Protein AF-A0AAU9X587-F1 (afdb_monomer)

Mean predicted aligned error: 15.99 Å

pLDDT: mean 80.05, std 18.53, range [31.2, 98.88]

Solvent-accessible surface area (backbone atoms only — not comparable to full-atom values): 20152 Å² total; per-residue (Å²): 129,64,68,10,72,42,64,94,44,42,21,61,41,64,64,53,30,41,70,71,68,33,98,80,49,72,62,43,76,28,16,30,24,71,80,73,79,82,65,46,42,82,42,77,34,72,64,84,71,77,79,63,83,71,89,54,90,81,42,54,48,78,44,65,66,61,64,57,55,92,87,60,58,71,81,78,74,48,84,68,42,48,73,50,71,47,55,59,90,92,58,94,65,44,27,42,36,40,32,32,34,63,87,54,50,71,44,74,39,66,92,76,38,54,92,93,46,75,46,60,30,41,38,47,59,59,84,76,55,61,103,80,53,68,37,49,36,52,40,66,70,73,101,75,97,71,93,60,81,48,79,45,71,71,53,56,48,40,76,49,57,39,64,91,44,72,34,28,52,53,29,83,52,59,83,70,78,45,68,93,43,80,48,43,94,40,59,48,48,57,82,28,31,34,39,35,50,34,88,60,64,41,35,29,40,40,37,28,23,4,0,2,12,7,37,9,77,67,24,75,40,68,16,13,13,0,7,31,34,31,24,36,42,81,46,50,48,73,41,54,34,42,36,35,41,2,14,32,12,33,47,34,91,91,43,47,41,10,2,0,0,0,0,8,12,40,36,27,40,69,93,79,44,73,45,38,24,6,1,0,0,0,1,19,3,58,33,79,67,91,56,75,33,13,16,8,25,67,46,47,43,15,21,28,15,38,93,33,99,85,41,48,22,8,50,94,24,24,21,2,34,46,61,83,82,69,21,2,0,0,0,2,2,37,77,28,48,15,30,53,30,82,51,94,64,99,49,53,1,25,22,1,27,5,52,80,69,58,10,33,19,5,50,56,35,0,0,8,28,1,0,0,0,13,26,67,69,64,40,11,0,0,0,0,0,14,27,0,0,0,1,17,5,29,78,65,19,15,0,0,0,0,0,6,43,73,76,37,46,85,68,54,69,39,56,48,62,31,56,77,42,54,13,35,36,40,39,33,54,68,110

Structure (mmCIF, N/CA/C/O backbone):
data_AF-A0AAU9X587-F1
#
_entry.id   AF-A0AAU9X587-F1
#
loop_
_atom_site.group_PDB
_atom_site.id
_atom_site.type_symbol
_atom_site.label_atom_id
_atom_site.label_alt_id
_atom_site.label_comp_id
_atom_site.label_asym_id
_atom_site.label_entity_id
_atom_site.label_seq_id
_atom_site.pdbx_PDB_ins_code
_atom_site.Cartn_x
_atom_site.Cartn_y
_atom_site.Cartn_z
_atom_site.occupancy
_atom_site.B_iso_or_equiv
_atom_site.auth_seq_id
_atom_site.auth_comp_id
_atom_site.auth_asym_id
_atom_site.auth_atom_id
_atom_site.pdbx_PDB_model_num
ATOM 1 N N . ALA A 1 1 ? -27.372 -13.871 56.168 1.00 72.69 1 ALA A N 1
ATOM 2 C CA . ALA A 1 1 ? -28.041 -12.691 55.589 1.00 72.69 1 ALA A CA 1
ATOM 3 C C . ALA A 1 1 ? -27.482 -12.488 54.183 1.00 72.69 1 ALA A C 1
ATOM 5 O O . ALA A 1 1 ? -26.327 -12.865 54.004 1.00 72.69 1 ALA A O 1
ATOM 6 N N . PRO A 1 2 ? -28.259 -11.984 53.209 1.00 82.19 2 PRO A N 1
ATOM 7 C CA . PRO A 1 2 ? -27.747 -11.660 51.872 1.00 82.19 2 PRO A CA 1
ATOM 8 C C . PRO A 1 2 ? -26.529 -10.738 51.947 1.00 82.19 2 PRO A C 1
ATOM 10 O O . PRO A 1 2 ? -26.463 -9.893 52.851 1.00 82.19 2 PRO A O 1
ATOM 13 N N . LEU A 1 3 ? -25.574 -10.879 51.030 1.00 84.81 3 LEU A N 1
ATOM 14 C CA . LEU A 1 3 ? -24.391 -10.022 51.013 1.00 84.81 3 LEU A CA 1
ATOM 15 C C . LEU A 1 3 ? -24.802 -8.540 50.906 1.00 84.81 3 LEU A C 1
ATOM 17 O O . LEU A 1 3 ? -25.669 -8.179 50.113 1.00 84.81 3 LEU A O 1
ATOM 21 N N . GLY A 1 4 ? -24.230 -7.678 51.750 1.00 84.25 4 GLY A N 1
ATOM 22 C CA . GLY A 1 4 ? -24.564 -6.253 51.809 1.00 84.25 4 GLY A CA 1
ATOM 23 C C . GLY A 1 4 ? -25.903 -5.918 52.478 1.00 84.25 4 GLY A C 1
ATOM 24 O O . GLY A 1 4 ? -26.301 -4.760 52.484 1.00 84.25 4 GLY A O 1
ATOM 25 N N . SER A 1 5 ? -26.625 -6.876 53.064 1.00 88.06 5 SER A N 1
ATOM 26 C CA . SER A 1 5 ? -27.896 -6.570 53.753 1.00 88.06 5 SER A CA 1
ATOM 27 C C . SER A 1 5 ? -27.729 -6.000 55.168 1.00 88.06 5 SER A C 1
ATOM 29 O O . SER A 1 5 ? -28.645 -5.355 55.677 1.00 88.06 5 SER A O 1
ATOM 31 N N . ILE A 1 6 ? -26.567 -6.204 55.798 1.00 88.50 6 ILE A N 1
ATOM 32 C CA . ILE A 1 6 ? -26.239 -5.755 57.162 1.00 88.50 6 ILE A CA 1
ATOM 33 C C . ILE A 1 6 ? -24.800 -5.207 57.216 1.00 88.50 6 ILE A C 1
ATOM 35 O O . ILE A 1 6 ? -23.964 -5.651 56.423 1.00 88.50 6 ILE A O 1
ATOM 39 N N . PRO A 1 7 ? -24.483 -4.273 58.133 1.00 86.88 7 PRO A N 1
ATOM 40 C CA . PRO A 1 7 ? -23.165 -3.636 58.202 1.00 86.88 7 PRO A CA 1
ATOM 41 C C . PRO A 1 7 ? -22.025 -4.593 58.580 1.00 86.88 7 PRO A C 1
ATOM 43 O O . PRO A 1 7 ? -20.878 -4.326 58.238 1.00 86.88 7 PRO A O 1
ATOM 46 N N . GLU A 1 8 ? -22.316 -5.717 59.240 1.00 89.69 8 GLU A N 1
ATOM 47 C CA . GLU A 1 8 ? -21.341 -6.758 59.595 1.00 89.69 8 GLU A CA 1
ATOM 48 C C . GLU A 1 8 ? -21.030 -7.717 58.434 1.00 89.69 8 GLU A C 1
ATOM 50 O O . GLU A 1 8 ? -20.086 -8.503 58.515 1.00 89.69 8 GLU A O 1
ATOM 55 N N . LEU A 1 9 ? -21.813 -7.658 57.351 1.00 88.75 9 LEU A N 1
ATOM 56 C CA . LEU A 1 9 ? -21.624 -8.454 56.138 1.00 88.75 9 LEU A CA 1
ATOM 57 C C . LEU A 1 9 ? -21.633 -7.557 54.883 1.00 88.75 9 LEU A C 1
ATOM 59 O O . LEU A 1 9 ? -22.473 -7.753 53.996 1.00 88.75 9 LEU A O 1
ATOM 63 N N . PRO A 1 10 ? -20.747 -6.547 54.802 1.00 86.69 10 PRO A N 1
ATOM 64 C CA . PRO A 1 10 ? -20.759 -5.603 53.702 1.00 86.69 10 PRO A CA 1
ATOM 65 C C . PRO A 1 10 ? -20.181 -6.232 52.433 1.00 86.69 10 PRO A C 1
ATOM 67 O O . PRO A 1 10 ? -19.247 -7.033 52.490 1.00 86.69 10 PRO A O 1
ATOM 70 N N . ALA A 1 11 ? -20.700 -5.834 51.277 1.00 78.12 11 ALA A N 1
ATOM 71 C CA . ALA A 1 11 ? -20.073 -6.175 50.003 1.00 78.12 11 ALA A CA 1
ATOM 72 C C . ALA A 1 11 ? -18.983 -5.152 49.657 1.00 78.12 11 ALA A C 1
ATOM 74 O O . ALA A 1 11 ? -19.019 -4.007 50.096 1.00 78.12 11 ALA A O 1
ATOM 75 N N . ARG A 1 12 ? -18.024 -5.497 48.810 1.00 77.69 12 ARG A N 1
ATOM 76 C CA . ARG A 1 12 ? -17.071 -4.526 48.252 1.00 77.69 12 ARG A CA 1
ATOM 77 C C . ARG A 1 12 ? -17.686 -3.690 47.134 1.00 77.69 12 ARG A C 1
ATOM 79 O O . ARG A 1 12 ? -17.171 -2.618 46.829 1.00 77.69 12 ARG A O 1
ATOM 86 N N . SER A 1 13 ? -18.766 -4.161 46.504 1.00 71.69 13 SER A N 1
ATOM 87 C CA . SER A 1 13 ? -19.492 -3.420 45.462 1.00 71.69 13 SER A CA 1
ATOM 88 C C . SER A 1 13 ? -20.912 -3.948 45.235 1.00 71.69 13 SER A C 1
ATOM 90 O O . SER A 1 13 ? -21.189 -5.115 45.504 1.00 71.69 13 SER A O 1
ATOM 92 N N . CYS A 1 14 ? -21.786 -3.131 44.635 1.00 69.19 14 CYS A N 1
ATOM 93 C CA . CYS A 1 14 ? -23.120 -3.556 44.183 1.00 69.19 14 CYS A CA 1
ATOM 94 C C . CYS A 1 14 ? -23.067 -4.767 43.235 1.00 69.19 14 CYS A C 1
ATOM 96 O O . CYS A 1 14 ? -23.906 -5.657 43.310 1.00 69.19 14 CYS A O 1
ATOM 98 N N . ARG A 1 15 ? -22.029 -4.854 42.391 1.00 68.19 15 ARG A N 1
ATOM 99 C CA . ARG A 1 15 ? -21.838 -5.973 41.458 1.00 68.19 15 ARG A CA 1
ATOM 100 C C . ARG A 1 15 ? -21.496 -7.281 42.165 1.00 68.19 15 ARG A C 1
ATOM 102 O O . ARG A 1 15 ? -21.889 -8.341 41.691 1.00 68.19 15 ARG A O 1
ATOM 109 N N . GLU A 1 16 ? -20.765 -7.224 43.275 1.00 76.25 16 GLU A N 1
ATOM 110 C CA . GLU A 1 16 ? -20.492 -8.409 44.094 1.00 76.25 16 GLU A CA 1
ATOM 111 C C . GLU A 1 16 ? -21.787 -8.960 44.692 1.00 76.25 16 GLU A C 1
ATOM 113 O O . GLU A 1 16 ? -21.986 -10.170 44.709 1.00 76.25 16 GLU A O 1
ATOM 118 N N . ILE A 1 17 ? -22.708 -8.074 45.078 1.00 73.94 17 ILE A N 1
ATOM 119 C CA . ILE A 1 17 ? -24.047 -8.454 45.529 1.00 73.94 17 ILE A CA 1
ATOM 120 C C . ILE A 1 17 ? -24.821 -9.101 44.375 1.00 73.94 17 ILE A C 1
ATOM 122 O O . ILE A 1 17 ? -25.328 -10.200 44.548 1.00 73.94 17 ILE A O 1
ATOM 126 N N . THR A 1 18 ? -24.852 -8.510 43.174 1.00 73.56 18 THR A N 1
ATOM 127 C CA . THR A 1 18 ? -25.519 -9.132 42.010 1.00 73.56 18 THR A CA 1
ATOM 128 C C . THR A 1 18 ? -24.902 -10.486 41.632 1.00 73.56 18 THR A C 1
ATOM 130 O O . THR A 1 18 ? -25.607 -11.403 41.215 1.00 73.56 18 THR A O 1
ATOM 133 N N . ALA A 1 19 ? -23.581 -10.634 41.770 1.00 73.50 19 ALA A N 1
ATOM 134 C CA . ALA A 1 19 ? -22.871 -11.880 41.488 1.00 73.50 19 ALA A CA 1
ATOM 135 C C . ALA A 1 19 ? -23.106 -12.956 42.563 1.00 73.50 19 ALA A C 1
ATOM 137 O O . ALA A 1 19 ? -23.165 -14.136 42.225 1.00 73.50 19 ALA A O 1
ATOM 138 N N . SER A 1 20 ? -23.249 -12.553 43.829 1.00 77.81 20 SER A N 1
ATOM 139 C CA . SER A 1 20 ? -23.524 -13.435 44.973 1.00 77.81 20 SER A CA 1
ATOM 140 C C . SER A 1 20 ? -24.993 -13.862 45.028 1.00 77.81 20 SER A C 1
ATOM 142 O O . SER A 1 20 ? -25.300 -15.042 45.173 1.00 77.81 20 SER A O 1
ATOM 144 N N . GLU A 1 21 ? -25.908 -12.904 44.876 1.00 81.19 21 GLU A N 1
ATOM 145 C CA . GLU A 1 21 ? -27.345 -13.066 45.128 1.00 81.19 21 GLU A CA 1
ATOM 146 C C . GLU A 1 21 ? -28.162 -13.330 43.841 1.00 81.19 21 GLU A C 1
ATOM 148 O O . GLU A 1 21 ? -29.340 -13.686 43.903 1.00 81.19 21 GLU A O 1
ATOM 153 N N . GLY A 1 22 ? -27.539 -13.206 42.663 1.00 69.75 22 GLY A N 1
ATOM 154 C CA . GLY A 1 22 ? -28.108 -13.572 41.363 1.00 69.75 22 GLY A CA 1
ATOM 155 C C . GLY A 1 22 ? -28.957 -12.489 40.679 1.00 69.75 22 GLY A C 1
ATOM 156 O O . GLY A 1 22 ? -29.200 -11.408 41.201 1.00 69.75 22 GLY A O 1
ATOM 157 N N . LYS A 1 23 ? -29.454 -12.787 39.468 1.00 59.78 23 LYS A N 1
ATOM 158 C CA . LYS A 1 23 ? -30.144 -11.822 38.576 1.00 59.78 23 LYS A CA 1
ATOM 159 C C . LYS A 1 23 ? -31.466 -11.230 39.104 1.00 59.78 23 LYS A C 1
ATOM 161 O O . LYS A 1 23 ? -32.004 -10.335 38.467 1.00 59.78 23 LYS A O 1
ATOM 166 N N . ASN A 1 24 ? -31.987 -11.716 40.231 1.00 63.00 24 ASN A N 1
ATOM 167 C CA . ASN A 1 24 ? -33.244 -11.241 40.825 1.00 63.00 24 ASN A CA 1
ATOM 168 C C . ASN A 1 24 ? -33.020 -10.293 42.017 1.00 63.00 24 ASN A C 1
ATOM 170 O O . ASN A 1 24 ? -33.963 -10.019 42.761 1.00 63.00 24 ASN A O 1
ATOM 174 N N . THR A 1 25 ? -31.789 -9.827 42.255 1.00 74.56 25 THR A N 1
ATOM 175 C CA . THR A 1 25 ? -31.535 -8.855 43.323 1.00 74.56 25 THR A CA 1
ATOM 176 C C . THR A 1 25 ? -32.206 -7.521 43.001 1.00 74.56 25 THR A C 1
ATOM 178 O O . THR A 1 25 ? -31.996 -6.961 41.930 1.00 74.56 25 THR A O 1
ATOM 181 N N . ALA A 1 26 ? -33.022 -7.011 43.924 1.00 77.69 26 ALA A N 1
ATOM 182 C CA . ALA A 1 26 ? -33.747 -5.758 43.743 1.00 77.69 26 ALA A CA 1
ATOM 183 C C . ALA A 1 26 ? -32.845 -4.534 43.960 1.00 77.69 26 ALA A C 1
ATOM 185 O O . ALA A 1 26 ? -31.977 -4.543 44.830 1.00 77.69 26 ALA A O 1
ATOM 186 N N . SER A 1 27 ? -33.096 -3.453 43.221 1.00 77.06 27 SER A N 1
ATOM 187 C CA . SER A 1 27 ? -32.443 -2.162 43.453 1.00 77.06 27 SER A CA 1
ATOM 188 C C . SER A 1 27 ? -32.837 -1.596 44.823 1.00 77.06 27 SER A C 1
ATOM 190 O O . SER A 1 27 ? -34.017 -1.339 45.074 1.00 77.06 27 SER A O 1
ATOM 192 N N . ASN A 1 28 ? -31.874 -1.440 45.735 1.00 78.94 28 ASN A N 1
ATOM 193 C CA . ASN A 1 28 ? -32.113 -0.992 47.112 1.00 78.94 28 ASN A CA 1
ATOM 194 C C . ASN A 1 28 ? -30.824 -0.463 47.770 1.00 78.94 28 ASN A C 1
ATOM 196 O O . ASN A 1 28 ? -29.751 -0.501 47.178 1.00 78.94 28 ASN A O 1
ATOM 200 N N . ASN A 1 29 ? -30.923 0.021 49.008 1.00 74.06 29 ASN A N 1
ATOM 201 C CA . ASN A 1 29 ? -29.782 0.369 49.847 1.00 74.06 29 ASN A CA 1
ATOM 202 C C . ASN A 1 29 ? -29.098 -0.883 50.419 1.00 74.06 29 ASN A C 1
ATOM 204 O O . ASN A 1 29 ? -29.743 -1.693 51.084 1.00 74.06 29 ASN A O 1
ATOM 208 N N . TYR A 1 30 ? -27.785 -0.986 50.215 1.00 80.69 30 TYR A N 1
ATOM 209 C CA . TYR A 1 30 ? -26.920 -2.059 50.701 1.00 80.69 30 TYR A CA 1
ATOM 210 C C . TYR A 1 30 ? -25.701 -1.501 51.442 1.00 80.69 30 TYR A C 1
ATOM 212 O O . TYR A 1 30 ? -25.219 -0.407 51.163 1.00 80.69 30 TYR A O 1
ATOM 220 N N . TRP A 1 31 ? -25.183 -2.268 52.392 1.00 80.81 31 TRP A N 1
ATOM 221 C CA . TRP A 1 31 ? -23.958 -1.989 53.126 1.00 80.81 31 TRP A CA 1
ATOM 222 C C . TRP A 1 31 ? -22.739 -2.405 52.310 1.00 80.81 31 TRP A C 1
ATOM 224 O O . TRP A 1 31 ? -22.576 -3.582 51.979 1.00 80.81 31 TRP A O 1
ATOM 234 N N . LEU A 1 32 ? -21.873 -1.439 52.008 1.00 75.31 32 LEU A N 1
ATOM 235 C CA . LEU A 1 32 ? -20.638 -1.649 51.266 1.00 75.31 32 LEU A CA 1
ATOM 236 C C . LEU A 1 32 ? -19.409 -1.259 52.092 1.00 75.31 32 LEU A C 1
ATOM 238 O O . LEU A 1 32 ? -19.408 -0.230 52.758 1.00 75.31 32 LEU A O 1
ATOM 242 N N . ASP A 1 33 ? -18.334 -2.035 51.98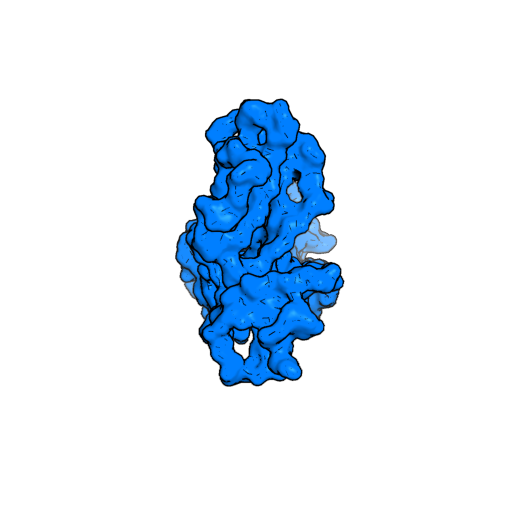6 1.00 78.88 33 ASP A N 1
ATOM 243 C CA . ASP A 1 33 ? -16.986 -1.667 52.427 1.00 78.88 33 ASP A CA 1
ATOM 244 C C . ASP A 1 33 ? -16.010 -1.859 51.256 1.00 78.88 33 ASP A C 1
ATOM 246 O O . ASP A 1 33 ? -15.302 -2.870 51.170 1.00 78.88 33 ASP A O 1
ATOM 250 N N . PRO A 1 34 ? -15.956 -0.887 50.326 1.00 57.94 34 PRO A N 1
ATOM 251 C CA . PRO A 1 34 ? -15.097 -0.973 49.145 1.00 57.94 34 PRO A CA 1
ATOM 252 C C . PRO A 1 34 ? -13.606 -1.043 49.496 1.00 57.94 34 PRO A C 1
ATOM 254 O O . PRO A 1 34 ? -12.795 -1.540 48.718 1.00 57.94 34 PRO A O 1
ATOM 257 N N . SER A 1 35 ? -13.244 -0.529 50.673 1.00 66.69 35 SER A N 1
ATOM 258 C CA . SER A 1 35 ? -11.867 -0.401 51.147 1.00 66.69 35 SER A CA 1
ATOM 259 C C . SER A 1 35 ? -11.358 -1.625 51.915 1.00 66.69 35 SER A C 1
ATOM 261 O O . SER A 1 35 ? -10.155 -1.743 52.137 1.00 66.69 35 SER A O 1
ATOM 263 N N . GLY A 1 36 ? -12.256 -2.526 52.331 1.00 70.00 36 GLY A N 1
ATOM 264 C CA . GLY A 1 36 ? -11.934 -3.663 53.195 1.00 70.00 36 GLY A CA 1
ATOM 265 C C . GLY A 1 36 ? -11.391 -3.256 54.569 1.00 70.00 36 GLY A C 1
ATOM 266 O O . GLY A 1 36 ? -10.635 -4.015 55.172 1.00 70.00 36 GLY A O 1
ATOM 267 N N . THR A 1 37 ? -11.718 -2.049 55.041 1.00 75.56 37 THR A N 1
ATOM 268 C CA . THR A 1 37 ? -11.205 -1.487 56.304 1.00 75.56 37 THR A CA 1
ATOM 269 C C . THR A 1 37 ? -12.099 -1.792 57.509 1.00 75.56 37 THR A C 1
ATOM 271 O O . THR A 1 37 ? -11.776 -1.393 58.628 1.00 75.56 37 THR A O 1
ATOM 274 N N . GLY A 1 38 ? -13.215 -2.496 57.301 1.00 76.44 38 GLY A N 1
ATOM 275 C CA . GLY A 1 38 ? -14.217 -2.823 58.313 1.00 76.44 38 GLY A CA 1
ATOM 276 C C . GLY A 1 38 ? -15.222 -1.699 58.584 1.00 76.44 38 GLY A C 1
ATOM 277 O O . GLY A 1 38 ? -15.973 -1.780 59.553 1.00 76.44 38 GLY A O 1
ATOM 278 N N . LYS A 1 39 ? -15.242 -0.637 57.766 1.00 78.56 39 LYS A N 1
ATOM 279 C CA . LYS A 1 39 ? -16.182 0.489 57.894 1.00 78.56 39 LYS A CA 1
ATOM 280 C C . LYS A 1 39 ? -17.221 0.451 56.778 1.00 78.56 39 LYS A C 1
ATOM 282 O O . LYS A 1 39 ? -17.033 1.062 55.729 1.00 78.56 39 LYS A O 1
ATOM 287 N N . ALA A 1 40 ? -18.318 -0.254 57.030 1.00 80.31 40 ALA A N 1
ATOM 288 C CA . ALA A 1 40 ? -19.428 -0.344 56.094 1.00 80.31 40 ALA A CA 1
ATOM 289 C C . ALA A 1 40 ? -20.214 0.977 56.003 1.00 80.31 40 ALA A C 1
ATOM 291 O O . ALA A 1 40 ? -20.524 1.605 57.017 1.00 80.31 40 ALA A O 1
ATOM 292 N N . VAL A 1 41 ? -20.575 1.369 54.784 1.00 68.75 41 VAL A N 1
ATOM 293 C CA . VAL A 1 41 ? -21.427 2.523 54.474 1.00 68.75 41 VAL A CA 1
ATOM 294 C C . VAL A 1 41 ? -22.658 2.071 53.699 1.00 68.75 41 VAL A C 1
ATOM 296 O O . VAL A 1 41 ? -22.582 1.145 52.895 1.00 68.75 41 VAL A O 1
ATOM 299 N N . LEU A 1 42 ? -23.801 2.707 53.946 1.00 68.00 42 LEU A N 1
ATOM 300 C CA . LEU A 1 42 ? -25.048 2.385 53.258 1.00 68.00 42 LEU A CA 1
ATOM 301 C C . LEU A 1 42 ? -25.107 3.119 51.908 1.00 68.00 42 LEU A C 1
ATOM 303 O O . LEU A 1 42 ? -24.992 4.342 51.866 1.00 68.00 42 LEU A O 1
ATOM 307 N N . VAL A 1 43 ? -25.281 2.375 50.816 1.00 60.84 43 VAL A N 1
ATOM 308 C CA . VAL A 1 43 ? -25.230 2.866 49.431 1.00 60.84 43 VAL A CA 1
ATOM 309 C C . VAL A 1 43 ? -26.399 2.292 48.636 1.00 60.84 43 VAL A C 1
ATOM 311 O O . VAL A 1 43 ? -26.670 1.096 48.716 1.00 60.84 43 VAL A O 1
ATOM 314 N N . TYR A 1 44 ? -27.083 3.123 47.848 1.00 62.09 44 TYR A N 1
ATOM 315 C CA . TYR A 1 44 ? -28.121 2.656 46.927 1.00 62.09 44 TYR A CA 1
ATOM 316 C C . TYR A 1 44 ? -27.488 1.960 45.717 1.00 62.09 44 TYR A C 1
ATOM 318 O O . TYR A 1 44 ? -26.697 2.567 44.998 1.00 62.09 44 TYR A O 1
ATOM 326 N N . CYS A 1 45 ? -27.845 0.700 45.487 1.00 58.75 45 CYS A N 1
ATOM 327 C CA . CYS A 1 45 ? -27.439 -0.074 44.321 1.00 58.75 45 CYS A CA 1
ATOM 328 C C . CYS A 1 45 ? -28.618 -0.204 43.359 1.00 58.75 45 CYS A C 1
ATOM 330 O O . CYS A 1 45 ? -29.631 -0.805 43.720 1.00 58.75 45 CYS A O 1
ATOM 332 N N . ASP A 1 46 ? -28.477 0.302 42.132 1.00 65.50 46 ASP A N 1
ATOM 333 C CA . ASP A 1 46 ? -29.408 -0.016 41.050 1.00 65.50 46 ASP A CA 1
ATOM 334 C C . ASP A 1 46 ? -28.954 -1.287 40.322 1.00 65.50 46 ASP A C 1
ATOM 336 O O . ASP A 1 46 ? -27.953 -1.301 39.608 1.00 65.50 46 ASP A O 1
ATOM 340 N N . MET A 1 47 ? -29.687 -2.379 40.538 1.00 67.56 47 MET A N 1
ATOM 341 C CA . MET A 1 47 ? -29.357 -3.707 40.020 1.00 67.56 47 MET A CA 1
ATOM 342 C C . MET A 1 47 ? -29.792 -3.921 38.563 1.00 67.56 47 MET A C 1
ATOM 344 O O . MET A 1 47 ? -29.485 -4.965 37.992 1.00 67.56 47 MET A O 1
ATOM 348 N N . ASN A 1 48 ? -30.484 -2.947 37.957 1.00 55.53 48 ASN A N 1
ATOM 349 C CA . ASN A 1 48 ? -30.997 -3.033 36.586 1.00 55.53 48 ASN A CA 1
ATOM 350 C C . ASN A 1 48 ? -30.090 -2.365 35.535 1.00 55.53 48 ASN A C 1
ATOM 352 O O . ASN A 1 48 ? -30.404 -2.412 34.345 1.00 55.53 48 ASN A O 1
ATOM 356 N N . LEU A 1 49 ? -28.984 -1.734 35.940 1.00 51.25 49 LEU A N 1
ATOM 357 C CA . LEU A 1 49 ? -28.065 -1.060 35.021 1.00 51.25 49 LEU A CA 1
ATOM 358 C C . LEU A 1 49 ? -27.081 -2.062 34.391 1.00 51.25 49 LEU A C 1
ATOM 360 O O . LEU A 1 49 ? -26.133 -2.526 35.027 1.00 51.25 49 LEU A O 1
ATOM 364 N N . GLU A 1 50 ? -27.283 -2.383 33.111 1.00 44.50 50 GLU A N 1
ATO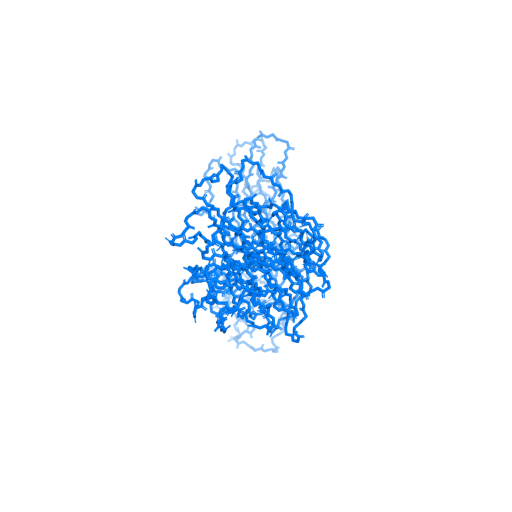M 365 C CA . GLU A 1 50 ? -26.265 -3.023 32.269 1.00 44.50 50 GLU A CA 1
ATOM 366 C C . GLU A 1 50 ? -25.174 -1.986 31.917 1.00 44.50 50 GLU A C 1
ATOM 368 O O . GLU A 1 50 ? -25.471 -0.892 31.438 1.00 44.50 50 GLU A O 1
ATOM 373 N N . GLY A 1 51 ? -23.903 -2.292 32.206 1.00 42.88 51 GLY A N 1
ATOM 374 C CA . GLY A 1 51 ? -22.795 -1.329 32.120 1.00 42.88 51 GLY A CA 1
ATOM 375 C C . GLY A 1 51 ? -22.523 -0.766 30.714 1.00 42.88 51 GLY A C 1
ATOM 376 O O . GLY A 1 51 ? -22.690 -1.450 29.706 1.00 42.88 51 GLY A O 1
ATOM 377 N N . LYS A 1 52 ? -22.059 0.491 30.647 1.00 39.84 52 LYS A N 1
ATOM 378 C CA . LYS A 1 52 ? -21.810 1.221 29.388 1.00 39.84 52 LYS A CA 1
ATOM 379 C C . LYS A 1 52 ? -20.532 0.759 28.674 1.00 39.84 52 LYS A C 1
ATOM 381 O O . LYS A 1 52 ? -19.484 0.567 29.290 1.00 39.84 52 LYS A O 1
ATOM 386 N N . SER A 1 53 ? -20.615 0.635 27.347 1.00 33.88 53 SER A N 1
ATOM 387 C CA . SER A 1 53 ? -19.532 0.188 26.455 1.00 33.88 53 SER A CA 1
ATOM 388 C C . SER A 1 53 ? -18.636 1.311 25.906 1.00 33.88 53 SER A C 1
ATOM 390 O O . SER A 1 53 ? -17.629 1.011 25.270 1.00 33.88 53 SER A O 1
ATOM 392 N N . SER A 1 54 ? -18.992 2.584 26.106 1.00 37.78 54 SER A N 1
ATOM 393 C CA . SER A 1 54 ? -18.269 3.756 25.579 1.00 37.78 54 SER A CA 1
ATOM 394 C C . SER A 1 54 ? -18.598 5.027 26.370 1.00 37.78 54 SER A C 1
ATOM 396 O O . SER A 1 54 ? -19.731 5.167 26.830 1.00 37.78 54 SER A O 1
ATOM 398 N N . LEU A 1 55 ? -17.642 5.958 26.465 1.00 39.44 55 LEU A N 1
ATOM 399 C CA . LEU A 1 55 ? -17.825 7.288 27.065 1.00 39.44 55 LEU A CA 1
ATOM 400 C C . LEU A 1 55 ? -18.576 8.227 26.105 1.00 39.44 55 LEU A C 1
ATOM 402 O O . LEU A 1 55 ? -18.266 8.269 24.915 1.00 39.44 55 LEU A O 1
ATOM 406 N N . ARG A 1 56 ? -19.527 9.006 26.619 1.00 46.53 56 ARG A N 1
ATOM 407 C CA . ARG A 1 56 ? -20.211 10.120 25.935 1.00 46.53 56 ARG A CA 1
ATOM 408 C C . ARG A 1 56 ? -19.707 11.462 26.475 1.00 46.53 56 ARG A C 1
ATOM 410 O O . ARG A 1 56 ? -19.163 11.515 27.574 1.00 46.53 56 ARG A O 1
ATOM 417 N N . ASP A 1 57 ? -19.957 12.554 25.748 1.00 40.41 57 ASP A N 1
ATOM 418 C CA . ASP A 1 57 ? -19.473 13.912 26.085 1.00 40.41 57 ASP A CA 1
ATOM 419 C C . ASP A 1 57 ? -19.866 14.416 27.490 1.00 40.41 57 ASP A C 1
ATOM 421 O O . ASP A 1 57 ? -19.200 15.296 28.028 1.00 40.41 57 ASP A O 1
ATOM 425 N N . ASN A 1 58 ? -20.903 13.846 28.114 1.00 54.91 58 ASN A N 1
ATOM 426 C CA . ASN A 1 58 ? -21.354 14.221 29.460 1.00 54.91 58 ASN A CA 1
ATOM 427 C C . ASN A 1 58 ? -20.906 13.243 30.557 1.00 54.91 58 ASN A C 1
ATOM 429 O O . ASN A 1 58 ? -21.184 13.485 31.728 1.00 54.91 58 ASN A O 1
ATOM 433 N N . ASP A 1 59 ? -20.240 12.139 30.219 1.00 61.59 59 ASP A N 1
ATOM 434 C CA . ASP A 1 59 ? -19.891 11.106 31.201 1.00 61.59 59 ASP A CA 1
ATOM 435 C C . ASP A 1 59 ? -18.667 11.521 32.059 1.00 61.59 59 ASP A C 1
ATOM 437 O O . ASP A 1 59 ? -18.430 10.951 33.125 1.00 61.59 59 ASP A O 1
ATOM 441 N N . VAL A 1 60 ? -17.905 12.541 31.630 1.00 66.75 60 VAL A N 1
ATOM 442 C CA . VAL A 1 60 ? -16.730 13.097 32.328 1.00 66.75 60 VAL A CA 1
ATOM 443 C C . VAL A 1 60 ? -16.782 14.628 32.338 1.00 66.75 60 VAL A C 1
ATOM 445 O O . VAL A 1 60 ? -16.988 15.254 31.303 1.00 66.75 60 VAL A O 1
ATOM 448 N N . VAL A 1 61 ? -16.526 15.247 33.492 1.00 67.81 61 VAL A N 1
ATOM 449 C CA . VAL A 1 61 ? -16.453 16.704 33.676 1.00 67.81 61 VAL A CA 1
ATOM 450 C C . VAL A 1 61 ? -15.110 17.080 34.302 1.00 67.81 61 VAL A C 1
ATOM 452 O O . VAL A 1 61 ? -14.765 16.610 35.383 1.00 67.81 61 VAL A O 1
ATOM 455 N N . CYS A 1 62 ? -14.359 17.973 33.661 1.00 68.38 62 CYS A N 1
ATOM 456 C CA . CYS A 1 62 ? -13.083 18.477 34.175 1.00 68.38 62 CYS A CA 1
ATOM 457 C C . CYS A 1 62 ? -13.184 19.981 34.445 1.00 68.38 62 CYS A C 1
ATOM 459 O O . CYS A 1 62 ? -13.505 20.748 33.540 1.00 68.38 62 CYS A O 1
ATOM 461 N N . VAL A 1 63 ? -12.875 20.409 35.670 1.00 64.81 63 VAL A N 1
ATOM 462 C CA . VAL A 1 63 ? -12.916 21.819 36.084 1.00 64.81 63 VAL A CA 1
ATOM 463 C C . VAL A 1 63 ? -11.564 22.220 36.671 1.00 64.81 63 VAL A C 1
ATOM 465 O O . VAL A 1 63 ? -11.021 21.542 37.544 1.00 64.81 63 VAL A O 1
ATOM 468 N N . CYS A 1 64 ? -11.011 23.334 36.204 1.00 64.81 64 CYS A N 1
ATOM 469 C CA . CYS A 1 64 ? -9.799 23.952 36.746 1.00 64.81 64 CYS A CA 1
ATOM 470 C C . CYS A 1 64 ? -10.156 25.274 37.429 1.00 64.81 64 CYS A C 1
ATOM 472 O O . CYS A 1 64 ? -11.249 25.791 37.214 1.00 64.81 64 CYS A O 1
ATOM 474 N N . GLU A 1 65 ? -9.245 25.816 38.244 1.00 65.62 65 GLU A N 1
ATOM 475 C CA . GLU A 1 65 ? -9.509 27.026 39.040 1.00 65.62 65 GLU A CA 1
ATOM 476 C C . GLU A 1 65 ? -10.778 26.858 39.882 1.00 65.62 65 GLU A C 1
ATOM 478 O O . GLU A 1 65 ? -11.649 27.719 39.947 1.00 65.62 65 GLU A O 1
ATOM 483 N N . THR A 1 66 ? -10.893 25.703 40.535 1.00 66.44 66 THR A N 1
ATOM 484 C CA . THR A 1 66 ? -12.096 25.376 41.310 1.00 66.44 66 THR A CA 1
ATOM 485 C C . THR A 1 66 ? -12.223 26.222 42.574 1.00 66.44 66 THR A C 1
ATOM 487 O O . THR A 1 66 ? -13.327 26.400 43.077 1.00 66.44 66 THR A O 1
ATOM 490 N N . TRP A 1 67 ? -11.094 26.704 43.118 1.00 67.88 67 TRP A N 1
ATOM 491 C CA . TRP A 1 67 ? -11.017 27.426 44.397 1.00 67.88 67 TRP A CA 1
ATOM 492 C C . TRP A 1 67 ? -11.637 26.633 45.565 1.00 67.88 67 TRP A C 1
ATOM 494 O O . TRP A 1 67 ? -11.887 27.169 46.646 1.00 67.88 67 TRP A O 1
ATOM 504 N N . LEU A 1 68 ? -11.848 25.328 45.360 1.00 67.44 68 LEU A N 1
ATOM 505 C CA . LEU A 1 68 ? -12.449 24.428 46.327 1.00 67.44 68 LEU A CA 1
ATOM 506 C C . LEU A 1 68 ? -11.438 24.100 47.418 1.00 67.44 68 LEU A C 1
ATOM 508 O O . LEU A 1 68 ? -10.290 23.729 47.161 1.00 67.44 68 LEU A O 1
ATOM 512 N N . ASN A 1 69 ? -11.905 24.177 48.657 1.00 65.94 69 ASN A N 1
ATOM 513 C CA . ASN A 1 69 ? -11.164 23.769 49.840 1.00 65.94 69 ASN A CA 1
ATOM 514 C C . ASN A 1 69 ? -11.829 22.536 50.480 1.00 65.94 69 ASN A C 1
ATOM 516 O O . ASN A 1 69 ? -12.815 22.001 49.970 1.00 65.94 69 ASN A O 1
ATOM 520 N N . ASN A 1 70 ? -11.265 22.036 51.578 1.00 66.69 70 ASN A N 1
ATOM 521 C CA . ASN A 1 70 ? -11.786 20.842 52.252 1.00 66.69 70 ASN A CA 1
ATOM 522 C C . ASN A 1 70 ? -13.128 21.078 52.971 1.00 66.69 70 ASN A C 1
ATOM 524 O O . ASN A 1 70 ? -13.703 20.119 53.472 1.00 66.69 70 ASN A O 1
ATOM 528 N N . SER A 1 71 ? -13.616 22.320 53.031 1.00 64.75 71 SER A N 1
ATOM 529 C CA . SER A 1 71 ? -14.907 22.661 53.634 1.00 64.75 71 SER A CA 1
ATOM 530 C C . SER A 1 71 ? -16.090 22.430 52.689 1.00 64.75 71 SER A C 1
ATOM 532 O O . SER A 1 71 ? -17.218 22.424 53.165 1.00 64.75 71 SER A O 1
ATOM 534 N N . VAL A 1 72 ? -15.851 22.240 51.384 1.00 59.44 72 VAL A N 1
ATOM 535 C CA . VAL A 1 72 ? -16.883 21.852 50.407 1.00 59.44 72 VAL A CA 1
ATOM 536 C C . VAL A 1 72 ? -16.853 20.336 50.250 1.00 59.44 72 VAL A C 1
ATOM 538 O O . VAL A 1 72 ? -15.793 19.775 49.935 1.00 59.44 72 VAL A O 1
ATOM 541 N N . MET A 1 73 ? -17.986 19.675 50.495 1.00 57.69 73 MET A N 1
ATOM 542 C CA . MET A 1 73 ? -18.091 18.224 50.341 1.00 57.69 73 MET A CA 1
ATOM 543 C C . MET A 1 73 ? -18.296 17.850 48.875 1.00 57.69 73 MET A C 1
ATOM 545 O O . MET A 1 73 ? -18.976 18.544 48.125 1.00 57.69 73 MET A O 1
ATOM 549 N N . ASP A 1 74 ? -17.741 16.713 48.462 1.00 59.62 74 ASP A N 1
ATOM 550 C CA . ASP A 1 74 ? -17.824 16.268 47.067 1.00 59.62 74 ASP A CA 1
ATOM 551 C C . ASP A 1 74 ? -19.284 15.998 46.640 1.00 59.62 74 ASP A C 1
ATOM 553 O O . ASP A 1 74 ? -19.655 16.236 45.493 1.00 59.62 74 ASP A O 1
ATOM 557 N N . CYS A 1 75 ? -20.149 15.605 47.583 1.00 55.38 75 CYS A N 1
ATOM 558 C CA . CYS A 1 75 ? -21.581 15.398 47.349 1.00 55.38 75 CYS A CA 1
ATOM 559 C C . CYS A 1 75 ? -22.369 16.680 47.016 1.00 55.38 75 CYS A C 1
ATOM 561 O O . CYS A 1 75 ? -23.498 16.578 46.542 1.00 55.38 75 CYS A O 1
ATOM 563 N N . GLU A 1 76 ? -21.797 17.868 47.234 1.00 53.06 76 GLU A N 1
ATOM 564 C CA . GLU A 1 76 ? -22.440 19.161 46.957 1.00 53.06 76 GLU A CA 1
ATOM 565 C C . GLU A 1 76 ? -22.135 19.690 45.544 1.00 53.06 76 GLU A C 1
ATOM 567 O O . GLU A 1 76 ? -22.722 20.683 45.122 1.00 53.06 76 GLU A O 1
ATOM 572 N N . LEU A 1 77 ? -21.214 19.051 44.810 1.00 61.31 77 LEU A N 1
ATOM 573 C CA . LEU A 1 77 ? -20.674 19.578 43.552 1.00 61.31 77 LEU A CA 1
ATOM 574 C C . LEU A 1 77 ? -21.417 19.061 42.317 1.00 61.31 77 LEU A C 1
ATOM 576 O O . LEU A 1 77 ? -21.885 19.857 41.507 1.00 61.31 77 LEU A O 1
ATOM 580 N N . LEU A 1 78 ? -21.509 17.738 42.154 1.00 62.00 78 LEU A N 1
ATOM 581 C CA . LEU A 1 78 ? -22.174 17.090 41.019 1.00 62.00 78 LEU A CA 1
ATOM 582 C C . LEU A 1 78 ? -22.802 15.768 41.473 1.00 62.00 78 LEU A C 1
ATOM 584 O O . LEU A 1 78 ? -22.103 14.800 41.771 1.00 62.00 78 LEU A O 1
ATOM 588 N N . TYR A 1 79 ? -24.133 15.721 41.521 1.00 58.00 79 TYR A N 1
ATOM 589 C CA . TYR A 1 79 ? -24.872 14.508 41.872 1.00 58.00 79 TYR A CA 1
ATOM 590 C C . TYR A 1 79 ? -24.783 13.476 40.737 1.00 58.00 79 TYR A C 1
ATOM 592 O O . TYR A 1 79 ? -24.977 13.827 39.575 1.00 58.00 79 TYR A O 1
ATOM 600 N N . GLY A 1 80 ? -24.495 12.212 41.066 1.00 60.94 80 GLY A N 1
ATOM 601 C CA . GLY A 1 80 ? -24.313 11.135 40.079 1.00 60.94 80 GLY A CA 1
ATOM 602 C C . GLY A 1 80 ? -22.896 11.005 39.507 1.00 60.94 80 GLY A C 1
ATOM 603 O O . GLY A 1 80 ? -22.689 10.228 38.579 1.00 60.94 80 GLY A O 1
ATOM 604 N N . TYR A 1 81 ? -21.913 11.727 40.059 1.00 68.88 81 TYR A N 1
ATOM 605 C CA . TYR A 1 81 ? -20.514 11.647 39.636 1.00 68.88 81 TYR A CA 1
ATOM 606 C C . TYR A 1 81 ? -19.575 11.282 40.800 1.00 68.88 81 TYR A C 1
ATOM 608 O O . TYR A 1 81 ? -19.706 11.781 41.916 1.00 68.88 81 TYR A O 1
ATOM 616 N N . SER A 1 82 ? -18.582 10.439 40.523 1.00 76.50 82 SER A N 1
ATOM 617 C CA . SER A 1 82 ? -17.391 10.233 41.345 1.00 76.50 82 SER A CA 1
ATOM 618 C C . SER A 1 82 ? -16.401 11.369 41.106 1.00 76.50 82 SER A C 1
ATOM 620 O O . SER A 1 82 ? -16.008 11.624 39.968 1.00 76.50 82 SER A O 1
ATOM 622 N N . ILE A 1 83 ? -15.986 12.049 42.174 1.00 75.94 83 ILE A N 1
ATOM 623 C CA . ILE A 1 83 ? -15.172 13.265 42.091 1.00 75.94 83 ILE A CA 1
ATOM 624 C C . ILE A 1 83 ? -13.746 13.005 42.582 1.00 75.94 83 ILE A C 1
ATOM 626 O O . ILE A 1 83 ? -13.512 12.493 43.672 1.00 75.94 83 ILE A O 1
ATOM 630 N N . TYR A 1 84 ? -12.776 13.430 41.780 1.00 80.00 84 TYR A N 1
ATOM 631 C CA . TYR A 1 84 ? -11.348 13.408 42.057 1.00 80.00 84 TYR A CA 1
ATOM 632 C C . TYR A 1 84 ? -10.817 14.831 41.952 1.00 80.00 84 TYR A C 1
ATOM 634 O O . TYR A 1 84 ? -10.756 15.408 40.870 1.00 80.00 84 TYR A O 1
ATOM 642 N N . ARG A 1 85 ? -10.412 15.420 43.076 1.00 76.38 85 ARG A N 1
ATOM 643 C CA . ARG A 1 85 ? -9.931 16.807 43.110 1.00 76.38 85 ARG A CA 1
ATOM 644 C C . ARG A 1 85 ? -8.619 16.979 43.863 1.00 76.38 85 ARG A C 1
ATOM 646 O O . ARG A 1 85 ? -8.209 16.141 44.670 1.00 76.38 85 ARG A O 1
ATOM 653 N N . ARG A 1 86 ? -7.945 18.092 43.593 1.00 76.19 86 ARG A N 1
ATOM 654 C CA . ARG A 1 86 ? -6.688 18.503 44.217 1.00 76.19 86 ARG A CA 1
ATOM 655 C C . ARG A 1 86 ? -6.709 20.018 44.337 1.00 76.19 86 ARG A C 1
ATOM 657 O O . ARG A 1 86 ? -6.575 20.717 43.339 1.00 76.19 86 ARG A O 1
ATOM 664 N N . GLY A 1 87 ? -6.892 20.507 45.561 1.00 68.06 87 GLY A N 1
ATOM 665 C CA . GLY A 1 87 ? -6.725 21.923 45.897 1.00 68.06 87 GLY A CA 1
ATOM 666 C C . GLY A 1 87 ? -5.275 22.250 46.271 1.00 68.06 87 GLY A C 1
ATOM 667 O O . GLY A 1 87 ? -4.496 21.353 46.610 1.00 68.06 87 GLY A O 1
ATOM 668 N N . ARG A 1 88 ? -4.909 23.537 46.256 1.00 63.50 88 ARG A N 1
ATOM 669 C CA . ARG A 1 88 ? -3.654 24.017 46.855 1.00 63.50 88 ARG A CA 1
ATOM 670 C C . ARG A 1 88 ? -3.841 24.236 48.356 1.00 63.50 88 ARG A C 1
ATOM 672 O O . ARG A 1 88 ? -4.748 24.945 48.784 1.00 63.50 88 ARG A O 1
ATOM 679 N N . LYS A 1 89 ? -2.960 23.658 49.178 1.00 58.97 89 LYS A N 1
ATOM 680 C CA . LYS A 1 89 ? -2.891 23.994 50.607 1.00 58.97 89 LYS A CA 1
ATOM 681 C C . LYS A 1 89 ? -2.210 25.358 50.759 1.00 58.97 89 LYS A C 1
ATOM 683 O O . LYS A 1 89 ? -1.018 25.467 50.500 1.00 58.97 89 LYS A O 1
ATOM 688 N N . GLY A 1 90 ? -2.957 26.371 51.199 1.00 56.69 90 GLY A N 1
ATOM 689 C CA . GLY A 1 90 ? -2.397 27.652 51.651 1.00 56.69 90 GLY A CA 1
ATOM 690 C C . GLY A 1 90 ? -2.180 28.742 50.591 1.00 56.69 90 GLY A C 1
ATOM 691 O O . GLY A 1 90 ? -1.455 29.688 50.882 1.00 56.69 90 GLY A O 1
ATOM 692 N N . SER A 1 91 ? -2.792 28.665 49.401 1.00 55.72 91 SER A N 1
ATOM 693 C CA . SER A 1 91 ? -2.800 29.775 48.426 1.00 55.72 91 SER A CA 1
ATOM 694 C C . SER A 1 91 ? -4.213 30.261 48.107 1.00 55.72 91 SER A C 1
ATOM 696 O O . SER A 1 91 ? -5.172 29.495 48.166 1.00 55.72 91 SER A O 1
ATOM 698 N N . VAL A 1 92 ? -4.326 31.536 47.726 1.00 52.84 92 VAL A N 1
ATOM 699 C CA . VAL A 1 92 ? -5.540 32.116 47.136 1.00 52.84 92 VAL A CA 1
ATOM 700 C C . VAL A 1 92 ? -5.473 31.854 45.624 1.00 52.84 92 VAL A C 1
ATOM 702 O O . VAL A 1 92 ? -4.639 32.447 44.945 1.00 52.84 92 VAL A O 1
ATOM 705 N N . GLY A 1 93 ? -6.274 30.910 45.122 1.00 57.97 93 GLY A N 1
ATOM 706 C CA . GLY A 1 93 ? -6.329 30.513 43.703 1.00 57.97 93 GLY A CA 1
ATOM 707 C C . GLY A 1 93 ? -5.680 29.159 43.372 1.00 57.97 93 GLY A C 1
ATOM 708 O O . GLY A 1 93 ? -4.788 28.693 44.095 1.00 57.97 93 GLY A O 1
ATOM 709 N N . GLY A 1 94 ? -6.147 28.537 42.280 1.00 66.44 94 GLY A N 1
ATOM 710 C CA . GLY A 1 94 ? -5.727 27.220 41.788 1.00 66.44 94 GLY A CA 1
ATOM 711 C C . GLY A 1 94 ? -6.705 26.066 42.070 1.00 66.44 94 GLY A C 1
ATOM 712 O O . GLY A 1 94 ? -7.814 26.238 42.586 1.00 66.44 94 GLY A O 1
ATOM 713 N N . GLY A 1 95 ? -6.262 24.851 41.736 1.00 70.12 95 GLY A N 1
ATOM 714 C CA . GLY A 1 95 ? -6.965 23.591 42.007 1.00 70.12 95 GLY A CA 1
ATOM 715 C C . GLY A 1 95 ? -7.694 22.981 40.806 1.00 70.12 95 GLY A C 1
ATOM 716 O O . GLY A 1 95 ? -8.266 23.680 39.972 1.00 70.12 95 GLY A O 1
ATOM 717 N N . VAL A 1 96 ? -7.693 21.651 40.747 1.00 73.56 96 VAL A N 1
ATOM 718 C CA . VAL A 1 96 ? -8.255 20.851 39.647 1.00 73.56 96 VAL A CA 1
ATOM 719 C C . VAL A 1 96 ? -9.266 19.834 40.175 1.00 73.56 96 VAL A C 1
ATOM 721 O O . VAL A 1 96 ? -9.093 19.290 41.268 1.00 73.56 96 VAL A O 1
ATOM 724 N N . LEU A 1 97 ? -10.316 19.586 39.398 1.00 76.31 97 LEU A N 1
ATOM 725 C CA . LEU A 1 97 ? -11.380 18.624 39.655 1.00 76.31 97 LEU A CA 1
ATOM 726 C C . LEU A 1 97 ? -11.652 17.822 38.385 1.00 76.31 97 LEU A C 1
ATOM 728 O O . LEU A 1 97 ? -11.754 18.367 37.291 1.00 76.31 97 LEU A O 1
ATOM 732 N N . PHE A 1 98 ? -11.785 16.522 38.566 1.00 78.44 98 PHE A N 1
ATOM 733 C CA . PHE A 1 98 ? -12.200 15.550 37.577 1.00 78.44 98 PHE A CA 1
ATOM 734 C C . PHE A 1 98 ? -13.414 14.826 38.157 1.00 78.44 98 PHE A C 1
ATOM 736 O O . PHE A 1 98 ? -13.330 14.278 39.252 1.00 78.44 98 PHE A O 1
ATOM 743 N N . ALA A 1 99 ? -14.539 14.842 37.464 1.00 75.25 99 ALA A N 1
ATOM 744 C CA . ALA A 1 99 ? -15.746 14.130 37.841 1.00 75.25 99 ALA A CA 1
ATOM 745 C C . ALA A 1 99 ? -16.102 13.142 36.733 1.00 75.25 99 ALA A C 1
ATOM 747 O O . ALA A 1 99 ? -15.988 13.462 35.555 1.00 75.25 99 ALA A O 1
ATOM 748 N N . ILE A 1 100 ? -16.529 11.946 37.105 1.00 71.62 100 ILE A N 1
ATOM 749 C CA . ILE A 1 100 ? -16.941 10.893 36.175 1.00 71.62 100 ILE A CA 1
ATOM 750 C C . ILE A 1 100 ? -18.238 10.275 36.666 1.00 71.62 100 ILE A C 1
ATOM 752 O O . ILE A 1 100 ? -18.390 10.089 37.866 1.00 71.62 100 ILE A O 1
ATOM 756 N N . GLU A 1 101 ? -19.171 9.978 35.772 1.00 70.19 101 GLU A N 1
ATOM 757 C CA . GLU A 1 101 ? -20.437 9.337 36.133 1.00 70.19 101 GLU A CA 1
ATOM 758 C C . GLU A 1 101 ? -20.187 8.074 36.980 1.00 70.19 101 GLU A C 1
ATOM 760 O O . GLU A 1 101 ? -19.279 7.290 36.694 1.00 70.19 101 GLU A O 1
ATOM 765 N N . THR A 1 102 ? -20.964 7.879 38.048 1.00 67.62 102 THR A N 1
ATOM 766 C CA . THR A 1 102 ? -20.748 6.792 39.028 1.00 67.62 102 THR A CA 1
ATOM 767 C C . THR A 1 102 ? -20.804 5.387 38.431 1.00 67.62 102 THR A C 1
ATOM 769 O O . THR A 1 102 ? -20.276 4.449 39.026 1.00 67.62 102 THR A O 1
ATOM 772 N N . ASP A 1 103 ? -21.401 5.247 37.249 1.00 60.44 103 ASP A N 1
ATOM 773 C CA . ASP A 1 103 ? -21.526 3.985 36.517 1.00 60.44 103 ASP A CA 1
ATOM 774 C C . ASP A 1 103 ? -20.206 3.533 35.862 1.00 60.44 103 ASP A C 1
ATOM 776 O O . ASP A 1 103 ? -20.105 2.411 35.359 1.00 60.44 103 ASP A O 1
ATOM 780 N N . LEU A 1 104 ? -19.182 4.392 35.859 1.00 60.75 104 LEU A N 1
ATOM 781 C CA . LEU A 1 104 ? -17.873 4.133 35.269 1.00 60.75 104 LEU A CA 1
ATOM 782 C C . LEU A 1 104 ? -16.814 3.948 36.359 1.00 60.75 104 LEU A C 1
ATOM 784 O O . LEU A 1 104 ? -16.708 4.722 37.309 1.00 60.75 104 LEU A O 1
ATOM 788 N N . GLN A 1 105 ? -15.980 2.918 36.210 1.00 61.31 105 GLN A N 1
ATOM 789 C CA . GLN A 1 105 ? -14.904 2.660 37.163 1.00 61.31 105 GLN A CA 1
ATOM 790 C C . GLN A 1 105 ? -13.718 3.576 36.888 1.00 61.31 105 GLN A C 1
ATOM 792 O O . GLN A 1 105 ? -13.145 3.527 35.803 1.00 61.31 105 GLN A O 1
ATOM 797 N N . ALA A 1 106 ? -13.297 4.342 37.889 1.00 64.62 106 ALA A N 1
ATOM 798 C CA . ALA A 1 106 ? -12.136 5.213 37.800 1.00 64.62 106 ALA A CA 1
ATOM 799 C C . ALA A 1 106 ? -11.219 5.081 39.025 1.00 64.62 106 ALA A C 1
ATOM 801 O O . ALA A 1 106 ? -11.663 4.828 40.147 1.00 64.62 106 ALA A O 1
ATOM 802 N N . PHE A 1 107 ? -9.916 5.261 38.818 1.00 67.56 107 PHE A N 1
ATOM 803 C CA . PHE A 1 107 ? -8.889 5.162 39.851 1.00 67.56 107 PHE A CA 1
ATOM 804 C C . PHE A 1 107 ? -7.891 6.297 39.702 1.00 67.56 107 PHE A C 1
ATOM 806 O O . PHE A 1 107 ? -7.329 6.513 38.635 1.00 67.56 107 PHE A O 1
ATOM 813 N N . ARG A 1 108 ? -7.622 7.019 40.785 1.00 77.50 108 ARG A N 1
ATOM 814 C CA . ARG A 1 108 ? -6.616 8.079 40.764 1.00 77.50 108 ARG A CA 1
ATOM 815 C C . ARG A 1 108 ? -5.208 7.495 40.872 1.00 77.50 108 ARG A C 1
ATOM 817 O O . ARG A 1 108 ? -4.908 6.760 41.811 1.00 77.50 108 ARG A O 1
ATOM 824 N N . ARG A 1 109 ? -4.341 7.858 39.930 1.00 68.06 109 ARG A N 1
ATOM 825 C CA . ARG A 1 109 ? -2.946 7.418 39.815 1.00 68.06 109 ARG A CA 1
ATOM 826 C C . ARG A 1 109 ? -2.002 8.447 40.418 1.00 68.06 109 ARG A C 1
ATOM 828 O O . ARG A 1 109 ? -1.347 9.221 39.723 1.00 68.06 109 ARG A O 1
ATOM 835 N N . PHE A 1 110 ? -1.945 8.446 41.748 1.00 72.75 110 PHE A N 1
ATOM 836 C CA . PHE A 1 110 ? -1.074 9.339 42.519 1.00 72.75 110 PHE A CA 1
ATOM 837 C C . PHE A 1 110 ? 0.411 9.187 42.163 1.00 72.75 110 PHE A C 1
ATOM 839 O O . PHE A 1 110 ? 1.162 10.149 42.267 1.00 72.75 110 PHE A O 1
ATOM 846 N N . ASP A 1 111 ? 0.828 8.005 41.711 1.00 63.56 111 ASP A N 1
ATOM 847 C CA . ASP A 1 111 ? 2.196 7.690 41.290 1.00 63.56 111 ASP A CA 1
ATOM 848 C C . ASP A 1 111 ? 2.659 8.472 40.049 1.00 63.56 111 ASP A C 1
ATOM 850 O O . ASP A 1 111 ? 3.858 8.655 39.844 1.00 63.56 111 ASP A O 1
ATOM 854 N N . LEU A 1 112 ? 1.718 8.972 39.244 1.00 61.78 112 LEU A N 1
ATOM 855 C CA . LEU A 1 112 ? 1.987 9.770 38.045 1.00 61.78 112 LEU A CA 1
ATOM 856 C C . LEU A 1 112 ? 1.819 11.279 38.287 1.00 61.78 112 LEU A C 1
ATOM 858 O O . LEU A 1 112 ? 2.135 12.099 37.419 1.00 61.78 112 LEU A O 1
ATOM 862 N N . GLU A 1 113 ? 1.350 11.671 39.472 1.00 70.75 113 GLU A N 1
ATOM 863 C CA . GLU A 1 113 ? 1.187 13.067 39.855 1.00 70.75 113 GLU A CA 1
ATOM 864 C C . GLU A 1 113 ? 2.495 13.643 40.407 1.00 70.75 113 GLU A C 1
ATOM 866 O O . GLU A 1 113 ? 3.048 13.172 41.396 1.00 70.75 113 GLU A O 1
ATOM 871 N N . LYS A 1 114 ? 2.980 14.739 39.814 1.00 70.38 114 LYS A N 1
ATOM 872 C CA . LYS A 1 114 ? 4.138 15.464 40.357 1.00 70.38 114 LYS A CA 1
ATOM 873 C C . LYS A 1 114 ? 3.706 16.372 41.514 1.00 70.38 114 LYS A C 1
ATOM 875 O O . LYS A 1 114 ? 2.675 17.042 41.434 1.00 70.38 114 LYS A O 1
ATOM 880 N N . GLU A 1 115 ? 4.513 16.451 42.573 1.00 66.81 115 GLU A N 1
ATOM 881 C CA . GLU A 1 115 ? 4.204 17.259 43.769 1.00 66.81 115 GLU A CA 1
ATOM 882 C C . GLU A 1 115 ? 4.005 18.750 43.450 1.00 66.81 115 GLU A C 1
ATOM 884 O O . GLU A 1 115 ? 3.073 19.370 43.958 1.00 66.81 115 GLU A O 1
ATOM 889 N N . ASN A 1 116 ? 4.798 19.292 42.520 1.00 63.81 116 ASN A N 1
ATOM 890 C CA . ASN A 1 116 ? 4.774 20.709 42.132 1.00 63.81 116 ASN A CA 1
ATOM 891 C C . ASN A 1 116 ? 3.908 21.009 40.894 1.00 63.81 116 ASN A C 1
ATOM 893 O O . ASN A 1 116 ? 3.996 22.103 40.339 1.00 63.81 116 ASN A O 1
ATOM 897 N N . ALA A 1 117 ? 3.111 20.047 40.420 1.00 62.50 117 ALA A N 1
ATOM 898 C CA . ALA A 1 117 ? 2.206 20.241 39.290 1.00 62.50 117 ALA A CA 1
ATOM 899 C C . ALA A 1 117 ? 0.746 20.253 39.759 1.00 62.50 117 ALA A C 1
ATOM 901 O O . ALA A 1 117 ? 0.330 19.401 40.544 1.00 62.50 117 ALA A O 1
ATOM 902 N N . GLU A 1 118 ? -0.046 21.189 39.235 1.00 67.25 118 GLU A N 1
ATOM 903 C CA . GLU A 1 118 ? -1.507 21.145 39.334 1.00 67.25 118 GLU A CA 1
ATOM 904 C C . GLU A 1 118 ? -2.030 20.128 38.321 1.00 67.25 118 GLU A C 1
ATOM 906 O O . GLU A 1 118 ? -2.389 20.463 37.196 1.00 67.25 118 GLU A O 1
ATOM 911 N N . LEU A 1 119 ? -1.947 18.859 38.720 1.00 67.75 119 LEU A N 1
ATOM 912 C CA . LEU A 1 119 ? -2.266 17.699 37.903 1.00 67.75 119 LEU A CA 1
ATOM 913 C C . LEU A 1 119 ? -2.957 16.640 38.753 1.00 67.75 119 LEU A C 1
ATOM 915 O O . LEU A 1 119 ? -2.514 16.336 39.862 1.00 67.75 119 LEU A O 1
ATOM 919 N N . ILE A 1 120 ? -4.020 16.070 38.192 1.00 71.62 120 ILE A N 1
ATOM 920 C CA . ILE A 1 120 ? -4.607 14.808 38.632 1.00 71.62 120 ILE A CA 1
ATOM 921 C C . ILE A 1 120 ? -4.518 13.838 37.471 1.00 71.62 120 ILE A C 1
ATOM 923 O O . ILE A 1 120 ? -4.800 14.210 36.328 1.00 71.62 120 ILE A O 1
ATOM 927 N N . VAL A 1 121 ? -4.137 12.605 37.787 1.00 65.94 121 VAL A N 1
ATOM 928 C CA . VAL A 1 121 ? -4.165 11.507 36.830 1.00 65.94 121 VAL A CA 1
ATOM 929 C C . VAL A 1 121 ? -5.234 10.521 37.264 1.00 65.94 121 VAL A C 1
ATOM 931 O O . VAL A 1 121 ? -5.186 10.014 38.384 1.00 65.94 121 VAL A O 1
ATOM 934 N N . VAL A 1 122 ? -6.213 10.267 36.400 1.00 67.38 122 VAL A N 1
ATOM 935 C CA . VAL A 1 122 ? -7.278 9.286 36.643 1.00 67.38 122 VAL A CA 1
ATOM 936 C C . VAL A 1 122 ? -7.236 8.239 35.537 1.00 67.38 122 VAL A C 1
ATOM 938 O O . VAL A 1 122 ? -7.097 8.567 34.365 1.00 67.38 122 VAL A O 1
ATOM 941 N N . GLU A 1 123 ? -7.308 6.975 35.921 1.00 58.66 123 GLU A N 1
ATOM 942 C CA . GLU A 1 123 ? -7.392 5.810 35.049 1.00 58.66 123 GLU A CA 1
ATOM 943 C C . GLU A 1 123 ? -8.843 5.323 35.042 1.00 58.66 123 GLU A C 1
ATOM 945 O O . GLU A 1 123 ? -9.377 5.010 36.105 1.00 58.66 123 GLU A O 1
ATOM 950 N N . ILE A 1 124 ? -9.489 5.265 33.874 1.00 62.12 124 ILE A N 1
ATOM 951 C CA . ILE A 1 124 ? -10.871 4.771 33.736 1.00 62.12 124 ILE A CA 1
ATOM 952 C C . ILE A 1 124 ? -10.853 3.357 33.152 1.00 62.12 124 ILE A C 1
ATOM 954 O O . ILE A 1 124 ? -10.196 3.110 32.142 1.00 62.12 124 ILE A O 1
ATOM 958 N N . LYS A 1 125 ? -11.622 2.435 33.740 1.00 53.59 125 LYS A N 1
ATOM 959 C CA . LYS A 1 125 ? -11.859 1.094 33.194 1.00 53.59 125 LYS A CA 1
ATOM 960 C C . LYS A 1 125 ? -13.208 1.041 32.481 1.00 53.59 125 LYS A C 1
ATOM 962 O O . LYS A 1 125 ? -14.249 1.227 33.108 1.00 53.59 125 LYS A O 1
ATOM 967 N N . THR A 1 126 ? -13.187 0.727 31.187 1.00 49.28 126 THR A N 1
ATOM 968 C CA . THR A 1 126 ? -14.391 0.423 30.395 1.00 49.28 126 THR A CA 1
ATOM 969 C C . THR A 1 126 ? -14.472 -1.082 30.114 1.00 49.28 126 THR A C 1
ATOM 971 O O . THR A 1 126 ? -13.461 -1.786 30.118 1.00 49.28 126 THR A O 1
ATOM 974 N N . LEU A 1 127 ? -15.685 -1.612 29.921 1.00 41.81 127 LEU A N 1
ATOM 975 C CA . LEU A 1 127 ? -15.958 -3.060 29.885 1.00 41.81 127 LEU A CA 1
ATOM 976 C C . LEU A 1 127 ? -15.358 -3.814 28.678 1.00 41.81 127 LEU A C 1
ATOM 978 O O . LEU A 1 127 ? -15.405 -5.040 28.674 1.00 41.81 127 LEU A O 1
ATOM 982 N N . ASN A 1 128 ? -14.756 -3.118 27.705 1.00 40.97 128 ASN A N 1
ATOM 983 C CA . ASN A 1 128 ? -14.189 -3.719 26.490 1.00 40.97 128 ASN A CA 1
ATOM 984 C C . ASN A 1 128 ? -12.658 -3.592 26.354 1.00 40.97 128 ASN A C 1
ATOM 986 O O . ASN A 1 128 ? -12.128 -3.824 25.268 1.00 40.97 128 ASN A O 1
ATOM 990 N N . CYS A 1 129 ? -11.923 -3.285 27.425 1.00 36.34 129 CYS A N 1
ATOM 991 C CA . CYS A 1 129 ? -10.461 -3.316 27.370 1.00 36.34 129 CYS A CA 1
ATOM 992 C C . CYS A 1 129 ? -9.923 -4.745 27.552 1.00 36.34 129 CYS A C 1
ATOM 994 O O . CYS A 1 129 ? -9.897 -5.285 28.659 1.00 36.34 129 CYS A O 1
ATOM 996 N N . PHE A 1 130 ? -9.433 -5.344 26.461 1.00 31.80 130 PHE A N 1
ATOM 997 C CA . PHE A 1 130 ? -8.351 -6.334 26.539 1.00 31.80 130 PHE A CA 1
ATOM 998 C C . PHE A 1 130 ? -7.130 -5.690 27.243 1.00 31.80 130 PHE A C 1
ATOM 1000 O O . PHE A 1 130 ? -7.045 -4.461 27.278 1.00 31.80 130 PHE A O 1
ATOM 1007 N N . PRO A 1 131 ? -6.205 -6.466 27.847 1.00 31.55 131 PRO A N 1
ATOM 1008 C CA . PRO A 1 131 ? -5.343 -6.031 28.963 1.00 31.55 131 PRO A CA 1
ATOM 1009 C C . PRO A 1 131 ? -4.281 -4.952 28.655 1.00 31.55 131 PRO A C 1
ATOM 1011 O O . PRO A 1 131 ? -3.371 -4.759 29.456 1.00 31.55 131 PRO A O 1
ATOM 1014 N N . LEU A 1 132 ? -4.381 -4.246 27.528 1.00 32.69 132 LEU A N 1
ATOM 1015 C CA . LEU A 1 132 ? -3.437 -3.226 27.074 1.00 32.69 132 LEU A CA 1
ATOM 1016 C C . LEU A 1 132 ? -4.068 -1.872 26.721 1.00 32.69 132 LEU A C 1
ATOM 1018 O O . LEU A 1 132 ? -3.313 -0.991 26.352 1.00 32.69 132 LEU A O 1
ATOM 1022 N N . SER A 1 133 ? -5.385 -1.668 26.858 1.00 35.06 133 SER A N 1
ATOM 1023 C CA . SER A 1 133 ? -5.992 -0.338 26.671 1.00 35.06 133 SER A CA 1
ATOM 1024 C C . SER A 1 133 ? -6.364 0.281 28.020 1.00 35.06 133 SER A C 1
ATOM 1026 O O . SER A 1 133 ? -7.453 0.047 28.540 1.00 35.06 133 SER A O 1
ATOM 1028 N N . CYS A 1 134 ? -5.473 1.069 28.617 1.00 33.69 134 CYS A N 1
ATOM 1029 C CA . CYS A 1 134 ? -5.789 1.866 29.810 1.00 33.69 134 CYS A CA 1
ATOM 1030 C C . CYS A 1 134 ? -5.958 3.329 29.387 1.00 33.69 134 CYS A C 1
ATOM 1032 O O . CYS A 1 134 ? -4.997 3.984 28.995 1.00 33.69 134 CYS A O 1
ATOM 1034 N N . THR A 1 135 ? -7.170 3.882 29.492 1.00 40.22 135 THR A N 1
ATOM 1035 C CA . THR A 1 135 ? -7.385 5.316 29.245 1.00 40.22 135 THR A CA 1
ATOM 1036 C C . THR A 1 135 ? -6.734 6.124 30.370 1.00 40.22 135 THR A C 1
ATOM 1038 O O . THR A 1 135 ? -7.204 6.110 31.510 1.00 40.22 135 THR A O 1
ATOM 1041 N N . LEU A 1 136 ? -5.640 6.821 30.050 1.00 36.62 136 LEU A N 1
ATOM 1042 C CA . LEU A 1 136 ? -4.884 7.659 30.979 1.00 36.62 136 LEU A CA 1
ATOM 1043 C C . LEU A 1 136 ? -5.287 9.133 30.819 1.00 36.62 136 LEU A C 1
ATOM 1045 O O . LEU A 1 136 ? -5.025 9.743 29.782 1.00 36.62 136 LEU A O 1
ATOM 1049 N N . PHE A 1 137 ? -5.877 9.734 31.854 1.00 47.78 137 PHE A N 1
ATOM 1050 C CA . PHE A 1 137 ? -6.175 11.171 31.868 1.00 47.78 137 PHE A CA 1
ATOM 1051 C C . PHE A 1 137 ? -5.002 11.941 32.471 1.00 47.78 137 PHE A C 1
ATOM 1053 O O . PHE A 1 137 ? -4.658 11.713 33.624 1.00 47.78 137 PHE A O 1
ATOM 1060 N N . ILE A 1 138 ? -4.400 12.875 31.728 1.00 41.22 138 ILE A N 1
ATOM 1061 C CA . ILE A 1 138 ? -3.358 13.781 32.243 1.00 41.22 138 ILE A CA 1
ATOM 1062 C C . ILE A 1 138 ? -3.867 15.223 32.130 1.00 41.22 138 ILE A C 1
ATOM 1064 O O . ILE A 1 138 ? -3.860 15.811 31.050 1.00 41.22 138 ILE A O 1
ATOM 1068 N N . ALA A 1 139 ? -4.276 15.826 33.246 1.00 39.97 139 ALA A N 1
ATOM 1069 C CA . ALA A 1 139 ? -4.603 17.253 33.317 1.00 39.97 139 ALA A CA 1
ATOM 1070 C C . ALA A 1 139 ? -3.370 18.085 33.724 1.00 39.97 139 ALA A C 1
ATOM 1072 O O . ALA A 1 139 ? -3.136 18.279 34.908 1.00 39.97 139 ALA A O 1
ATOM 1073 N N . ARG A 1 140 ? -2.530 18.560 32.794 1.00 37.12 140 ARG A N 1
ATOM 1074 C CA . ARG A 1 140 ? -1.344 19.382 33.133 1.00 37.12 140 ARG A CA 1
ATOM 1075 C C . ARG A 1 140 ? -1.501 20.801 32.600 1.00 37.12 140 ARG A C 1
ATOM 1077 O O . ARG A 1 140 ? -1.678 20.947 31.396 1.00 37.12 140 ARG A O 1
ATOM 1084 N N . LEU A 1 141 ? -1.329 21.832 33.438 1.00 43.22 141 LEU A N 1
ATOM 1085 C CA . LEU A 1 141 ? -1.298 23.221 32.957 1.00 43.22 141 LEU A CA 1
ATOM 1086 C C . LEU A 1 141 ? -0.129 24.069 33.460 1.00 43.22 141 LEU A C 1
ATOM 1088 O O . LEU A 1 141 ? 0.280 24.004 34.617 1.00 43.22 141 LEU A O 1
ATOM 1092 N N . TYR A 1 142 ? 0.401 24.860 32.520 1.00 31.52 142 TY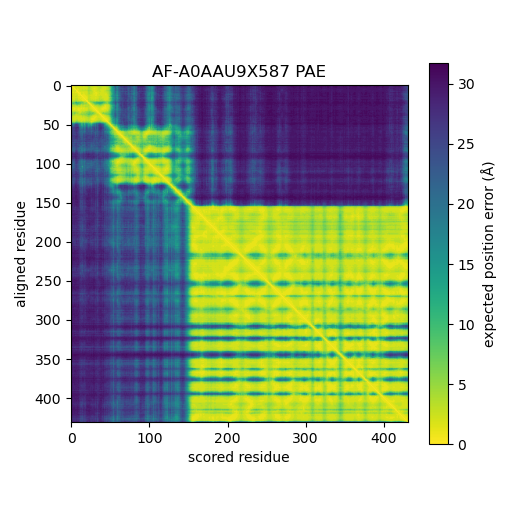R A N 1
ATOM 1093 C CA . TYR A 1 142 ? 1.342 25.958 32.729 1.00 31.52 142 TYR A CA 1
ATOM 1094 C C . TYR A 1 142 ? 0.568 27.269 32.910 1.00 31.52 142 TYR A C 1
ATOM 1096 O O . TYR A 1 142 ? -0.498 27.457 32.326 1.00 31.52 142 TYR A O 1
ATOM 1104 N N . HIS A 1 143 ? 1.147 28.201 33.670 1.00 34.31 143 HIS A N 1
ATOM 1105 C CA . HIS A 1 143 ? 0.691 29.589 33.745 1.00 34.31 143 HIS A CA 1
ATOM 1106 C C . HIS A 1 143 ? 0.703 30.229 32.343 1.00 34.31 143 HIS A C 1
ATOM 1108 O O . HIS A 1 143 ? 1.766 30.628 31.873 1.00 34.31 143 HIS A O 1
ATOM 1114 N N . ASN A 1 144 ? -0.459 30.265 31.678 1.00 31.20 144 ASN A N 1
ATOM 1115 C CA . ASN A 1 144 ? -1.018 31.341 30.840 1.00 31.20 144 ASN A CA 1
ATOM 1116 C C . ASN A 1 144 ? -2.062 30.784 29.836 1.00 31.20 144 ASN A C 1
ATOM 1118 O O . ASN A 1 144 ? -1.731 30.135 28.849 1.00 31.20 144 ASN A O 1
ATOM 1122 N N . LEU A 1 145 ? -3.329 31.120 30.103 1.00 33.47 145 LEU A N 1
ATOM 1123 C CA . LEU A 1 145 ? -4.455 31.344 29.178 1.00 33.47 145 LEU A CA 1
ATOM 1124 C C . LEU A 1 145 ? -5.162 30.232 28.372 1.00 33.47 145 LEU A C 1
ATOM 1126 O O . LEU A 1 145 ? -6.151 30.580 27.740 1.00 33.47 145 LEU A O 1
ATOM 1130 N N . TYR A 1 146 ? -4.841 28.937 28.461 1.00 33.78 146 TYR A N 1
ATOM 1131 C CA . TYR A 1 146 ? -5.745 27.891 27.928 1.00 33.78 146 TYR A CA 1
ATOM 1132 C C . TYR A 1 146 ? -5.683 26.596 28.746 1.00 33.78 146 TYR A C 1
ATOM 1134 O O . TYR A 1 146 ? -4.621 25.989 28.827 1.00 33.78 146 TYR A O 1
ATOM 1142 N N . SER A 1 147 ? -6.814 26.151 29.318 1.00 34.28 147 SER A N 1
ATOM 1143 C CA . SER A 1 147 ? -6.945 24.788 29.859 1.00 34.28 147 SER A CA 1
ATOM 1144 C C . SER A 1 147 ? -7.082 23.785 28.713 1.00 34.28 147 SER A C 1
ATOM 1146 O O . SER A 1 147 ? -8.051 23.852 27.966 1.00 34.28 147 SER A O 1
ATOM 1148 N N . PHE A 1 148 ? -6.142 22.847 28.584 1.00 35.72 148 PHE A N 1
ATOM 1149 C CA . PHE A 1 148 ? -6.236 21.710 27.667 1.00 35.72 148 PHE A CA 1
ATOM 1150 C C . PHE A 1 148 ? -6.443 20.429 28.483 1.00 35.72 148 PHE A C 1
ATOM 1152 O O . PHE A 1 148 ? -5.575 20.034 29.262 1.00 35.72 148 PHE A O 1
ATOM 1159 N N . VAL A 1 149 ? -7.597 19.782 28.304 1.00 37.75 149 VAL A N 1
ATOM 1160 C CA . VAL A 1 149 ? -7.845 18.411 28.768 1.00 37.75 149 VAL A CA 1
ATOM 1161 C C . VAL A 1 149 ? -7.326 17.469 27.684 1.00 37.75 149 VAL A C 1
ATOM 1163 O O . VAL A 1 149 ? -7.827 17.491 26.563 1.00 37.75 149 VAL A O 1
ATOM 1166 N N . TYR A 1 150 ? -6.320 16.651 27.998 1.00 36.25 150 TYR A N 1
ATOM 1167 C CA . TYR A 1 150 ? -5.870 15.584 27.105 1.00 36.25 150 TYR A CA 1
ATOM 1168 C C . TYR A 1 150 ? -6.627 14.301 27.452 1.00 36.25 150 TYR A C 1
ATOM 1170 O O . TYR A 1 150 ? -6.394 13.702 28.502 1.00 36.25 150 TYR A O 1
ATOM 1178 N N . VAL A 1 151 ? -7.530 13.885 26.565 1.00 36.91 151 VAL A N 1
ATOM 1179 C CA . VAL A 1 151 ? -8.069 12.522 26.557 1.00 36.91 151 VAL A CA 1
ATOM 1180 C C . VAL A 1 151 ? -7.139 11.695 25.678 1.00 36.91 151 VAL A C 1
ATOM 1182 O O . VAL A 1 151 ? -7.152 11.833 24.456 1.00 36.91 151 VAL A O 1
ATOM 1185 N N . LEU A 1 152 ? -6.289 10.870 26.289 1.00 34.69 152 LEU A N 1
ATOM 1186 C CA . LEU A 1 152 ? -5.536 9.864 25.549 1.00 34.69 152 LEU A CA 1
ATOM 1187 C C . LEU A 1 152 ? -6.441 8.643 25.390 1.00 34.69 152 LEU A C 1
ATOM 1189 O O . LEU A 1 152 ? -6.513 7.785 26.267 1.00 34.69 152 LEU A O 1
ATOM 1193 N N . TYR A 1 153 ? -7.167 8.588 24.274 1.00 38.47 153 TYR A N 1
ATOM 1194 C CA . TYR A 1 153 ? -7.651 7.309 23.777 1.00 38.47 153 TYR A CA 1
ATOM 1195 C C . TYR A 1 153 ? -6.423 6.529 23.305 1.00 38.47 153 TYR A C 1
ATOM 1197 O O . TYR A 1 153 ? -5.783 6.930 22.332 1.00 38.47 153 TYR A O 1
ATOM 1205 N N . GLU A 1 154 ? -6.109 5.403 23.944 1.00 46.88 154 GLU A N 1
ATOM 1206 C CA . GLU A 1 154 ? -5.432 4.322 23.222 1.00 46.88 154 GLU A CA 1
ATOM 1207 C C . GLU A 1 154 ? -6.452 3.760 22.227 1.00 46.88 154 GLU A C 1
ATOM 1209 O O . GLU A 1 154 ? -7.138 2.772 22.471 1.00 46.88 154 GLU A O 1
ATOM 1214 N N . GLY A 1 155 ? -6.669 4.512 21.147 1.00 63.91 155 GLY A N 1
ATOM 1215 C CA . GLY A 1 155 ? -7.509 4.094 20.041 1.00 63.91 155 GLY A CA 1
ATOM 1216 C C . GLY A 1 155 ? -6.808 2.965 19.303 1.00 63.91 155 GLY A C 1
ATOM 1217 O O . GLY A 1 155 ? -5.627 3.094 18.977 1.00 63.91 155 GLY A O 1
ATOM 1218 N N . PHE A 1 156 ? -7.545 1.889 19.018 1.00 82.00 156 PHE A N 1
ATOM 1219 C CA . PHE A 1 156 ? -7.031 0.759 18.249 1.00 82.00 156 PHE A CA 1
ATOM 1220 C C . PHE A 1 156 ? -6.334 1.256 16.977 1.00 82.00 156 PHE A C 1
ATOM 1222 O O . PHE A 1 156 ? -6.957 1.907 16.129 1.00 82.00 156 PHE A O 1
ATOM 1229 N N . THR A 1 157 ? -5.048 0.942 16.851 1.00 86.81 157 THR A N 1
ATOM 1230 C CA . THR A 1 157 ? -4.208 1.294 15.714 1.00 86.81 157 THR A CA 1
ATOM 1231 C C . THR A 1 157 ? -3.400 0.085 15.252 1.00 86.81 157 THR A C 1
ATOM 1233 O O . THR A 1 157 ? -2.454 -0.355 15.900 1.00 86.81 157 THR A O 1
ATOM 1236 N N . ALA A 1 158 ? -3.725 -0.423 14.066 1.00 92.44 158 ALA A N 1
ATOM 1237 C CA . ALA A 1 158 ? -2.967 -1.484 13.416 1.00 92.44 158 ALA A CA 1
ATOM 1238 C C . ALA A 1 158 ? -1.991 -0.907 12.382 1.00 92.44 158 ALA A C 1
ATOM 1240 O O . ALA A 1 158 ? -2.376 -0.094 11.538 1.00 92.44 158 ALA A O 1
ATOM 1241 N N . VAL A 1 159 ? -0.723 -1.327 12.435 1.00 96.56 159 VAL A N 1
ATOM 1242 C CA . VAL A 1 159 ? 0.346 -0.845 11.550 1.00 96.56 159 VAL A CA 1
ATOM 1243 C C . VAL A 1 159 ? 0.960 -2.008 10.780 1.00 96.56 159 VAL A C 1
ATOM 1245 O O . VAL A 1 159 ? 1.787 -2.752 11.299 1.00 96.56 159 VAL A O 1
ATOM 1248 N N . PHE A 1 160 ? 0.627 -2.098 9.497 1.00 98.50 160 PHE A N 1
ATOM 1249 C CA . PHE A 1 160 ? 1.130 -3.135 8.606 1.00 98.50 160 PHE A CA 1
ATOM 1250 C C . PHE A 1 160 ? 2.361 -2.653 7.845 1.00 98.50 160 PHE A C 1
ATOM 1252 O O . PHE A 1 160 ? 2.436 -1.523 7.348 1.00 98.50 160 PHE A O 1
ATOM 1259 N N . THR A 1 161 ? 3.332 -3.548 7.730 1.00 97.88 161 THR A N 1
ATOM 1260 C CA . THR A 1 161 ? 4.647 -3.322 7.120 1.00 97.88 161 THR A CA 1
ATOM 1261 C C . THR A 1 161 ? 4.967 -4.470 6.167 1.00 97.88 161 THR A C 1
ATOM 1263 O O . THR A 1 161 ? 4.194 -5.411 6.022 1.00 97.88 161 THR A O 1
ATOM 1266 N N . ASN A 1 162 ? 6.125 -4.430 5.519 1.00 96.88 162 ASN A N 1
ATOM 1267 C CA . ASN A 1 162 ? 6.638 -5.510 4.676 1.00 96.88 162 ASN A CA 1
ATOM 1268 C C . ASN A 1 162 ? 7.093 -6.764 5.455 1.00 96.88 162 ASN A C 1
ATOM 1270 O O . ASN A 1 162 ? 7.672 -7.662 4.848 1.00 96.88 162 ASN A O 1
ATOM 1274 N N . LEU A 1 163 ? 6.899 -6.822 6.783 1.00 97.12 163 LEU A N 1
ATOM 1275 C CA . LEU A 1 163 ? 7.306 -7.951 7.637 1.00 97.12 163 LEU A CA 1
ATOM 1276 C C . LEU A 1 163 ? 8.790 -8.337 7.458 1.00 97.12 163 LEU A C 1
ATOM 1278 O O . LEU A 1 163 ? 9.153 -9.508 7.406 1.00 97.12 163 LEU A O 1
ATOM 1282 N N . GLY A 1 164 ? 9.654 -7.331 7.275 1.00 95.12 164 GLY A N 1
ATOM 1283 C CA . GLY A 1 164 ? 11.095 -7.521 7.083 1.00 95.12 164 GLY A CA 1
ATOM 1284 C C . GLY A 1 164 ? 11.511 -8.112 5.728 1.00 95.12 164 GLY A C 1
ATOM 1285 O O . GLY A 1 164 ? 12.699 -8.357 5.523 1.00 95.12 164 GLY A O 1
ATOM 1286 N N . LYS A 1 165 ? 10.578 -8.335 4.793 1.00 95.50 165 LYS A N 1
ATOM 1287 C CA . LYS A 1 165 ? 10.868 -8.889 3.464 1.00 95.50 165 LYS A CA 1
ATOM 1288 C C . LYS A 1 165 ? 11.167 -7.788 2.438 1.00 95.50 165 LYS A C 1
ATOM 1290 O O . LYS A 1 165 ? 10.566 -6.717 2.458 1.00 95.50 165 LYS A O 1
ATOM 1295 N N . SER A 1 166 ? 12.083 -8.065 1.512 1.00 94.88 166 SER A N 1
ATOM 1296 C CA . SER A 1 166 ? 12.415 -7.185 0.384 1.00 94.88 166 SER A CA 1
ATOM 1297 C C . SER A 1 166 ? 12.582 -7.996 -0.902 1.00 94.88 166 SER A C 1
ATOM 1299 O O . SER A 1 166 ? 12.916 -9.183 -0.856 1.00 94.88 166 SER A O 1
ATOM 1301 N N . GLY A 1 167 ? 12.379 -7.354 -2.057 1.00 92.94 167 GLY A N 1
ATOM 1302 C CA . GLY A 1 167 ? 12.508 -7.966 -3.384 1.00 92.94 167 GLY A CA 1
ATOM 1303 C C . GLY A 1 167 ? 11.170 -8.219 -4.087 1.00 92.94 167 GLY A C 1
ATOM 1304 O O . GLY A 1 167 ? 10.210 -7.469 -3.905 1.00 92.94 167 GLY A O 1
ATOM 1305 N N . THR A 1 168 ? 11.113 -9.269 -4.912 1.00 93.75 168 THR A N 1
ATOM 1306 C CA . THR A 1 168 ? 9.965 -9.549 -5.799 1.00 93.75 168 THR A CA 1
ATOM 1307 C C . THR A 1 168 ? 8.808 -10.256 -5.108 1.00 93.75 168 THR A C 1
ATOM 1309 O O . THR A 1 168 ? 7.658 -10.077 -5.501 1.00 93.75 168 THR A O 1
ATOM 1312 N N . LYS A 1 169 ? 9.094 -11.048 -4.074 1.00 96.56 169 LYS A N 1
ATOM 1313 C CA . LYS A 1 169 ? 8.101 -11.837 -3.340 1.00 96.56 169 LYS A CA 1
ATOM 1314 C C . LYS A 1 169 ? 7.761 -11.179 -2.015 1.00 96.56 169 LYS A C 1
ATOM 1316 O O . LYS A 1 169 ? 8.629 -10.561 -1.398 1.00 96.56 169 LYS A O 1
ATOM 1321 N N . GLY A 1 170 ? 6.515 -11.351 -1.591 1.00 96.69 170 GLY A N 1
ATOM 1322 C CA . GLY A 1 170 ? 6.064 -10.923 -0.277 1.00 96.69 170 GLY A CA 1
ATOM 1323 C C . GLY A 1 170 ? 6.568 -11.834 0.849 1.00 96.69 170 GLY A C 1
ATOM 1324 O O . GLY A 1 170 ? 7.279 -12.814 0.596 1.00 96.69 170 GLY A O 1
ATOM 1325 N N . PRO A 1 171 ? 6.242 -11.485 2.100 1.00 97.06 171 PRO A N 1
ATOM 1326 C CA . PRO A 1 171 ? 6.632 -12.246 3.282 1.00 97.06 171 PRO A CA 1
ATOM 1327 C C . PRO A 1 171 ? 5.974 -13.630 3.341 1.00 97.06 171 PRO A C 1
ATOM 1329 O O . PRO A 1 171 ? 4.889 -13.850 2.814 1.00 97.06 171 PRO A O 1
ATOM 1332 N N . ASP A 1 172 ? 6.629 -14.564 4.027 1.00 95.62 172 ASP A N 1
ATOM 1333 C CA . ASP A 1 172 ? 6.149 -15.945 4.155 1.00 95.62 172 ASP A CA 1
ATOM 1334 C C . ASP A 1 172 ? 5.333 -16.162 5.449 1.00 95.62 172 ASP A C 1
ATOM 1336 O O . ASP A 1 172 ? 4.519 -17.076 5.529 1.00 95.62 172 ASP A O 1
ATOM 1340 N N . SER A 1 173 ? 5.538 -15.323 6.474 1.00 95.81 173 SER A N 1
ATOM 1341 C CA . SER A 1 173 ? 4.821 -15.382 7.758 1.00 95.81 173 SER A CA 1
ATOM 1342 C C . SER A 1 173 ? 4.913 -14.055 8.524 1.00 95.81 173 SER A C 1
ATOM 1344 O O . SER A 1 173 ? 5.770 -13.227 8.214 1.00 95.81 173 SER A O 1
ATOM 1346 N N . VAL A 1 174 ? 4.054 -13.862 9.535 1.00 95.00 174 VAL A N 1
ATOM 1347 C CA . VAL A 1 174 ? 4.091 -12.690 10.440 1.00 95.00 174 VAL A CA 1
ATOM 1348 C C . VAL A 1 174 ? 5.276 -12.741 11.412 1.00 95.00 174 VAL A C 1
ATOM 1350 O O . VAL A 1 174 ? 5.811 -11.700 11.790 1.00 95.00 174 VAL A O 1
ATOM 1353 N N . GLY A 1 175 ? 5.708 -13.936 11.829 1.00 92.44 175 GLY A N 1
ATOM 1354 C CA . GLY A 1 175 ? 6.734 -14.093 12.863 1.00 92.44 175 GLY A CA 1
ATOM 1355 C C . GLY A 1 175 ? 6.369 -13.342 14.150 1.00 92.44 175 GLY A C 1
ATOM 1356 O O . GLY A 1 175 ? 5.222 -13.368 14.582 1.00 92.44 175 GLY A O 1
ATOM 1357 N N . SER A 1 176 ? 7.341 -12.646 14.743 1.00 90.69 176 SER A N 1
ATOM 1358 C CA . SER A 1 176 ? 7.144 -11.826 15.947 1.00 90.69 176 SER A CA 1
ATOM 1359 C C . SER A 1 176 ? 6.910 -10.338 15.651 1.00 90.69 176 SER A C 1
ATOM 1361 O O . SER A 1 176 ? 6.905 -9.537 16.585 1.00 90.69 176 SER A O 1
ATOM 1363 N N . HIS A 1 177 ? 6.748 -9.940 14.382 1.00 90.31 177 HIS A N 1
ATOM 1364 C CA . HIS A 1 177 ? 6.752 -8.530 13.967 1.00 90.31 177 HIS A CA 1
ATOM 1365 C C . HIS A 1 177 ? 5.638 -7.683 14.598 1.00 90.31 177 HIS A C 1
ATOM 1367 O O . HIS A 1 177 ? 5.844 -6.487 14.806 1.00 90.31 177 HIS A O 1
ATOM 1373 N N . TYR A 1 178 ? 4.494 -8.291 14.924 1.00 89.81 178 TYR A N 1
ATOM 1374 C CA . TYR A 1 178 ? 3.343 -7.612 15.533 1.00 89.81 178 TYR A CA 1
ATOM 1375 C C . TYR A 1 178 ? 3.130 -7.947 17.009 1.00 89.81 178 TYR A C 1
ATOM 1377 O O . TYR A 1 178 ? 2.139 -7.510 17.582 1.00 89.81 178 TYR A O 1
ATOM 1385 N N . THR A 1 179 ? 4.080 -8.646 17.641 1.00 84.88 179 THR A N 1
ATOM 1386 C CA . THR A 1 179 ? 3.984 -9.004 19.065 1.00 84.88 179 THR A CA 1
ATOM 1387 C C . THR A 1 179 ? 3.826 -7.749 19.924 1.00 84.88 179 THR A C 1
ATOM 1389 O O . THR A 1 179 ? 4.648 -6.836 19.828 1.00 84.88 179 THR A O 1
ATOM 1392 N N . GLY A 1 180 ? 2.794 -7.705 20.765 1.00 76.06 180 GLY A N 1
ATOM 1393 C CA . GLY A 1 180 ? 2.508 -6.574 21.652 1.00 76.06 180 GLY A CA 1
ATOM 1394 C C . GLY A 1 180 ? 1.955 -5.319 20.965 1.00 76.06 180 GLY A C 1
ATOM 1395 O O . GLY A 1 180 ? 1.871 -4.281 21.614 1.00 76.06 180 GLY A O 1
ATOM 1396 N N . GLN A 1 181 ? 1.594 -5.389 19.680 1.00 83.56 181 GLN A N 1
ATOM 1397 C CA . GLN A 1 181 ? 0.828 -4.339 18.998 1.00 83.56 181 GLN A CA 1
ATOM 1398 C C . GLN A 1 181 ? -0.676 -4.642 19.072 1.00 83.56 181 GLN A C 1
ATOM 1400 O O . GLN A 1 181 ? -1.073 -5.780 19.305 1.00 83.56 181 GLN A O 1
ATOM 1405 N N . ASP A 1 182 ? -1.533 -3.659 18.793 1.00 82.25 182 ASP A N 1
ATOM 1406 C CA . ASP A 1 182 ? -2.996 -3.800 18.943 1.00 82.25 182 ASP A CA 1
ATOM 1407 C C . ASP A 1 182 ? -3.621 -4.935 18.112 1.00 82.25 182 ASP A C 1
ATOM 1409 O O . ASP A 1 182 ? -4.696 -5.442 18.429 1.00 82.25 182 ASP A O 1
ATOM 1413 N N . HIS A 1 183 ? -2.944 -5.330 17.036 1.00 87.75 183 HIS A N 1
ATOM 1414 C CA . HIS A 1 183 ? -3.359 -6.370 16.097 1.00 87.75 183 HIS A CA 1
ATOM 1415 C C . HIS A 1 183 ? -2.527 -7.660 16.233 1.00 87.75 183 HIS A C 1
ATOM 1417 O O . HIS A 1 183 ? -2.525 -8.500 15.329 1.00 87.75 183 HIS A O 1
ATOM 1423 N N . ASP A 1 184 ? -1.821 -7.829 17.357 1.00 86.69 184 ASP A N 1
ATOM 1424 C CA . ASP A 1 184 ? -1.120 -9.068 17.695 1.00 86.69 184 ASP A CA 1
ATOM 1425 C C . ASP A 1 184 ? -2.090 -10.261 17.688 1.00 86.69 184 ASP A C 1
ATOM 1427 O O . ASP A 1 184 ? -3.221 -10.179 18.172 1.00 86.69 184 ASP A O 1
ATOM 1431 N N . GLY A 1 185 ? -1.666 -11.367 17.081 1.00 85.69 185 GLY A N 1
ATOM 1432 C CA . GLY A 1 185 ? -2.483 -12.570 16.909 1.00 85.69 185 GLY A CA 1
ATOM 1433 C C . GLY A 1 185 ? -3.673 -12.448 15.943 1.00 85.69 185 GLY A C 1
ATOM 1434 O O . GLY A 1 185 ? -4.372 -13.438 15.746 1.00 85.69 185 GLY A O 1
ATOM 1435 N N . GLN A 1 186 ? -3.905 -11.288 15.314 1.00 87.88 186 GLN A N 1
ATOM 1436 C CA . GLN A 1 186 ? -5.045 -11.052 14.404 1.00 87.88 186 GLN A CA 1
ATOM 1437 C C . GLN A 1 186 ? -4.671 -11.121 12.915 1.00 87.88 186 GLN A C 1
ATOM 1439 O O . GLN A 1 186 ? -5.510 -10.846 12.055 1.00 87.88 186 GLN A O 1
ATOM 1444 N N . VAL A 1 187 ? -3.411 -11.435 12.598 1.00 95.44 187 VAL A N 1
ATOM 1445 C CA . VAL A 1 187 ? -2.889 -11.416 11.2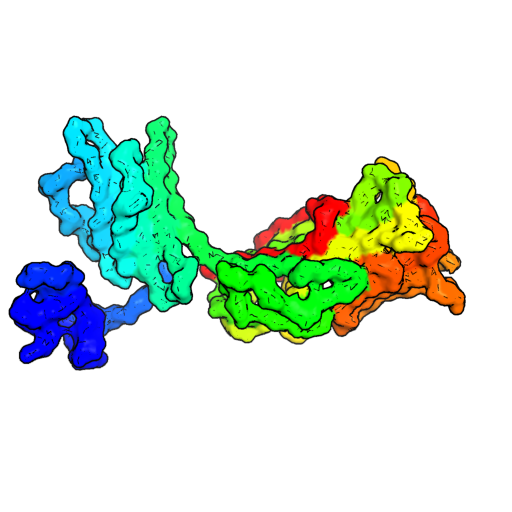27 1.00 95.44 187 VAL A CA 1
ATOM 1446 C C . VAL A 1 187 ? -2.332 -12.774 10.838 1.00 95.44 187 VAL A C 1
ATOM 1448 O O . VAL A 1 187 ? -1.534 -13.370 11.560 1.00 95.44 187 VAL A O 1
ATOM 1451 N N . THR A 1 188 ? -2.699 -13.230 9.646 1.00 95.81 188 THR A N 1
ATOM 1452 C CA . THR A 1 188 ? -2.065 -14.371 8.972 1.00 95.81 188 THR A CA 1
ATOM 1453 C C . THR A 1 188 ? -1.491 -13.931 7.628 1.00 95.81 188 THR A C 1
ATOM 1455 O O . THR A 1 188 ? -1.816 -12.853 7.139 1.00 95.81 188 THR A O 1
ATOM 1458 N N . VAL A 1 189 ? -0.600 -14.722 7.026 1.00 97.06 189 VAL A N 1
ATOM 1459 C CA . VAL A 1 189 ? -0.026 -14.415 5.704 1.00 97.06 189 VAL A CA 1
ATOM 1460 C C . VAL A 1 189 ? -0.337 -15.543 4.737 1.00 97.06 189 VAL A C 1
ATOM 1462 O O . VAL A 1 189 ? -0.120 -16.710 5.053 1.00 97.06 189 VAL A O 1
ATOM 1465 N N . SER A 1 190 ? -0.805 -15.184 3.545 1.00 95.50 190 SER A N 1
ATOM 1466 C CA . SER A 1 190 ? -1.021 -16.098 2.429 1.00 95.50 190 SER A CA 1
ATOM 1467 C C . SER A 1 190 ? -0.402 -15.503 1.168 1.00 95.50 190 SER A C 1
ATOM 1469 O O . SER A 1 190 ? -0.765 -14.408 0.743 1.00 95.50 190 SER A O 1
ATOM 1471 N N . SER A 1 191 ? 0.584 -16.196 0.590 1.00 93.62 191 SER A N 1
ATOM 1472 C CA . SER A 1 191 ? 1.285 -15.766 -0.633 1.00 93.62 191 SER A CA 1
ATOM 1473 C C . SER A 1 191 ? 1.821 -14.321 -0.590 1.00 93.62 191 SER A C 1
ATOM 1475 O O . SER A 1 191 ? 1.771 -13.607 -1.588 1.00 93.62 191 SER A O 1
ATOM 1477 N N . GLY A 1 192 ? 2.336 -13.871 0.560 1.00 96.25 192 GLY A N 1
ATOM 1478 C CA . GLY A 1 192 ? 2.837 -12.501 0.731 1.00 96.25 192 GLY A CA 1
ATOM 1479 C C . GLY A 1 192 ? 1.789 -11.459 1.115 1.00 96.25 192 GLY A C 1
ATOM 1480 O O . GLY A 1 192 ? 2.155 -10.335 1.456 1.00 96.25 192 GLY A O 1
ATOM 1481 N N . ILE A 1 193 ? 0.504 -11.811 1.087 1.00 98.25 193 ILE A N 1
ATOM 1482 C CA . ILE A 1 193 ? -0.603 -10.928 1.456 1.00 98.25 193 ILE A CA 1
ATOM 1483 C C . ILE A 1 193 ? -0.981 -11.202 2.910 1.00 98.25 193 ILE A C 1
ATOM 1485 O O . ILE A 1 193 ? -1.176 -12.349 3.308 1.00 98.25 193 ILE A O 1
ATOM 1489 N N . GLN A 1 194 ? -1.070 -10.142 3.703 1.00 98.19 194 GLN A N 1
ATOM 1490 C CA . GLN A 1 194 ? -1.466 -10.193 5.105 1.00 98.19 194 GLN A CA 1
ATOM 1491 C C . GLN A 1 194 ? -2.990 -10.158 5.195 1.00 98.19 194 GLN A C 1
ATOM 1493 O O . GLN A 1 194 ? -3.620 -9.258 4.649 1.00 98.19 194 GLN A O 1
ATOM 1498 N N . LEU A 1 195 ? -3.586 -11.136 5.863 1.00 97.75 195 LEU A N 1
ATOM 1499 C CA . LEU A 1 195 ? -5.019 -11.222 6.115 1.00 97.75 195 LEU A CA 1
ATOM 1500 C C . LEU A 1 195 ? -5.266 -10.798 7.557 1.00 97.75 195 LEU A C 1
ATOM 1502 O O . LEU A 1 195 ? -4.764 -11.447 8.475 1.00 97.75 195 LEU A O 1
ATOM 1506 N N . TRP A 1 196 ? -6.006 -9.709 7.742 1.00 97.69 196 TRP A N 1
ATOM 1507 C CA . TRP A 1 196 ? -6.333 -9.152 9.050 1.00 97.69 196 TRP A CA 1
ATOM 1508 C C . TRP A 1 196 ? -7.834 -9.217 9.308 1.00 97.69 196 TRP A C 1
ATOM 1510 O O . TRP A 1 196 ? -8.620 -8.768 8.474 1.00 97.69 196 TRP A O 1
ATOM 1520 N N . THR A 1 197 ? -8.220 -9.744 10.466 1.00 91.50 197 THR A N 1
ATOM 1521 C CA . THR A 1 197 ? -9.617 -9.798 10.905 1.00 91.50 197 THR A CA 1
ATOM 1522 C C . THR A 1 197 ? -9.959 -8.568 11.740 1.00 91.50 197 THR A C 1
ATOM 1524 O O . THR A 1 197 ? -9.306 -8.275 12.740 1.00 91.50 197 THR A O 1
ATOM 1527 N N . VAL A 1 198 ? -11.000 -7.844 11.333 1.00 93.56 198 VAL A N 1
ATOM 1528 C CA . VAL A 1 198 ? -11.424 -6.598 11.980 1.00 93.56 198 VAL A CA 1
ATOM 1529 C C . VAL A 1 198 ? -11.964 -6.880 13.396 1.00 93.56 198 VAL A C 1
ATOM 1531 O O . VAL A 1 198 ? -12.921 -7.643 13.539 1.00 93.56 198 VAL A O 1
ATOM 1534 N N . PRO A 1 199 ? -11.435 -6.241 14.458 1.00 86.50 199 PRO A N 1
ATOM 1535 C CA . PRO A 1 199 ? -11.821 -6.545 15.840 1.00 86.50 199 PRO A CA 1
ATOM 1536 C C . PRO A 1 199 ? -13.130 -5.872 16.279 1.00 86.50 199 PRO A C 1
ATOM 1538 O O . PRO A 1 199 ? -13.811 -6.370 17.181 1.00 86.50 199 PRO A O 1
ATOM 1541 N N . HIS A 1 200 ? -13.504 -4.750 15.653 1.00 84.44 200 HIS A N 1
ATOM 1542 C CA . HIS A 1 200 ? -14.671 -3.954 16.032 1.00 84.44 200 HIS A CA 1
ATOM 1543 C C . HIS A 1 200 ? -15.429 -3.444 14.805 1.00 84.44 200 HIS A C 1
ATOM 1545 O O . HIS A 1 200 ? -14.842 -3.016 13.820 1.00 84.44 200 HIS A O 1
ATOM 1551 N N . THR A 1 201 ? -16.759 -3.446 14.868 1.00 87.81 201 THR A N 1
ATOM 1552 C CA . THR A 1 201 ? -17.572 -2.782 13.844 1.00 87.81 201 THR A CA 1
ATOM 1553 C C . THR A 1 201 ? -17.522 -1.279 14.073 1.00 87.81 201 THR A C 1
ATOM 1555 O O . THR A 1 201 ? -17.792 -0.823 15.181 1.00 87.81 201 THR A O 1
ATOM 1558 N N . GLY A 1 202 ? -17.247 -0.506 13.027 1.00 86.62 202 GLY A N 1
ATOM 1559 C CA . GLY A 1 202 ? -17.350 0.948 13.083 1.00 86.62 202 GLY A CA 1
ATOM 1560 C C . GLY A 1 202 ? -16.508 1.642 12.026 1.00 86.62 202 GLY A C 1
ATOM 1561 O O . GLY A 1 202 ? -16.169 1.067 10.987 1.00 86.62 202 GLY A O 1
ATOM 1562 N N . LYS A 1 203 ? -16.211 2.917 12.273 1.00 89.50 203 LYS A N 1
ATOM 1563 C CA . LYS A 1 203 ? -15.483 3.755 11.327 1.00 89.50 203 LYS A CA 1
ATOM 1564 C C . LYS A 1 203 ? -13.981 3.643 11.555 1.00 89.50 203 LYS A C 1
ATOM 1566 O O . LYS A 1 203 ? -13.489 3.851 12.657 1.00 89.50 203 LYS A O 1
ATOM 1571 N N . TYR A 1 204 ? -13.246 3.386 10.483 1.00 93.75 204 TYR A N 1
ATOM 1572 C CA . TYR A 1 204 ? -11.794 3.296 10.472 1.00 93.75 204 TYR A CA 1
ATOM 1573 C C . TYR A 1 204 ? -11.200 4.337 9.534 1.00 93.75 204 TYR A C 1
ATOM 1575 O O . TYR A 1 204 ? -11.688 4.529 8.419 1.00 93.75 204 TYR A O 1
ATOM 1583 N N . ARG A 1 205 ? -10.119 4.985 9.962 1.00 95.25 205 ARG A N 1
ATOM 1584 C CA . ARG A 1 205 ? -9.232 5.757 9.095 1.00 95.25 205 ARG A CA 1
ATOM 1585 C C . ARG A 1 205 ? -8.130 4.842 8.600 1.00 95.25 205 ARG A C 1
ATOM 1587 O O . ARG A 1 205 ? -7.377 4.308 9.406 1.00 95.25 205 ARG A O 1
ATOM 1594 N N . ILE A 1 206 ? -8.035 4.681 7.288 1.00 98.50 206 ILE A N 1
ATOM 1595 C CA . ILE A 1 206 ? -7.004 3.869 6.650 1.00 98.50 206 ILE A CA 1
ATOM 1596 C C . ILE A 1 206 ? -6.074 4.804 5.890 1.00 98.50 206 ILE A C 1
ATOM 1598 O O . ILE A 1 206 ? -6.505 5.515 4.982 1.00 98.50 206 ILE A O 1
ATOM 1602 N N . GLU A 1 207 ? -4.803 4.787 6.265 1.00 98.44 207 GLU A N 1
ATOM 1603 C CA . GLU A 1 207 ? -3.698 5.437 5.575 1.00 98.44 207 GLU A CA 1
ATOM 1604 C C . GLU A 1 207 ? -2.844 4.370 4.889 1.00 98.44 207 GLU A C 1
ATOM 1606 O O . GLU A 1 207 ? -2.411 3.405 5.509 1.00 98.44 207 GLU A O 1
ATOM 1611 N N . THR A 1 208 ? -2.618 4.533 3.591 1.00 98.44 208 THR A N 1
ATOM 1612 C CA . THR A 1 208 ? -1.912 3.580 2.731 1.00 98.44 208 THR A CA 1
ATOM 1613 C C . THR A 1 208 ? -0.795 4.310 2.001 1.00 98.44 208 THR A C 1
ATOM 1615 O O . THR A 1 208 ? -1.038 5.331 1.363 1.00 98.44 208 THR A O 1
ATOM 1618 N N . ILE A 1 209 ? 0.428 3.794 2.086 1.00 98.81 209 ILE A N 1
ATOM 1619 C CA . ILE A 1 209 ? 1.627 4.387 1.489 1.00 98.81 209 ILE A CA 1
ATOM 1620 C C . ILE A 1 209 ? 2.233 3.377 0.517 1.00 98.81 209 ILE A C 1
ATOM 1622 O O . ILE A 1 209 ? 2.523 2.247 0.911 1.00 98.81 209 ILE A O 1
ATOM 1626 N N . GLY A 1 210 ? 2.422 3.770 -0.742 1.00 98.69 210 GLY A N 1
ATOM 1627 C CA . GLY A 1 210 ? 3.084 2.963 -1.768 1.00 98.69 210 GLY A CA 1
ATOM 1628 C C . GLY A 1 210 ? 4.605 2.985 -1.619 1.00 98.69 210 GLY A C 1
ATOM 1629 O O . GLY A 1 210 ? 5.167 3.902 -1.015 1.00 98.69 210 GLY A O 1
ATOM 1630 N N . ALA A 1 211 ? 5.291 1.976 -2.151 1.00 98.56 211 ALA A N 1
ATOM 1631 C CA . ALA A 1 211 ? 6.745 1.905 -2.055 1.00 98.56 211 ALA A CA 1
ATOM 1632 C C . ALA A 1 211 ? 7.445 2.833 -3.060 1.00 98.56 211 ALA A C 1
ATOM 1634 O O . ALA A 1 211 ? 6.913 3.137 -4.131 1.00 98.56 211 ALA A O 1
ATOM 1635 N N . SER A 1 212 ? 8.669 3.249 -2.744 1.00 97.88 212 SER A N 1
ATOM 1636 C CA . SER A 1 212 ? 9.512 3.968 -3.701 1.00 97.88 212 SER A CA 1
ATOM 1637 C C . SER A 1 212 ? 10.073 3.021 -4.771 1.00 97.88 212 SER A C 1
ATOM 1639 O O . SER A 1 212 ? 10.331 1.841 -4.514 1.00 97.88 212 SER A O 1
ATOM 1641 N N . GLY A 1 213 ? 10.342 3.545 -5.962 1.00 96.56 213 GLY A N 1
ATOM 1642 C CA . GLY A 1 213 ? 11.177 2.877 -6.953 1.00 96.56 213 GLY A CA 1
ATOM 1643 C C . GLY A 1 213 ? 12.633 2.763 -6.502 1.00 96.56 213 GLY A C 1
ATOM 1644 O O . GLY A 1 213 ? 13.062 3.387 -5.523 1.00 96.56 213 GLY A O 1
ATOM 1645 N N . GLY A 1 214 ? 13.402 1.959 -7.227 1.00 94.69 214 GLY A N 1
ATOM 1646 C CA . GLY A 1 214 ? 14.851 1.907 -7.072 1.00 94.69 214 GLY A CA 1
ATOM 1647 C C . GLY A 1 214 ? 15.562 2.956 -7.924 1.00 94.69 214 GLY A C 1
ATOM 1648 O O . GLY A 1 214 ? 14.960 3.588 -8.794 1.00 94.69 214 GLY A O 1
ATOM 1649 N N . TYR A 1 215 ? 16.869 3.096 -7.712 1.00 91.75 215 TYR A N 1
ATOM 1650 C CA . TYR A 1 215 ? 17.739 3.991 -8.477 1.00 91.75 215 TYR A CA 1
ATOM 1651 C C . TYR A 1 215 ? 19.078 3.331 -8.823 1.00 91.75 215 TYR A C 1
ATOM 1653 O O . TYR A 1 215 ? 19.564 2.462 -8.094 1.00 91.75 215 TYR A O 1
ATOM 1661 N N . GLY A 1 216 ? 19.658 3.726 -9.959 1.00 85.44 216 GLY A N 1
ATOM 1662 C CA . GLY A 1 216 ? 20.996 3.295 -10.375 1.00 85.44 216 GLY A CA 1
ATOM 1663 C C . GLY A 1 216 ? 22.125 4.087 -9.697 1.00 85.44 216 GLY A C 1
ATOM 1664 O O . GLY A 1 216 ? 21.878 5.177 -9.195 1.00 85.44 216 GLY A O 1
ATOM 1665 N N . GLU A 1 217 ? 23.365 3.574 -9.714 1.00 84.12 217 GLU A N 1
ATOM 1666 C CA . GLU A 1 217 ? 24.560 4.247 -9.145 1.00 84.12 217 GLU A CA 1
ATOM 1667 C C . GLU A 1 217 ? 24.808 5.627 -9.748 1.00 84.12 217 GLU A C 1
ATOM 1669 O O . GLU A 1 217 ? 25.157 6.554 -9.027 1.00 84.12 217 GLU A O 1
ATOM 1674 N N . ASP A 1 218 ? 24.558 5.769 -11.046 1.00 83.38 218 ASP A N 1
ATOM 1675 C CA . ASP A 1 218 ? 24.780 7.019 -11.772 1.00 83.38 218 ASP A CA 1
ATOM 1676 C C . ASP A 1 218 ? 23.616 8.020 -11.621 1.00 83.38 218 ASP A C 1
ATOM 1678 O O . ASP A 1 218 ? 23.580 9.042 -12.306 1.00 83.38 218 ASP A O 1
ATOM 1682 N N . SER A 1 219 ? 22.613 7.717 -10.788 1.00 83.88 219 SER A N 1
ATOM 1683 C CA . SER A 1 219 ? 21.467 8.609 -10.567 1.00 83.88 219 SER A CA 1
ATOM 1684 C C . SER A 1 219 ? 21.769 9.574 -9.423 1.00 83.88 219 SER A C 1
ATOM 1686 O O . SER A 1 219 ? 22.170 9.158 -8.340 1.00 83.88 219 SER A O 1
ATOM 1688 N N . VAL A 1 220 ? 21.532 10.866 -9.651 1.00 86.31 220 VAL A N 1
ATOM 1689 C CA . VAL A 1 220 ? 21.639 11.899 -8.602 1.00 86.31 220 VAL A CA 1
ATOM 1690 C C . VAL A 1 220 ? 20.392 11.891 -7.712 1.00 86.31 220 VAL A C 1
ATOM 1692 O O . VAL A 1 220 ? 20.446 12.268 -6.543 1.00 86.31 220 VAL A O 1
ATOM 1695 N N . ILE A 1 221 ? 19.266 11.436 -8.265 1.00 87.50 221 ILE A N 1
ATOM 1696 C CA . ILE A 1 221 ? 17.988 11.301 -7.569 1.00 87.50 221 ILE A CA 1
ATOM 1697 C C . ILE A 1 221 ? 17.742 9.871 -7.080 1.00 87.50 221 ILE A C 1
ATOM 1699 O O . ILE A 1 221 ? 18.290 8.900 -7.605 1.00 87.50 221 ILE A O 1
ATOM 1703 N N . ASN A 1 222 ? 16.836 9.749 -6.110 1.00 91.38 222 ASN A N 1
ATOM 1704 C CA . ASN A 1 222 ? 16.241 8.468 -5.744 1.00 91.38 222 ASN A CA 1
ATOM 1705 C C . ASN A 1 222 ? 15.274 7.978 -6.836 1.00 91.38 222 ASN A C 1
ATOM 1707 O O . ASN A 1 222 ? 15.030 8.649 -7.838 1.00 91.38 222 ASN A O 1
ATOM 1711 N N . GLY A 1 223 ? 14.699 6.792 -6.629 1.00 92.94 223 GLY A N 1
ATOM 1712 C CA . GLY A 1 223 ? 13.634 6.293 -7.490 1.00 92.94 223 GLY A CA 1
ATOM 1713 C C . GLY A 1 223 ? 12.387 7.175 -7.448 1.00 92.94 223 GLY A C 1
ATOM 1714 O O . GLY A 1 223 ? 12.252 8.081 -6.621 1.00 92.94 223 GLY A O 1
ATOM 1715 N N . GLY A 1 224 ? 11.434 6.869 -8.324 1.00 96.50 224 GLY A N 1
ATOM 1716 C CA . GLY A 1 224 ? 10.092 7.426 -8.249 1.00 96.50 224 GLY A CA 1
ATOM 1717 C C . GLY A 1 224 ? 9.505 7.264 -6.849 1.00 96.50 224 GLY A C 1
ATOM 1718 O O . GLY A 1 224 ? 9.689 6.237 -6.190 1.00 96.50 224 GLY A O 1
ATOM 1719 N N . ARG A 1 225 ? 8.791 8.277 -6.377 1.00 97.81 225 ARG A N 1
ATOM 1720 C CA . ARG A 1 225 ? 8.249 8.318 -5.018 1.00 97.81 225 ARG A CA 1
ATOM 1721 C C . ARG A 1 225 ? 6.882 7.639 -4.966 1.00 97.81 225 ARG A C 1
ATOM 1723 O O . ARG A 1 225 ? 6.079 7.796 -5.885 1.00 97.81 225 ARG A O 1
ATOM 1730 N N . GLY A 1 226 ? 6.604 6.899 -3.895 1.00 98.25 226 GLY A N 1
ATOM 1731 C CA . GLY A 1 226 ? 5.295 6.270 -3.677 1.00 98.25 226 GLY A CA 1
ATOM 1732 C C . GLY A 1 226 ? 4.223 7.283 -3.256 1.00 98.25 226 GLY A C 1
ATOM 1733 O O . GLY A 1 226 ? 4.541 8.320 -2.671 1.00 98.25 226 GLY A O 1
ATOM 1734 N N . ALA A 1 227 ? 2.953 6.999 -3.542 1.00 98.50 227 ALA A N 1
ATOM 1735 C CA . ALA A 1 227 ? 1.831 7.850 -3.143 1.00 98.50 227 ALA A CA 1
ATOM 1736 C C . ALA A 1 227 ? 1.410 7.572 -1.694 1.00 98.50 227 ALA A C 1
ATOM 1738 O O . ALA A 1 227 ? 1.685 6.501 -1.151 1.00 98.50 227 ALA A O 1
ATOM 1739 N N . ARG A 1 228 ? 0.700 8.521 -1.084 1.00 98.62 228 ARG A N 1
ATOM 1740 C CA . ARG A 1 228 ? 0.008 8.354 0.194 1.00 98.62 228 ARG A CA 1
ATOM 1741 C C . ARG A 1 228 ? -1.475 8.626 -0.005 1.00 98.62 228 ARG A C 1
ATOM 1743 O O . ARG A 1 228 ? -1.860 9.679 -0.501 1.00 98.62 228 ARG A O 1
ATOM 1750 N N . MET A 1 229 ? -2.300 7.670 0.392 1.00 98.62 229 MET A N 1
ATOM 1751 C CA . MET A 1 229 ? -3.751 7.729 0.267 1.00 98.62 229 MET A CA 1
ATOM 1752 C C . MET A 1 229 ? -4.359 7.570 1.651 1.00 98.62 229 MET A C 1
ATOM 1754 O O . MET A 1 229 ? -3.988 6.649 2.378 1.00 98.62 229 MET A O 1
ATOM 1758 N N . ILE A 1 230 ? -5.303 8.434 2.013 1.00 98.38 230 ILE A N 1
ATOM 1759 C CA . ILE A 1 230 ? -6.010 8.325 3.289 1.00 98.38 230 ILE A CA 1
ATOM 1760 C C . ILE A 1 230 ? -7.503 8.439 3.061 1.00 98.38 230 ILE A C 1
ATOM 1762 O O . ILE A 1 230 ? -7.947 9.329 2.340 1.00 98.38 230 ILE A O 1
ATOM 1766 N N . GLY A 1 231 ? -8.288 7.581 3.700 1.00 96.50 231 GLY A N 1
ATOM 1767 C CA . GLY A 1 231 ? -9.744 7.643 3.660 1.00 96.50 231 GLY A CA 1
ATOM 1768 C C . GLY A 1 231 ? -10.376 7.013 4.893 1.00 96.50 231 GLY A C 1
ATOM 1769 O O . GLY A 1 231 ? -9.739 6.256 5.624 1.00 96.50 231 GLY A O 1
ATOM 1770 N N . ASN A 1 232 ? -11.644 7.337 5.120 1.00 95.88 232 ASN A N 1
ATOM 1771 C CA . ASN A 1 232 ? -12.450 6.762 6.185 1.00 95.88 232 ASN A CA 1
ATOM 1772 C C . ASN A 1 232 ? -13.428 5.726 5.613 1.00 95.88 232 ASN A C 1
ATOM 1774 O O . ASN A 1 232 ? -14.151 6.019 4.654 1.00 95.88 232 ASN A O 1
ATOM 1778 N N . PHE A 1 233 ? -13.490 4.557 6.249 1.00 97.19 233 PHE A N 1
ATOM 1779 C CA . PHE A 1 233 ? -14.248 3.384 5.819 1.00 97.19 233 PHE A CA 1
ATOM 1780 C C . PHE A 1 233 ? -15.050 2.802 6.983 1.00 97.19 233 PHE A C 1
ATOM 1782 O O . PHE A 1 233 ? -14.574 2.784 8.112 1.00 97.19 233 PHE A O 1
ATOM 1789 N N . MET A 1 234 ? -16.257 2.312 6.711 1.00 93.75 234 MET A N 1
ATOM 1790 C CA . MET A 1 234 ? -17.004 1.497 7.673 1.00 93.75 234 MET A CA 1
ATOM 1791 C C . MET A 1 234 ? -16.571 0.048 7.514 1.00 93.75 234 MET A C 1
ATOM 1793 O O . MET A 1 234 ? -16.779 -0.500 6.433 1.00 93.75 234 MET A O 1
ATOM 1797 N N . LEU A 1 235 ? -15.984 -0.553 8.545 1.00 94.81 235 LEU A N 1
ATOM 1798 C CA . LEU A 1 235 ? -15.630 -1.974 8.565 1.00 94.81 235 LEU A CA 1
ATOM 1799 C C . LEU A 1 235 ? -16.512 -2.709 9.572 1.00 94.81 235 LEU A C 1
ATOM 1801 O O . LEU A 1 235 ? -16.958 -2.121 10.562 1.00 94.81 235 LEU A O 1
ATOM 1805 N N . THR A 1 236 ? -16.774 -3.982 9.304 1.00 90.94 236 THR A N 1
ATOM 1806 C CA . THR A 1 236 ? -17.576 -4.831 10.193 1.00 90.94 236 THR A CA 1
ATOM 1807 C C . THR A 1 236 ? -16.645 -5.735 10.981 1.00 90.94 236 THR A C 1
ATOM 1809 O O . THR A 1 236 ? -15.675 -6.243 10.432 1.00 90.94 236 THR A O 1
ATOM 1812 N N . LYS A 1 237 ? -16.931 -5.954 12.264 1.00 89.69 237 LYS A N 1
ATOM 1813 C CA . LYS A 1 237 ? -16.253 -6.973 13.061 1.00 89.69 237 LYS A CA 1
ATOM 1814 C C . LYS A 1 237 ? -16.260 -8.319 12.323 1.00 89.69 237 LYS A C 1
ATOM 1816 O O . LYS A 1 237 ? -17.255 -8.668 11.690 1.00 89.69 237 LYS A O 1
ATOM 1821 N N . ASP A 1 238 ? -15.156 -9.047 12.444 1.00 89.31 238 ASP A N 1
ATOM 1822 C CA . ASP A 1 238 ? -14.908 -10.360 11.847 1.00 89.31 238 ASP A CA 1
ATOM 1823 C C . ASP A 1 238 ? -14.796 -10.346 10.303 1.00 89.31 238 ASP A C 1
ATOM 1825 O O . ASP A 1 238 ? -14.587 -11.389 9.687 1.00 89.31 238 ASP A O 1
ATOM 1829 N N . GLU A 1 239 ? -14.858 -9.170 9.663 1.00 93.56 239 GLU A N 1
ATOM 1830 C CA . GLU A 1 239 ? -14.511 -8.993 8.248 1.00 93.56 239 GLU A CA 1
ATOM 1831 C C . GLU A 1 239 ? -13.005 -9.225 8.046 1.00 93.56 239 GLU A C 1
ATOM 1833 O O . GLU A 1 239 ? -12.188 -8.661 8.782 1.00 93.56 239 GLU A O 1
ATOM 1838 N N . ASN A 1 240 ? -12.617 -10.013 7.036 1.00 94.75 240 ASN A N 1
ATOM 1839 C CA . ASN A 1 240 ? -11.207 -10.159 6.675 1.00 94.75 240 ASN A CA 1
ATOM 1840 C C . ASN A 1 240 ? -10.797 -9.124 5.628 1.00 94.75 240 ASN A C 1
ATOM 1842 O O . ASN A 1 240 ? -11.416 -8.975 4.571 1.00 94.75 240 ASN A O 1
ATOM 1846 N N . ILE A 1 241 ? -9.689 -8.446 5.896 1.00 98.31 241 ILE A N 1
ATOM 1847 C CA . ILE A 1 241 ? -9.091 -7.458 5.008 1.00 98.31 241 ILE A CA 1
ATOM 1848 C C . ILE A 1 241 ? -7.759 -7.998 4.497 1.00 98.31 241 ILE A C 1
ATOM 1850 O O . ILE A 1 241 ? -6.872 -8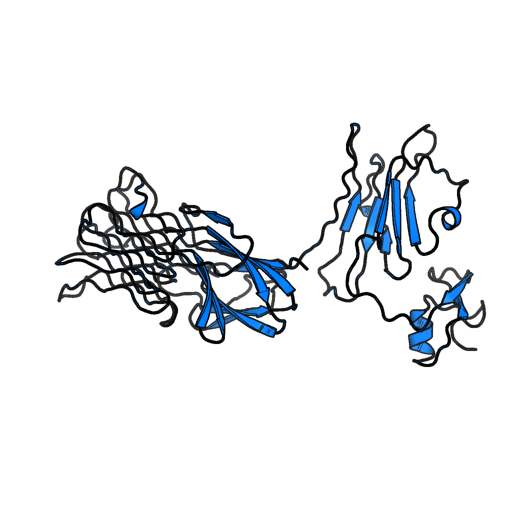.359 5.270 1.00 98.31 241 ILE A O 1
ATOM 1854 N N . SER A 1 242 ? -7.616 -8.030 3.174 1.00 98.56 242 SER A N 1
ATOM 1855 C CA . SER A 1 242 ? -6.367 -8.356 2.492 1.00 98.56 242 SER A CA 1
ATOM 1856 C C . SER A 1 242 ? -5.490 -7.115 2.383 1.00 98.56 242 SER A C 1
ATOM 1858 O O . SER A 1 242 ? -5.880 -6.111 1.780 1.00 98.56 242 SER A O 1
ATOM 1860 N N . ILE A 1 243 ? -4.291 -7.203 2.947 1.00 98.81 243 ILE A N 1
ATOM 1861 C CA . ILE A 1 243 ? -3.309 -6.128 3.024 1.00 98.81 243 ILE A CA 1
ATOM 1862 C C . ILE A 1 243 ? -2.022 -6.584 2.342 1.00 98.81 243 ILE A C 1
ATOM 1864 O O . ILE A 1 243 ? -1.303 -7.462 2.818 1.00 98.81 243 ILE A O 1
ATOM 1868 N N . LEU A 1 244 ? -1.713 -5.965 1.208 1.00 98.69 244 LEU A N 1
ATOM 1869 C CA . LEU A 1 244 ? -0.449 -6.155 0.507 1.00 98.69 244 LEU A CA 1
ATOM 1870 C C . LEU A 1 244 ? 0.394 -4.904 0.722 1.00 98.69 244 LEU A C 1
ATOM 1872 O O . LEU A 1 244 ? 0.026 -3.827 0.260 1.00 98.69 244 LEU A O 1
ATOM 1876 N N . VAL A 1 245 ? 1.530 -5.044 1.404 1.00 98.81 245 VAL A N 1
ATOM 1877 C CA . VAL A 1 245 ? 2.465 -3.933 1.605 1.00 98.81 245 VAL A CA 1
ATOM 1878 C C . VAL A 1 245 ? 3.528 -3.932 0.516 1.00 98.81 245 VAL A C 1
ATOM 1880 O O . VAL A 1 245 ? 4.321 -4.868 0.417 1.00 98.81 245 VAL A O 1
ATOM 1883 N N . GLY A 1 246 ? 3.535 -2.876 -0.301 1.00 98.56 246 GLY A N 1
ATOM 1884 C CA . GLY A 1 246 ? 4.467 -2.745 -1.413 1.00 98.56 246 GLY A CA 1
ATOM 1885 C C . GLY A 1 246 ? 5.919 -2.747 -0.938 1.00 98.56 246 GLY A C 1
ATOM 1886 O O . GLY A 1 246 ? 6.258 -2.158 0.088 1.00 98.56 246 GLY A O 1
ATOM 1887 N N . GLN A 1 247 ? 6.810 -3.383 -1.690 1.00 98.44 247 GLN A N 1
ATOM 1888 C CA . GLN A 1 247 ? 8.246 -3.371 -1.426 1.00 98.44 247 GLN A CA 1
ATOM 1889 C C . GLN A 1 247 ? 8.942 -2.385 -2.361 1.00 98.44 247 GLN A C 1
ATOM 1891 O O . GLN A 1 247 ? 8.534 -2.198 -3.510 1.00 98.44 247 GLN A O 1
ATOM 1896 N N . LYS A 1 248 ? 9.997 -1.744 -1.848 1.00 97.38 248 LYS A N 1
ATOM 1897 C CA . LYS A 1 248 ? 10.847 -0.846 -2.623 1.00 97.38 248 LYS A CA 1
ATOM 1898 C C . LYS A 1 248 ? 11.428 -1.586 -3.834 1.00 97.38 248 LYS A C 1
ATOM 1900 O O . LYS A 1 248 ? 11.799 -2.754 -3.727 1.00 97.38 248 LYS A O 1
ATOM 1905 N N . GLY A 1 249 ? 11.499 -0.893 -4.968 1.00 95.12 249 GLY A N 1
ATOM 1906 C CA . GLY A 1 249 ? 12.207 -1.389 -6.144 1.00 95.12 249 GLY A CA 1
ATOM 1907 C C . GLY A 1 249 ? 13.714 -1.421 -5.897 1.00 95.12 249 GLY A C 1
ATOM 1908 O O . GLY A 1 249 ? 14.278 -0.482 -5.333 1.00 95.12 249 GLY A O 1
ATOM 1909 N N . GLU A 1 250 ? 14.377 -2.488 -6.322 1.00 90.81 250 GLU A N 1
ATOM 1910 C CA . GLU A 1 250 ? 15.814 -2.651 -6.103 1.00 90.81 250 GLU A CA 1
ATOM 1911 C C . GLU A 1 250 ? 16.614 -2.423 -7.390 1.00 90.81 250 GLU A C 1
ATOM 1913 O O . GLU A 1 250 ? 16.085 -2.379 -8.509 1.00 90.81 250 GLU A O 1
ATOM 1918 N N . ARG A 1 251 ? 17.916 -2.211 -7.201 1.00 86.56 251 ARG A N 1
ATOM 1919 C CA . ARG A 1 251 ? 18.884 -1.982 -8.271 1.00 86.56 251 ARG A CA 1
ATOM 1920 C C . ARG A 1 251 ? 19.513 -3.292 -8.717 1.00 86.56 251 ARG A C 1
ATOM 1922 O O . ARG A 1 251 ? 20.129 -3.984 -7.903 1.00 86.56 251 ARG A O 1
ATOM 1929 N N . SER A 1 252 ? 19.471 -3.559 -10.022 1.00 73.81 252 SER A N 1
ATOM 1930 C CA . SER A 1 252 ? 20.026 -4.783 -10.604 1.00 73.81 252 SER A CA 1
ATOM 1931 C C . SER A 1 252 ? 21.461 -5.059 -10.125 1.00 73.81 252 SER A C 1
ATOM 1933 O O . SER A 1 252 ? 22.330 -4.184 -10.139 1.00 73.81 252 SER A O 1
ATOM 1935 N N . ASN A 1 253 ? 21.713 -6.302 -9.699 1.00 69.56 253 ASN A N 1
ATOM 1936 C CA . ASN A 1 253 ? 23.016 -6.728 -9.175 1.00 69.56 253 ASN A CA 1
ATOM 1937 C C . ASN A 1 253 ? 24.104 -6.774 -10.256 1.00 69.56 253 ASN A C 1
ATOM 1939 O O . ASN A 1 253 ? 25.276 -6.571 -9.951 1.00 69.56 253 ASN A O 1
ATOM 1943 N N . SER A 1 254 ? 23.720 -7.056 -11.502 1.00 67.00 254 SER A N 1
ATOM 1944 C CA . SER A 1 254 ? 24.652 -7.225 -12.623 1.00 67.00 254 SER A CA 1
ATOM 1945 C C . SER A 1 254 ? 24.882 -5.927 -13.397 1.00 67.00 254 SER A C 1
ATOM 1947 O O . SER A 1 254 ? 25.965 -5.731 -13.936 1.00 67.00 254 SER A O 1
ATOM 1949 N N . TYR A 1 255 ? 23.893 -5.027 -13.416 1.00 70.69 255 TYR A N 1
ATOM 1950 C CA . TYR A 1 255 ? 23.960 -3.742 -14.113 1.00 70.69 255 TYR A CA 1
ATOM 1951 C C . TYR A 1 255 ? 23.377 -2.648 -13.236 1.00 70.69 255 TYR A C 1
ATOM 1953 O O . TYR A 1 255 ? 22.175 -2.401 -13.206 1.00 70.69 255 TYR A O 1
ATOM 1961 N N . LYS A 1 256 ? 24.262 -1.978 -12.508 1.00 78.31 256 LYS A N 1
ATOM 1962 C CA . LYS A 1 256 ? 23.888 -1.078 -11.422 1.00 78.31 256 LYS A CA 1
ATOM 1963 C C . LYS A 1 256 ? 23.375 0.290 -11.880 1.00 78.31 256 LYS A C 1
ATOM 1965 O O . LYS A 1 256 ? 23.082 1.135 -11.046 1.00 78.31 256 LYS A O 1
ATOM 1970 N N . ASN A 1 257 ? 23.246 0.521 -13.179 1.00 82.38 257 ASN A N 1
ATOM 1971 C CA . ASN A 1 257 ? 22.931 1.840 -13.730 1.00 82.38 257 ASN A CA 1
ATOM 1972 C C . ASN A 1 257 ? 21.421 2.068 -13.896 1.00 82.38 257 ASN A C 1
ATOM 1974 O O . ASN A 1 257 ? 20.994 3.180 -14.198 1.00 82.38 257 ASN A O 1
ATOM 1978 N N . ALA A 1 258 ? 20.611 1.031 -13.666 1.00 86.56 258 ALA A N 1
ATOM 1979 C CA . ALA A 1 258 ? 19.158 1.094 -13.676 1.00 86.56 258 ALA A CA 1
ATOM 1980 C C . ALA A 1 258 ? 18.565 0.295 -12.518 1.00 86.56 258 ALA A C 1
ATOM 1982 O O . ALA A 1 258 ? 19.200 -0.592 -11.938 1.00 86.56 258 ALA A O 1
ATOM 1983 N N . ALA A 1 259 ? 17.318 0.612 -12.199 1.00 91.06 259 ALA A N 1
ATOM 1984 C CA . ALA A 1 259 ? 16.604 -0.027 -11.117 1.00 91.06 259 ALA A CA 1
ATOM 1985 C C . ALA A 1 259 ? 15.128 -0.234 -11.437 1.00 91.06 259 ALA A C 1
ATOM 1987 O O . ALA A 1 259 ? 14.575 0.312 -12.394 1.00 91.06 259 ALA A O 1
ATOM 1988 N N . SER A 1 260 ? 14.499 -1.075 -10.635 1.00 93.00 260 SER A N 1
ATOM 1989 C CA . SER A 1 260 ? 13.145 -1.555 -10.866 1.00 93.00 260 SER A CA 1
ATOM 1990 C C . SER A 1 260 ? 12.097 -0.682 -10.172 1.00 93.00 260 SER A C 1
ATOM 1992 O O . SER A 1 260 ? 12.414 0.143 -9.308 1.00 93.00 260 SER A O 1
ATOM 1994 N N . GLY A 1 261 ? 10.835 -0.849 -10.562 1.00 96.06 261 GLY A N 1
ATOM 1995 C CA . GLY A 1 261 ? 9.718 -0.138 -9.946 1.00 96.06 261 GLY A CA 1
ATOM 1996 C C . GLY A 1 261 ? 9.410 -0.649 -8.540 1.00 96.06 261 GLY A C 1
ATOM 1997 O O . GLY A 1 261 ? 9.602 -1.828 -8.233 1.00 96.06 261 GLY A O 1
ATOM 1998 N N . GLY A 1 262 ? 8.919 0.246 -7.687 1.00 98.06 262 GLY A N 1
ATOM 1999 C CA . GLY A 1 262 ? 8.360 -0.080 -6.381 1.00 98.06 262 GLY A CA 1
ATOM 2000 C C . GLY A 1 262 ? 6.951 -0.643 -6.512 1.00 98.06 262 GLY A C 1
ATOM 2001 O O . GLY A 1 262 ? 6.218 -0.322 -7.451 1.00 98.06 262 GLY A O 1
ATOM 2002 N N . GLY A 1 263 ? 6.561 -1.499 -5.575 1.00 98.50 263 GLY A N 1
ATOM 2003 C CA . GLY A 1 263 ? 5.212 -2.044 -5.548 1.00 98.50 2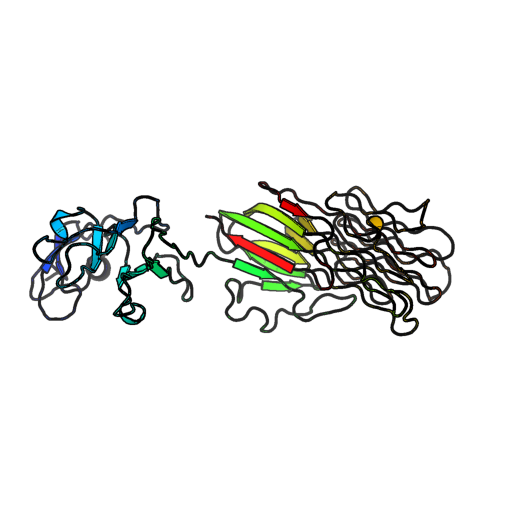63 GLY A CA 1
ATOM 2004 C C . GLY A 1 263 ? 4.176 -1.086 -4.971 1.00 98.50 263 GLY A C 1
ATOM 2005 O O . GLY A 1 263 ? 4.471 -0.249 -4.112 1.00 98.50 263 GLY A O 1
ATOM 2006 N N . GLY A 1 264 ? 2.938 -1.249 -5.431 1.00 98.56 264 GLY A N 1
ATOM 2007 C CA . GLY A 1 264 ? 1.776 -0.632 -4.809 1.00 98.56 264 GLY A CA 1
ATOM 2008 C C . GLY A 1 264 ? 1.453 -1.278 -3.463 1.00 98.56 264 GLY A C 1
ATOM 2009 O O . GLY A 1 264 ? 1.800 -2.432 -3.208 1.00 98.56 264 GLY A O 1
ATOM 2010 N N . THR A 1 265 ? 0.760 -0.528 -2.615 1.00 98.88 265 THR A N 1
ATOM 2011 C CA . THR A 1 265 ? 0.235 -1.012 -1.335 1.00 98.88 265 THR A CA 1
ATOM 2012 C C . THR A 1 265 ? -1.281 -1.066 -1.423 1.00 98.88 265 THR A C 1
ATOM 2014 O O . THR A 1 265 ? -1.904 -0.079 -1.812 1.00 98.88 265 THR A O 1
ATOM 2017 N N . PHE A 1 266 ? -1.870 -2.207 -1.075 1.00 98.88 266 PHE A N 1
ATOM 2018 C CA . PHE A 1 266 ? -3.275 -2.516 -1.317 1.00 98.88 266 PHE A CA 1
ATOM 2019 C C . PHE A 1 266 ? -3.985 -2.854 -0.011 1.00 98.88 266 PHE A C 1
ATOM 2021 O O . PHE A 1 266 ? -3.485 -3.662 0.768 1.00 98.88 266 PHE A O 1
ATOM 2028 N N . VAL A 1 267 ? -5.172 -2.282 0.178 1.00 98.81 267 VAL A N 1
ATOM 2029 C CA . VAL A 1 267 ? -6.125 -2.659 1.223 1.00 98.81 267 VAL A CA 1
ATOM 2030 C C . VAL A 1 267 ? -7.446 -3.006 0.544 1.00 98.81 267 VAL A C 1
ATOM 2032 O O . VAL A 1 267 ? -8.081 -2.162 -0.099 1.00 98.81 267 VAL A O 1
ATOM 2035 N N . VAL A 1 268 ? -7.829 -4.277 0.627 1.00 98.62 268 VAL A N 1
ATOM 2036 C CA . VAL A 1 268 ? -8.872 -4.878 -0.213 1.00 98.62 268 VAL A CA 1
ATOM 2037 C C . VAL A 1 268 ? -9.766 -5.753 0.657 1.00 98.62 268 VAL A C 1
ATOM 2039 O O . VAL A 1 268 ? -9.271 -6.517 1.482 1.00 98.62 268 VAL A O 1
ATOM 2042 N N . ARG A 1 269 ? -11.082 -5.644 0.478 1.00 96.75 269 ARG A N 1
ATOM 2043 C CA . ARG A 1 269 ? -12.041 -6.557 1.109 1.00 96.75 269 ARG A CA 1
ATOM 2044 C C . ARG A 1 269 ? -12.012 -7.934 0.458 1.00 96.75 269 ARG A C 1
ATOM 2046 O O . ARG A 1 269 ? -11.518 -8.100 -0.661 1.00 96.75 269 ARG A O 1
ATOM 2053 N N . GLU A 1 270 ? -12.667 -8.884 1.112 1.00 86.19 270 GLU A N 1
ATOM 2054 C CA . GLU A 1 270 ? -13.177 -10.079 0.441 1.00 86.19 270 GLU A CA 1
ATOM 2055 C C . GLU A 1 270 ? -13.995 -9.716 -0.826 1.00 86.19 270 GLU A C 1
ATOM 2057 O O . GLU A 1 270 ? -14.432 -8.576 -1.025 1.00 86.19 270 GLU A O 1
ATOM 2062 N N . ASP A 1 271 ? -14.132 -10.676 -1.743 1.00 89.50 271 ASP A N 1
ATOM 2063 C CA . ASP A 1 271 ? -14.647 -10.496 -3.114 1.00 89.50 271 ASP A CA 1
ATOM 2064 C C . ASP A 1 271 ? -13.818 -9.575 -4.027 1.00 89.50 271 ASP A C 1
ATOM 2066 O O . ASP A 1 271 ? -14.327 -9.099 -5.045 1.00 89.50 271 ASP A O 1
ATOM 2070 N N . ASN A 1 272 ? -12.552 -9.301 -3.698 1.00 93.50 272 ASN A N 1
ATOM 2071 C CA . ASN A 1 272 ? -11.671 -8.458 -4.514 1.00 93.50 272 ASN A CA 1
ATOM 2072 C C . ASN A 1 272 ? -12.191 -7.020 -4.708 1.00 93.50 272 ASN A C 1
ATOM 2074 O O . ASN A 1 272 ? -12.016 -6.422 -5.772 1.00 93.50 272 ASN A O 1
ATOM 2078 N N . LYS A 1 273 ? -12.828 -6.443 -3.682 1.00 96.31 273 LYS A N 1
ATOM 2079 C CA . LYS A 1 273 ? -13.304 -5.051 -3.710 1.00 96.31 273 LYS A CA 1
ATOM 2080 C C . LYS A 1 273 ? -12.254 -4.129 -3.076 1.00 96.31 273 LYS A C 1
ATOM 2082 O O . LYS A 1 273 ? -12.074 -4.178 -1.855 1.00 96.31 273 LYS A O 1
ATOM 2087 N N . PRO A 1 274 ? -11.542 -3.292 -3.854 1.00 97.75 274 PRO A N 1
ATOM 2088 C CA . PRO A 1 274 ? -10.521 -2.413 -3.296 1.00 97.75 274 PRO A CA 1
ATOM 2089 C C . PRO A 1 274 ? -11.160 -1.341 -2.405 1.00 97.75 274 PRO A C 1
ATOM 2091 O O . PRO A 1 274 ? -12.152 -0.719 -2.785 1.00 97.75 274 PRO A O 1
ATOM 2094 N N . LEU A 1 275 ? -10.582 -1.111 -1.224 1.00 98.38 275 LEU A N 1
ATOM 2095 C CA . LEU A 1 275 ? -10.941 0.019 -0.361 1.00 98.38 275 LEU A CA 1
ATOM 2096 C C . LEU A 1 275 ? -10.071 1.220 -0.711 1.00 98.38 275 LEU A C 1
ATOM 2098 O O . LEU A 1 275 ? -10.564 2.291 -1.077 1.00 98.38 275 LEU A O 1
ATOM 2102 N N . ILE A 1 276 ? -8.760 1.005 -0.626 1.00 98.81 276 ILE A N 1
ATOM 2103 C CA . ILE A 1 276 ? -7.744 2.025 -0.831 1.00 98.81 276 ILE A CA 1
ATOM 2104 C C . ILE A 1 276 ? -6.437 1.375 -1.285 1.00 98.81 276 ILE A C 1
ATOM 2106 O O . ILE A 1 276 ? -6.046 0.310 -0.809 1.00 98.81 276 ILE A O 1
ATOM 2110 N N . ILE A 1 277 ? -5.790 1.989 -2.268 1.00 98.88 277 ILE A N 1
ATOM 2111 C CA . ILE A 1 277 ? -4.557 1.511 -2.887 1.00 98.88 277 ILE A CA 1
AT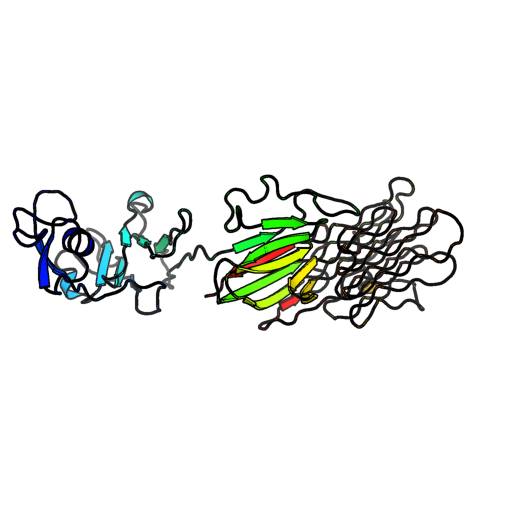OM 2112 C C . ILE A 1 277 ? -3.669 2.719 -3.136 1.00 98.88 277 ILE A C 1
ATOM 2114 O O . ILE A 1 277 ? -4.104 3.676 -3.774 1.00 98.88 277 ILE A O 1
ATOM 2118 N N . ALA A 1 278 ? -2.422 2.655 -2.689 1.00 98.81 278 ALA A N 1
ATOM 2119 C CA . ALA A 1 278 ? -1.417 3.660 -2.994 1.00 98.81 278 ALA A CA 1
ATOM 2120 C C . ALA A 1 278 ? -0.426 3.118 -4.027 1.00 98.81 278 ALA A C 1
ATOM 2122 O O . ALA A 1 278 ? 0.166 2.054 -3.831 1.00 98.81 278 ALA A O 1
ATOM 2123 N N . GLY A 1 279 ? -0.253 3.847 -5.128 1.00 98.69 279 GLY A N 1
ATOM 2124 C CA . GLY A 1 279 ? 0.695 3.498 -6.181 1.00 98.69 279 GLY A CA 1
ATOM 2125 C C . GLY A 1 279 ? 2.147 3.560 -5.702 1.00 98.69 279 GLY A C 1
ATOM 2126 O O . GLY A 1 279 ? 2.519 4.413 -4.890 1.00 98.69 279 GLY A O 1
ATOM 2127 N N . GLY A 1 280 ? 2.970 2.654 -6.219 1.00 98.56 280 GLY A N 1
ATOM 2128 C CA . GLY A 1 280 ? 4.420 2.659 -6.072 1.00 98.56 280 GLY A CA 1
ATOM 2129 C C . GLY A 1 280 ? 5.099 3.511 -7.144 1.00 98.56 280 GLY A C 1
ATOM 2130 O O . GLY A 1 280 ? 4.552 3.734 -8.225 1.00 98.56 280 GLY A O 1
ATOM 2131 N N . GLY A 1 281 ? 6.296 4.006 -6.851 1.00 97.75 281 GLY A N 1
ATOM 2132 C CA . GLY A 1 281 ? 7.074 4.791 -7.808 1.00 97.75 281 GLY A CA 1
ATOM 2133 C C . GLY A 1 281 ? 7.801 3.934 -8.848 1.00 97.75 281 GLY A C 1
ATOM 2134 O O . GLY A 1 281 ? 8.147 2.781 -8.594 1.00 97.75 281 GLY A O 1
ATOM 2135 N N . GLY A 1 282 ? 8.051 4.493 -10.029 1.00 95.56 282 GLY A N 1
ATOM 2136 C CA . GLY A 1 282 ? 8.860 3.863 -11.070 1.00 95.56 282 GLY A CA 1
ATOM 2137 C C . GLY A 1 282 ? 10.352 3.859 -10.732 1.00 95.56 282 GLY A C 1
ATOM 2138 O O . GLY A 1 282 ? 10.840 4.692 -9.969 1.00 95.56 282 GLY A O 1
ATOM 2139 N N . GLY A 1 283 ? 11.097 2.910 -11.292 1.00 94.12 283 GLY A N 1
ATOM 2140 C CA . GLY A 1 283 ? 12.554 2.899 -11.189 1.00 94.12 283 GLY A CA 1
ATOM 2141 C C . GLY A 1 283 ? 13.184 4.018 -12.019 1.00 94.12 283 GLY A C 1
ATOM 2142 O O . GLY A 1 283 ? 12.561 4.534 -12.951 1.00 94.12 283 GLY A O 1
ATOM 2143 N N . VAL A 1 284 ? 14.432 4.373 -11.718 1.00 91.69 284 VAL A N 1
ATOM 2144 C CA . VAL A 1 284 ? 15.185 5.394 -12.469 1.00 91.69 284 VAL A CA 1
ATOM 2145 C C . VAL A 1 284 ? 16.531 4.867 -12.965 1.00 91.69 284 VAL A C 1
ATOM 2147 O O . VAL A 1 284 ? 17.120 3.958 -12.370 1.00 91.69 284 VAL A O 1
ATOM 2150 N N . ALA A 1 285 ? 17.019 5.456 -14.056 1.00 89.19 285 ALA A N 1
ATOM 2151 C CA . ALA A 1 285 ? 18.330 5.199 -14.636 1.00 89.19 285 ALA A CA 1
ATOM 2152 C C . ALA A 1 285 ? 18.962 6.511 -15.130 1.00 89.19 285 ALA A C 1
ATOM 2154 O O . ALA A 1 285 ? 18.368 7.199 -15.959 1.00 89.19 285 ALA A O 1
ATOM 2155 N N . LYS A 1 286 ? 20.164 6.852 -14.634 1.00 85.38 286 LYS A N 1
ATOM 2156 C CA . LYS A 1 286 ? 20.936 8.057 -15.022 1.00 85.38 286 LYS A CA 1
ATOM 2157 C C . LYS A 1 286 ? 20.137 9.371 -15.005 1.00 85.38 286 LYS A C 1
ATOM 2159 O O . LYS A 1 286 ? 20.295 10.233 -15.865 1.00 85.38 286 LYS A O 1
ATOM 2164 N N . MET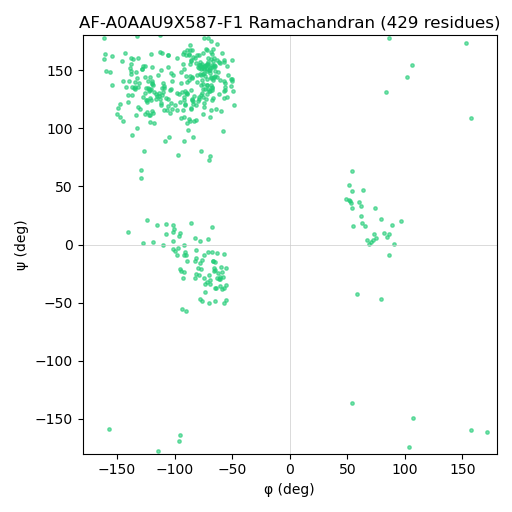 A 1 287 ? 19.273 9.535 -14.008 1.00 85.69 287 MET A N 1
ATOM 2165 C CA . MET A 1 287 ? 18.476 10.753 -13.854 1.00 85.69 287 MET A CA 1
ATOM 2166 C C . MET A 1 287 ? 19.211 11.775 -12.977 1.00 85.69 287 MET A C 1
ATOM 2168 O O . MET A 1 287 ? 19.683 11.447 -11.885 1.00 85.69 287 MET A O 1
ATOM 2172 N N . THR A 1 288 ? 19.274 13.022 -13.446 1.00 86.12 288 THR A N 1
ATOM 2173 C CA . THR A 1 288 ? 19.825 14.165 -12.696 1.00 86.12 288 THR A CA 1
ATOM 2174 C C . THR A 1 288 ? 18.752 14.973 -11.967 1.00 86.12 288 THR A C 1
ATOM 2176 O O . THR A 1 288 ? 19.066 15.663 -11.004 1.00 86.12 288 THR A O 1
ATOM 2179 N N . GLU A 1 289 ? 17.490 14.873 -12.395 1.00 88.06 289 GLU A N 1
ATOM 2180 C CA . GLU A 1 289 ? 16.355 15.624 -11.846 1.00 88.06 289 GLU A CA 1
ATOM 2181 C C . GLU A 1 289 ? 15.120 14.730 -11.692 1.00 88.06 289 GLU A C 1
ATOM 2183 O O . GLU A 1 289 ? 14.898 13.820 -12.491 1.00 88.06 289 GLU A O 1
ATOM 2188 N N . GLN A 1 290 ? 14.299 14.985 -10.668 1.00 88.94 290 GLN A N 1
ATOM 2189 C CA . GLN A 1 290 ? 13.064 14.231 -10.443 1.00 88.94 290 GLN A CA 1
ATOM 2190 C C . GLN A 1 290 ? 12.021 14.614 -11.491 1.00 88.94 290 GLN A C 1
ATOM 2192 O O . GLN A 1 290 ? 11.704 15.790 -11.651 1.00 88.94 290 GLN A O 1
ATOM 2197 N N . HIS A 1 291 ? 11.420 13.617 -12.141 1.00 90.81 291 HIS A N 1
ATOM 2198 C CA . HIS A 1 291 ? 10.310 13.836 -13.061 1.00 90.81 291 HIS A CA 1
ATOM 2199 C C . HIS A 1 291 ? 9.007 13.280 -12.474 1.00 90.81 291 HIS A C 1
ATOM 2201 O O . HIS A 1 291 ? 8.964 12.156 -11.976 1.00 90.81 291 HIS A O 1
ATOM 2207 N N . SER A 1 292 ? 7.921 14.049 -12.563 1.00 90.31 292 SER A N 1
ATOM 2208 C CA . SER A 1 292 ? 6.621 13.688 -11.973 1.00 90.31 292 SER A CA 1
ATOM 2209 C C . SER A 1 292 ? 6.045 12.384 -12.530 1.00 90.31 292 SER A C 1
ATOM 2211 O O . SER A 1 292 ? 5.377 11.651 -11.811 1.00 90.31 292 SER A O 1
ATOM 2213 N N . GLY A 1 293 ? 6.359 12.052 -13.787 1.00 92.19 293 GLY A N 1
ATOM 2214 C CA . GLY A 1 293 ? 5.993 10.768 -14.394 1.00 92.19 293 GLY A CA 1
ATOM 2215 C C . GLY A 1 293 ? 6.582 9.547 -13.674 1.00 92.19 293 GLY A C 1
ATOM 2216 O O . GLY A 1 293 ? 5.953 8.493 -13.667 1.00 92.19 293 GLY A O 1
ATOM 2217 N N . CYS A 1 294 ? 7.739 9.689 -13.016 1.00 94.12 294 CYS A N 1
ATOM 2218 C CA . CYS A 1 294 ? 8.354 8.604 -12.248 1.00 94.12 294 CYS A CA 1
ATOM 2219 C C . CYS A 1 294 ? 7.622 8.351 -10.927 1.00 94.12 294 CYS A C 1
ATOM 2221 O O . CYS A 1 294 ? 7.631 7.240 -10.400 1.00 94.12 294 CYS A O 1
ATOM 2223 N N . ASP A 1 295 ? 7.008 9.388 -10.366 1.00 96.69 295 ASP A N 1
ATOM 2224 C CA . ASP A 1 295 ? 6.300 9.294 -9.102 1.00 96.69 295 ASP A CA 1
ATOM 2225 C C . ASP A 1 295 ? 4.934 8.633 -9.288 1.00 96.69 295 ASP A C 1
ATOM 2227 O O . ASP A 1 295 ? 4.323 8.685 -10.358 1.00 96.69 295 ASP A O 1
ATOM 2231 N N . ALA A 1 296 ? 4.442 8.004 -8.227 1.00 97.56 296 ALA A N 1
ATOM 2232 C CA . ALA A 1 296 ? 3.101 7.453 -8.199 1.00 97.56 296 ALA A CA 1
ATOM 2233 C C . ALA A 1 296 ? 2.033 8.548 -8.343 1.00 97.56 296 ALA A C 1
ATOM 2235 O O . ALA A 1 296 ? 2.141 9.649 -7.796 1.00 97.56 296 ALA A O 1
ATOM 2236 N N . SER A 1 297 ? 0.960 8.204 -9.046 1.00 97.25 297 SER A N 1
ATOM 2237 C CA . SER A 1 297 ? -0.197 9.063 -9.269 1.00 97.25 297 SER A CA 1
ATOM 2238 C C . SER A 1 297 ? -1.225 8.879 -8.156 1.00 97.25 297 SER A C 1
ATOM 2240 O O . SER A 1 297 ? -1.500 7.753 -7.743 1.00 97.25 297 SER A O 1
ATOM 2242 N N . ILE A 1 298 ? -1.846 9.970 -7.700 1.00 97.75 298 ILE A N 1
ATOM 2243 C CA . ILE A 1 298 ? -3.033 9.910 -6.823 1.00 97.75 298 ILE A CA 1
ATOM 2244 C C . ILE A 1 298 ? -4.311 9.538 -7.586 1.00 97.75 298 ILE A C 1
ATOM 2246 O O . ILE A 1 298 ? -5.319 9.204 -6.967 1.00 97.75 298 ILE A O 1
ATOM 2250 N N . ASN A 1 299 ? -4.274 9.580 -8.921 1.00 97.12 299 ASN A N 1
ATOM 2251 C CA . ASN A 1 299 ? -5.379 9.172 -9.779 1.00 97.12 299 ASN A CA 1
ATOM 2252 C C . ASN A 1 299 ? -5.317 7.671 -10.068 1.00 97.12 299 ASN A C 1
ATOM 2254 O O . ASN A 1 299 ? -4.273 7.033 -9.944 1.00 97.12 299 ASN A O 1
ATOM 2258 N N . THR A 1 300 ? -6.427 7.124 -10.557 1.00 97.38 300 THR A N 1
ATOM 2259 C CA . THR A 1 300 ? -6.546 5.704 -10.918 1.00 97.38 300 THR A CA 1
ATOM 2260 C C . THR A 1 300 ? -5.670 5.279 -12.085 1.00 97.38 300 THR A C 1
ATOM 2262 O O . THR A 1 300 ? -5.386 4.093 -12.233 1.00 97.38 300 THR A O 1
ATOM 2265 N N . THR A 1 301 ? -5.225 6.211 -12.917 1.00 97.06 301 THR A N 1
ATOM 2266 C CA . THR A 1 301 ? -4.326 5.944 -14.040 1.00 97.06 301 THR A CA 1
ATOM 2267 C C . THR A 1 301 ? -2.872 5.969 -13.590 1.00 97.06 301 THR A C 1
ATOM 2269 O O . THR A 1 301 ? -2.445 6.908 -12.912 1.00 97.06 301 THR A O 1
ATOM 2272 N N . GLY A 1 302 ? -2.112 4.958 -14.009 1.00 96.12 302 GLY A N 1
ATOM 2273 C CA . GLY A 1 302 ? -0.661 4.965 -13.890 1.00 96.12 302 GLY A CA 1
ATOM 2274 C C . GLY A 1 302 ? -0.047 6.026 -14.797 1.00 96.12 302 GLY A C 1
ATOM 2275 O O . GLY A 1 302 ? -0.618 6.401 -15.825 1.00 96.12 302 GLY A O 1
ATOM 2276 N N . ASN A 1 303 ? 1.132 6.498 -14.420 1.00 94.56 303 ASN A N 1
ATOM 2277 C CA . ASN A 1 303 ? 1.873 7.482 -15.186 1.00 94.56 303 ASN A CA 1
ATOM 2278 C C . ASN A 1 303 ? 2.642 6.829 -16.338 1.00 94.56 303 ASN A C 1
ATOM 2280 O O . ASN A 1 303 ? 2.976 5.639 -16.319 1.00 94.56 303 ASN A O 1
ATOM 2284 N N . ALA A 1 304 ? 2.923 7.645 -17.349 1.00 91.19 304 ALA A N 1
ATOM 2285 C CA . ALA A 1 304 ? 3.937 7.350 -18.345 1.00 91.19 304 ALA A CA 1
ATOM 2286 C C . ALA A 1 304 ? 5.332 7.621 -17.763 1.00 91.19 304 ALA A C 1
ATOM 2288 O O . ALA A 1 304 ? 5.519 8.560 -16.983 1.00 91.19 304 ALA A O 1
ATOM 2289 N N . GLY A 1 305 ? 6.308 6.817 -18.169 1.00 85.12 305 GLY A N 1
ATOM 2290 C CA . GLY A 1 305 ? 7.716 7.052 -17.879 1.00 85.12 305 GLY A CA 1
ATOM 2291 C C . GLY A 1 305 ? 8.240 8.317 -18.560 1.00 85.12 305 GLY A C 1
ATOM 2292 O O . GLY A 1 305 ? 7.676 8.815 -19.540 1.00 85.12 305 GLY A O 1
ATOM 2293 N N . TYR A 1 306 ? 9.351 8.848 -18.060 1.00 83.62 306 TYR A N 1
ATOM 2294 C CA . TYR A 1 306 ? 10.013 9.985 -18.699 1.00 83.62 306 TYR A CA 1
ATOM 2295 C C . TYR A 1 306 ? 10.660 9.569 -20.029 1.00 83.62 306 TYR A C 1
ATOM 2297 O O . TYR A 1 306 ? 11.056 8.420 -20.192 1.00 83.62 306 TYR A O 1
ATOM 2305 N N . ASN A 1 307 ? 10.755 10.494 -20.991 1.00 74.81 307 ASN A N 1
ATOM 2306 C CA . ASN A 1 307 ? 11.341 10.250 -22.317 1.00 74.81 307 ASN A CA 1
ATOM 2307 C C . ASN A 1 307 ? 10.722 9.048 -23.071 1.00 74.81 307 ASN A C 1
ATOM 2309 O O . ASN A 1 307 ? 11.387 8.351 -23.835 1.00 74.81 307 ASN A O 1
ATOM 2313 N N . SER A 1 308 ? 9.430 8.797 -22.834 1.00 64.81 308 SER A N 1
ATOM 2314 C CA . SER A 1 308 ? 8.689 7.674 -23.412 1.00 64.81 308 SER A CA 1
ATOM 2315 C C . SER A 1 308 ? 7.385 8.142 -24.066 1.00 64.81 308 SER A C 1
ATOM 2317 O O . SER A 1 308 ? 6.280 7.810 -23.650 1.00 64.81 308 SER A O 1
ATOM 2319 N N . SER A 1 309 ? 7.504 8.953 -25.121 1.00 56.88 309 SER A N 1
ATOM 2320 C CA . SER A 1 309 ? 6.390 9.670 -25.775 1.00 56.88 309 SER A CA 1
ATOM 2321 C C . SER A 1 309 ? 5.235 8.795 -26.298 1.00 56.88 309 SER A C 1
ATOM 2323 O O . SER A 1 309 ? 4.210 9.334 -26.708 1.00 56.88 309 SER A O 1
ATOM 2325 N N . PHE A 1 310 ? 5.374 7.465 -26.282 1.00 57.19 310 PHE A N 1
ATOM 2326 C CA . PHE A 1 310 ? 4.361 6.501 -26.729 1.00 57.19 310 PHE A CA 1
ATOM 2327 C C . PHE A 1 310 ? 3.883 5.542 -25.629 1.00 57.19 310 PHE A C 1
ATOM 2329 O O . PHE A 1 310 ? 3.060 4.664 -25.896 1.00 57.19 310 PHE A O 1
ATOM 2336 N N . LEU A 1 311 ? 4.377 5.693 -24.399 1.00 69.38 311 LEU A N 1
ATOM 2337 C CA . LEU A 1 311 ? 3.968 4.869 -23.274 1.00 69.38 311 LEU A CA 1
ATOM 2338 C C . LEU A 1 311 ? 2.845 5.533 -22.498 1.00 69.38 311 LEU A C 1
ATOM 2340 O O . LEU A 1 311 ? 2.912 6.695 -22.123 1.00 69.38 311 LEU A O 1
ATOM 2344 N N . SER A 1 312 ? 1.801 4.756 -22.237 1.00 80.00 312 SER A N 1
ATOM 2345 C CA . SER A 1 312 ? 0.795 5.093 -21.239 1.00 80.00 312 SER A CA 1
ATOM 2346 C C . SER A 1 312 ? 0.963 4.133 -20.074 1.00 80.00 312 SER A C 1
ATOM 2348 O O . SER A 1 312 ? 1.183 2.931 -20.271 1.00 80.00 312 SER A O 1
ATOM 2350 N N . GLY A 1 313 ? 0.851 4.657 -18.856 1.00 89.12 313 GLY A N 1
ATOM 2351 C CA . GLY A 1 313 ? 0.543 3.801 -17.725 1.00 89.12 313 GLY A CA 1
ATOM 2352 C C . GLY A 1 313 ? -0.791 3.089 -17.953 1.00 89.12 313 GLY A C 1
ATOM 2353 O O . GLY A 1 313 ? -1.582 3.423 -18.841 1.00 89.12 313 GLY A O 1
ATOM 2354 N N . GLY A 1 314 ? -1.032 2.067 -17.153 1.00 94.81 314 GLY A N 1
ATOM 2355 C CA . GLY A 1 314 ? -2.290 1.357 -17.129 1.00 94.81 314 GLY A CA 1
ATOM 2356 C C . GLY A 1 314 ? -3.441 2.281 -16.741 1.00 94.81 314 GLY A C 1
ATOM 2357 O O . GLY A 1 314 ? -3.273 3.307 -16.074 1.00 94.81 314 GLY A O 1
ATOM 2358 N N . SER A 1 315 ? -4.640 1.883 -17.135 1.00 96.06 315 SER A N 1
ATOM 2359 C CA . SER A 1 315 ? -5.882 2.569 -16.797 1.00 96.06 315 SER A CA 1
ATOM 2360 C C . SER A 1 315 ? -6.946 1.560 -16.388 1.00 96.06 315 SER A C 1
ATOM 2362 O O . SER A 1 315 ? -6.855 0.374 -16.719 1.00 96.06 315 SER A O 1
ATOM 2364 N N . ASN A 1 316 ? -7.967 2.023 -15.662 1.00 95.94 316 ASN A N 1
ATOM 2365 C CA . ASN A 1 316 ? -9.092 1.194 -15.214 1.00 95.94 316 ASN A CA 1
ATOM 2366 C C . ASN A 1 316 ? -8.658 -0.073 -14.458 1.00 95.94 316 ASN A C 1
ATOM 2368 O O . ASN A 1 316 ? -9.263 -1.130 -14.600 1.00 95.94 316 ASN A O 1
ATOM 2372 N N . GLY A 1 317 ? -7.584 0.034 -13.678 1.00 97.00 317 GLY A N 1
ATOM 2373 C CA . GLY A 1 317 ? -7.065 -1.054 -12.866 1.00 97.00 317 GLY A CA 1
ATOM 2374 C C . GLY A 1 317 ? -6.132 -2.021 -13.608 1.00 97.00 317 GLY A C 1
ATOM 2375 O O . GLY A 1 317 ? -5.772 -3.063 -13.063 1.00 97.00 317 GLY A O 1
ATOM 2376 N N . ASN A 1 318 ? -5.767 -1.724 -14.860 1.00 97.94 318 ASN A N 1
ATOM 2377 C CA . ASN A 1 318 ? -4.895 -2.582 -15.661 1.00 97.94 318 ASN A CA 1
ATOM 2378 C C . ASN A 1 318 ? -3.407 -2.315 -15.412 1.00 97.94 318 ASN A C 1
ATOM 2380 O O . ASN A 1 318 ? -3.018 -1.233 -14.969 1.00 97.94 318 ASN A O 1
ATOM 2384 N N . GLY A 1 319 ? -2.570 -3.301 -15.734 1.00 96.44 319 GLY A N 1
ATOM 2385 C CA . GLY A 1 319 ? -1.120 -3.145 -15.733 1.00 96.44 319 GLY A CA 1
ATOM 2386 C C . GLY A 1 319 ? -0.617 -2.118 -16.751 1.00 96.44 319 GLY A C 1
ATOM 2387 O O . GLY A 1 319 ? -1.300 -1.755 -17.713 1.00 96.44 319 GLY A O 1
ATOM 2388 N N . GLY A 1 320 ? 0.593 -1.625 -16.507 1.00 93.69 320 GLY A N 1
ATOM 2389 C CA . GLY A 1 320 ? 1.276 -0.668 -17.363 1.00 93.69 320 GLY A CA 1
ATOM 2390 C C . GLY A 1 320 ? 1.817 -1.305 -18.635 1.00 93.69 320 GLY A C 1
ATOM 2391 O O . GLY A 1 320 ? 2.167 -2.487 -18.662 1.00 93.69 320 GLY A O 1
ATOM 2392 N N . LYS A 1 321 ? 1.891 -0.497 -19.693 1.00 89.56 321 LYS A N 1
ATOM 2393 C CA . LYS A 1 321 ? 2.359 -0.929 -21.012 1.00 89.56 321 LYS A CA 1
ATOM 2394 C C . LYS A 1 321 ? 3.862 -0.749 -21.174 1.00 89.56 321 LYS A C 1
ATOM 2396 O O . LYS A 1 321 ? 4.497 0.021 -20.445 1.00 89.56 321 LYS A O 1
ATOM 2401 N N . THR A 1 322 ? 4.408 -1.425 -22.175 1.00 81.88 322 THR A N 1
ATOM 2402 C CA . THR A 1 322 ? 5.792 -1.266 -22.631 1.00 81.88 322 THR A CA 1
ATOM 2403 C C . THR A 1 322 ? 5.823 -0.994 -24.147 1.00 81.88 322 THR A C 1
ATOM 2405 O O . THR A 1 322 ? 4.872 -1.307 -24.866 1.00 81.88 322 THR A O 1
ATOM 2408 N N . ASP A 1 323 ? 6.863 -0.321 -24.655 1.00 71.06 323 ASP A N 1
ATOM 2409 C CA . ASP A 1 323 ? 6.981 0.071 -26.064 1.00 71.06 323 ASP A CA 1
ATOM 2410 C C . ASP A 1 323 ? 7.811 -0.967 -26.836 1.00 71.06 323 ASP A C 1
ATOM 2412 O O . ASP A 1 323 ? 7.931 -2.124 -26.423 1.00 71.06 323 ASP A O 1
ATOM 2416 N N . LYS A 1 324 ? 8.308 -0.631 -28.035 1.00 61.03 324 LYS A N 1
ATOM 2417 C CA . LYS A 1 324 ? 8.992 -1.615 -28.884 1.00 61.03 324 LYS A CA 1
ATOM 2418 C C . LYS A 1 324 ? 10.511 -1.630 -28.722 1.00 61.03 324 LYS A C 1
ATOM 2420 O O . LYS A 1 324 ? 11.192 -0.624 -28.583 1.00 61.03 324 LYS A O 1
ATOM 2425 N N . SER A 1 325 ? 11.012 -2.849 -28.919 1.00 57.69 325 SER A N 1
ATOM 2426 C CA . SER A 1 325 ? 12.393 -3.313 -29.011 1.00 57.69 325 SER A CA 1
ATOM 2427 C C . SER A 1 325 ? 13.117 -3.481 -27.675 1.00 57.69 325 SER A C 1
ATOM 2429 O O . SER A 1 325 ? 13.735 -4.528 -27.506 1.00 57.69 325 SER A O 1
ATOM 2431 N N . HIS A 1 326 ? 13.061 -2.533 -26.722 1.00 65.31 326 HIS A N 1
ATOM 2432 C CA . HIS A 1 326 ? 13.923 -2.637 -25.531 1.00 65.31 326 HIS A CA 1
ATOM 2433 C C . HIS A 1 326 ? 13.405 -2.251 -24.119 1.00 65.31 326 HIS A C 1
ATOM 2435 O O . HIS A 1 326 ? 14.242 -2.273 -23.224 1.00 65.31 326 HIS A O 1
ATOM 2441 N N . PRO A 1 327 ? 12.118 -1.999 -23.825 1.00 74.69 327 PRO A N 1
ATOM 2442 C CA . PRO A 1 327 ? 11.697 -1.399 -22.547 1.00 74.69 327 PRO A CA 1
ATOM 2443 C C . PRO A 1 327 ? 11.897 -2.282 -21.306 1.00 74.69 327 PRO A C 1
ATOM 2445 O O . PRO A 1 327 ? 12.055 -3.505 -21.401 1.00 74.69 327 PRO A O 1
ATOM 2448 N N . GLY A 1 328 ? 11.833 -1.635 -20.140 1.00 84.00 328 GLY A N 1
ATOM 2449 C CA . GLY A 1 328 ? 11.676 -2.282 -18.839 1.00 84.00 328 GLY A CA 1
ATOM 2450 C C . GLY A 1 328 ? 10.237 -2.755 -18.649 1.00 84.00 328 GLY A C 1
ATOM 2451 O O . GLY A 1 328 ? 9.340 -2.348 -19.384 1.00 84.00 328 GLY A O 1
ATOM 2452 N N . GLY A 1 329 ? 10.006 -3.630 -17.676 1.00 90.12 329 GLY A N 1
ATOM 2453 C CA . GLY A 1 329 ? 8.686 -4.202 -17.427 1.00 90.12 329 GLY A CA 1
ATOM 2454 C C . GLY A 1 329 ? 7.683 -3.159 -16.939 1.00 90.12 329 GLY A C 1
ATOM 2455 O O . GLY A 1 329 ? 8.021 -2.289 -16.128 1.00 90.12 329 GLY A O 1
ATOM 2456 N N . GLY A 1 330 ? 6.436 -3.263 -17.400 1.00 93.50 330 GLY A N 1
ATOM 2457 C CA . GLY A 1 330 ? 5.334 -2.465 -16.867 1.00 93.50 330 GLY A CA 1
ATOM 2458 C C . GLY A 1 330 ? 4.993 -2.854 -15.425 1.00 93.50 330 GLY A C 1
ATOM 2459 O O . GLY A 1 330 ? 5.200 -3.993 -15.004 1.00 93.50 330 GLY A O 1
ATOM 2460 N N . GLY A 1 331 ? 4.445 -1.922 -14.651 1.00 96.38 331 GLY A N 1
ATOM 2461 C CA . GLY A 1 331 ? 3.891 -2.237 -13.337 1.00 96.38 331 GLY A CA 1
ATOM 2462 C C . GLY A 1 331 ? 2.616 -3.079 -13.442 1.00 96.38 331 GLY A C 1
ATOM 2463 O O . GLY A 1 331 ? 1.855 -2.955 -14.400 1.00 96.38 331 GLY A O 1
ATOM 2464 N N . GLY A 1 332 ? 2.353 -3.922 -12.453 1.00 97.88 332 GLY A N 1
ATOM 2465 C CA . GLY A 1 332 ? 1.081 -4.610 -12.264 1.00 97.88 332 GLY A CA 1
ATOM 2466 C C . GLY A 1 332 ? -0.010 -3.649 -11.795 1.00 97.88 332 GLY A C 1
ATOM 2467 O O . GLY A 1 332 ? 0.247 -2.730 -11.014 1.00 97.88 332 GLY A O 1
ATOM 2468 N N . GLY A 1 333 ? -1.224 -3.861 -12.295 1.00 98.31 333 GLY A N 1
ATOM 2469 C CA . GLY A 1 333 ? -2.431 -3.200 -11.813 1.00 98.31 333 GLY A CA 1
ATOM 2470 C C . GLY A 1 333 ? -3.189 -4.064 -10.808 1.00 98.31 333 GLY A C 1
ATOM 2471 O O . GLY A 1 333 ? -2.731 -5.118 -10.370 1.00 98.31 333 GLY A O 1
ATOM 2472 N N . PHE A 1 334 ? -4.403 -3.657 -10.480 1.00 98.56 334 PHE A N 1
ATOM 2473 C CA . PHE A 1 334 ? -5.303 -4.442 -9.656 1.00 98.56 334 PHE A CA 1
ATOM 2474 C C . PHE A 1 334 ? -5.794 -5.684 -10.415 1.00 98.56 334 PHE A C 1
ATOM 2476 O O . PHE A 1 334 ? -5.645 -6.799 -9.921 1.00 98.56 334 PHE A O 1
ATOM 2483 N N . TYR A 1 335 ? -6.295 -5.507 -11.643 1.00 98.12 335 TYR A N 1
ATOM 2484 C CA . TYR A 1 335 ? -6.944 -6.566 -12.428 1.00 98.12 335 TYR A CA 1
ATOM 2485 C C . TYR A 1 335 ? -6.005 -7.344 -13.354 1.00 98.12 335 TYR A C 1
ATOM 2487 O O . TYR A 1 335 ? -6.324 -8.468 -13.735 1.00 98.12 335 TYR A O 1
ATOM 2495 N N . SER A 1 336 ? -4.873 -6.763 -13.760 1.00 97.62 336 SER A N 1
ATOM 2496 C CA . SER A 1 336 ? -3.982 -7.391 -14.740 1.00 97.62 336 SER A CA 1
ATOM 2497 C C . SER A 1 336 ? -2.507 -7.098 -14.490 1.00 97.62 336 SER A C 1
ATOM 2499 O O . SER A 1 336 ? -2.132 -6.136 -13.818 1.00 97.62 336 SER A O 1
ATOM 2501 N N . ASN A 1 337 ? -1.664 -7.976 -15.028 1.00 97.19 337 ASN A N 1
ATOM 2502 C CA . ASN A 1 337 ? -0.213 -7.856 -14.952 1.00 97.19 337 ASN A CA 1
ATOM 2503 C C . ASN A 1 337 ? 0.282 -6.715 -15.847 1.00 97.19 337 ASN A C 1
ATOM 2505 O O . ASN A 1 337 ? -0.362 -6.372 -16.841 1.00 97.19 337 ASN A O 1
ATOM 2509 N N . GLY A 1 338 ? 1.446 -6.169 -15.510 1.00 94.44 338 GLY A N 1
ATOM 2510 C CA . GLY A 1 338 ? 2.193 -5.295 -16.400 1.00 94.44 338 GLY A CA 1
ATOM 2511 C C . GLY A 1 338 ? 2.684 -6.049 -17.630 1.00 94.44 338 GLY A C 1
ATOM 2512 O O . GLY A 1 338 ? 2.886 -7.264 -17.596 1.00 94.44 338 GLY A O 1
ATOM 2513 N N . GLU A 1 339 ? 2.868 -5.325 -18.725 1.00 91.50 339 GLU A N 1
ATOM 2514 C CA . GLU A 1 339 ? 3.367 -5.902 -19.967 1.00 91.50 339 GLU A CA 1
ATOM 2515 C C . GLU A 1 339 ? 4.851 -6.283 -19.825 1.00 91.50 339 GLU A C 1
ATOM 2517 O O . GLU A 1 339 ? 5.674 -5.496 -19.345 1.00 91.50 339 GLU A O 1
ATOM 2522 N N . ASP A 1 340 ? 5.188 -7.502 -20.248 1.00 88.44 340 ASP A N 1
ATOM 2523 C CA . ASP A 1 340 ? 6.573 -7.939 -20.419 1.00 88.44 340 ASP A CA 1
ATOM 2524 C C . ASP A 1 340 ? 7.194 -7.247 -21.637 1.00 88.44 340 ASP A C 1
ATOM 2526 O O . ASP A 1 340 ? 6.519 -6.935 -22.621 1.00 88.44 340 ASP A O 1
ATOM 2530 N N . THR A 1 341 ? 8.507 -7.047 -21.621 1.00 77.44 341 THR A N 1
ATOM 2531 C CA . THR A 1 341 ? 9.210 -6.595 -22.824 1.00 77.44 341 THR A CA 1
ATOM 2532 C C . THR A 1 341 ? 9.166 -7.651 -23.940 1.00 77.44 341 THR A C 1
ATOM 2534 O O . THR A 1 341 ? 9.231 -8.856 -23.698 1.00 77.44 341 THR A O 1
ATOM 2537 N N . LYS A 1 342 ? 9.075 -7.206 -25.198 1.00 71.19 342 LYS A N 1
ATOM 2538 C CA . LYS A 1 342 ? 8.841 -8.069 -26.377 1.00 71.19 342 LYS A CA 1
ATOM 2539 C C . LYS A 1 342 ? 10.111 -8.685 -26.985 1.00 71.19 342 LYS A C 1
ATOM 2541 O O . LYS A 1 342 ? 10.089 -9.087 -28.148 1.00 71.19 342 LYS A O 1
ATOM 2546 N N . ILE A 1 343 ? 11.228 -8.736 -26.253 1.00 63.53 343 ILE A N 1
ATOM 2547 C CA . ILE A 1 343 ? 12.465 -9.341 -26.772 1.00 63.53 343 ILE A CA 1
ATOM 2548 C C . ILE A 1 343 ? 12.394 -10.881 -26.729 1.00 63.53 343 ILE A C 1
ATOM 2550 O O . ILE A 1 343 ? 12.116 -11.437 -25.669 1.00 63.53 343 ILE A O 1
ATOM 2554 N N . PRO A 1 344 ? 12.676 -11.592 -27.844 1.00 51.66 344 PRO A N 1
ATOM 2555 C CA . PRO A 1 344 ? 12.561 -13.056 -27.918 1.00 51.66 344 PRO A CA 1
ATOM 2556 C C . PRO A 1 344 ? 13.558 -13.839 -27.048 1.00 51.66 344 PRO A C 1
ATOM 2558 O O . PRO A 1 344 ? 13.386 -15.041 -26.863 1.00 51.66 344 PRO A O 1
ATOM 2561 N N . PHE A 1 345 ? 14.610 -13.188 -26.538 1.00 52.97 345 PHE A N 1
ATOM 2562 C CA . PHE A 1 345 ? 15.711 -13.838 -25.826 1.00 52.97 345 PHE A CA 1
ATOM 2563 C C . PHE A 1 345 ? 15.826 -13.326 -24.381 1.00 52.97 345 PHE A C 1
ATOM 2565 O O . PHE A 1 345 ? 16.161 -12.163 -24.173 1.00 52.97 345 PHE A O 1
ATOM 2572 N N . GLY A 1 346 ? 15.550 -14.219 -23.419 1.00 51.56 346 GLY A N 1
ATOM 2573 C CA . GLY A 1 346 ? 16.144 -14.360 -22.070 1.00 51.56 346 GLY A CA 1
ATOM 2574 C C . GLY A 1 346 ? 16.106 -13.222 -21.039 1.00 51.56 346 GLY A C 1
ATOM 2575 O O . GLY A 1 346 ? 15.819 -13.487 -19.875 1.00 51.56 346 GLY A O 1
ATOM 2576 N N . ASP A 1 347 ? 16.365 -11.981 -21.443 1.00 58.75 347 ASP A N 1
ATOM 2577 C CA . ASP A 1 347 ? 17.014 -10.964 -20.593 1.00 58.75 347 ASP A CA 1
ATOM 2578 C C . ASP A 1 347 ? 16.190 -9.673 -20.445 1.00 58.75 347 ASP A C 1
ATOM 2580 O O . ASP A 1 347 ? 16.695 -8.575 -20.179 1.00 58.75 347 ASP A O 1
ATOM 2584 N N . GLY A 1 348 ? 14.892 -9.800 -20.694 1.00 60.75 348 GLY A N 1
ATOM 2585 C CA . GLY A 1 348 ? 13.949 -8.704 -20.734 1.00 60.75 348 GLY A CA 1
ATOM 2586 C C . GLY A 1 348 ? 13.360 -8.329 -19.376 1.00 60.75 348 GLY A C 1
ATOM 2587 O O . GLY A 1 348 ? 13.073 -9.204 -18.562 1.00 60.75 348 GLY A O 1
ATOM 2588 N N . GLY A 1 349 ? 13.099 -7.034 -19.156 1.00 68.94 349 GLY A N 1
ATOM 2589 C CA . GLY A 1 349 ? 12.311 -6.585 -18.009 1.00 68.94 349 GLY A CA 1
ATOM 2590 C C . GLY A 1 349 ? 10.908 -7.195 -18.059 1.00 68.94 349 GLY A C 1
ATOM 2591 O O . GLY A 1 349 ? 10.139 -6.919 -18.983 1.00 68.94 349 GLY A O 1
ATOM 2592 N N . ARG A 1 350 ? 10.584 -8.052 -17.086 1.00 86.00 350 ARG A N 1
ATOM 2593 C CA . ARG A 1 350 ? 9.239 -8.631 -16.965 1.00 86.00 350 ARG A CA 1
ATOM 2594 C C . ARG A 1 350 ? 8.325 -7.691 -16.199 1.00 86.00 350 ARG A C 1
ATOM 2596 O O . ARG A 1 350 ? 8.760 -7.033 -15.250 1.00 86.00 350 ARG A O 1
ATOM 2603 N N . GLY A 1 351 ? 7.070 -7.633 -16.611 1.00 90.69 351 GLY A N 1
ATOM 2604 C CA . GLY A 1 351 ? 6.045 -6.874 -15.928 1.00 90.69 351 GLY A CA 1
ATOM 2605 C C . GLY A 1 351 ? 5.772 -7.432 -14.534 1.00 90.69 351 GLY A C 1
ATOM 2606 O O . GLY A 1 351 ? 5.922 -8.628 -14.273 1.00 90.69 351 GLY A O 1
ATOM 2607 N N . GLY A 1 352 ? 5.381 -6.551 -13.617 1.00 95.50 352 GLY A N 1
ATOM 2608 C CA . GLY A 1 352 ? 4.894 -6.967 -12.306 1.00 95.50 352 GLY A CA 1
ATOM 2609 C C . GLY A 1 352 ? 3.550 -7.686 -12.426 1.00 95.50 352 GLY A C 1
ATOM 2610 O O . GLY A 1 352 ? 2.698 -7.311 -13.237 1.00 95.50 352 GLY A O 1
ATOM 2611 N N . LYS A 1 353 ? 3.330 -8.715 -11.608 1.00 97.56 353 LYS A N 1
ATOM 2612 C CA . LYS A 1 353 ? 2.017 -9.349 -11.471 1.00 97.56 353 LYS A CA 1
ATOM 2613 C C . LYS A 1 353 ? 1.040 -8.363 -10.837 1.00 97.56 353 LYS A C 1
ATOM 2615 O O . LYS A 1 353 ? 1.409 -7.590 -9.953 1.00 97.56 353 LYS A O 1
ATOM 2620 N N . GLY A 1 354 ? -0.210 -8.396 -11.285 1.00 97.50 354 GLY A N 1
ATOM 2621 C CA . GLY A 1 354 ? -1.272 -7.616 -10.663 1.00 97.50 354 GLY A CA 1
ATOM 2622 C C . GLY A 1 354 ? -1.674 -8.167 -9.293 1.00 97.50 354 GLY A C 1
ATOM 2623 O O . GLY A 1 354 ? -1.318 -9.297 -8.949 1.00 97.50 354 GLY A O 1
ATOM 2624 N N . PHE A 1 355 ? -2.447 -7.396 -8.522 1.00 98.31 355 PHE A N 1
ATOM 2625 C CA . PHE A 1 355 ? -2.902 -7.799 -7.181 1.00 98.31 355 PHE A CA 1
ATOM 2626 C C . PHE A 1 355 ? -3.635 -9.149 -7.204 1.00 98.31 355 PHE A C 1
ATOM 2628 O O . PHE A 1 355 ? -3.272 -10.056 -6.459 1.00 98.31 355 PHE A O 1
ATOM 2635 N N . LEU A 1 356 ? -4.586 -9.330 -8.131 1.00 97.31 356 LEU A N 1
ATOM 2636 C CA . LEU A 1 356 ? -5.339 -10.588 -8.271 1.00 97.31 356 LEU A CA 1
ATOM 2637 C C . LEU A 1 356 ? -4.482 -11.789 -8.697 1.00 97.31 356 LEU A C 1
ATOM 2639 O O . LEU A 1 356 ? -4.910 -12.931 -8.566 1.00 97.31 356 LEU A O 1
ATOM 2643 N N . ALA A 1 357 ? -3.269 -11.540 -9.193 1.00 96.88 357 ALA A N 1
ATOM 2644 C CA . ALA A 1 357 ? -2.288 -12.563 -9.535 1.00 96.88 357 ALA A CA 1
ATOM 2645 C C . ALA A 1 357 ? -1.193 -12.717 -8.458 1.00 96.88 357 ALA A C 1
ATOM 2647 O O . ALA A 1 357 ? -0.134 -13.278 -8.740 1.00 96.88 357 ALA A O 1
ATOM 2648 N N . GLY A 1 358 ? -1.429 -12.204 -7.245 1.00 96.19 358 GLY A N 1
ATOM 2649 C CA . GLY A 1 358 ? -0.535 -12.316 -6.091 1.00 96.19 358 GLY A CA 1
ATOM 2650 C C . GLY A 1 358 ? 0.488 -11.188 -5.953 1.00 96.19 358 GLY A C 1
ATOM 2651 O O . GLY A 1 358 ? 1.276 -11.212 -5.016 1.00 96.19 358 GLY A O 1
ATOM 2652 N N . GLY A 1 359 ? 0.507 -10.201 -6.856 1.00 97.06 359 GLY A N 1
ATOM 2653 C CA . GLY A 1 359 ? 1.328 -8.994 -6.714 1.00 97.06 359 GLY A CA 1
ATOM 2654 C C . GLY A 1 359 ? 2.847 -9.207 -6.755 1.00 97.06 359 GLY A C 1
ATOM 2655 O O . GLY A 1 359 ? 3.589 -8.318 -6.344 1.00 97.06 359 GLY A O 1
ATOM 2656 N N .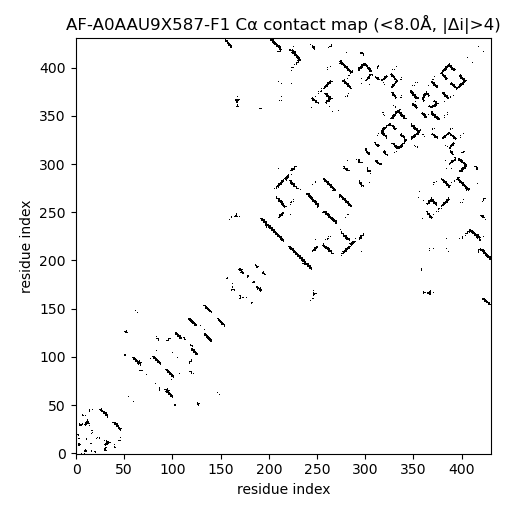 GLU A 1 360 ? 3.344 -10.352 -7.227 1.00 97.56 360 GLU A N 1
ATOM 2657 C CA . GLU A 1 360 ? 4.785 -10.578 -7.397 1.00 97.56 360 GLU A CA 1
ATOM 2658 C C . GLU A 1 360 ? 5.420 -9.498 -8.292 1.00 97.56 360 GLU A C 1
ATOM 2660 O O . GLU A 1 360 ? 4.904 -9.158 -9.358 1.00 97.56 360 GLU A O 1
ATOM 2665 N N . GLY A 1 361 ? 6.548 -8.943 -7.856 1.00 95.56 361 GLY A N 1
ATOM 2666 C CA . GLY A 1 361 ? 7.322 -7.997 -8.651 1.00 95.56 361 GLY A CA 1
ATOM 2667 C C . GLY A 1 361 ? 7.905 -8.643 -9.911 1.00 95.56 361 GLY A C 1
ATOM 2668 O O . GLY A 1 361 ? 8.156 -9.848 -9.967 1.00 95.56 361 GLY A O 1
ATOM 2669 N N . GLY A 1 362 ? 8.142 -7.828 -10.933 1.00 90.94 362 GLY A N 1
ATOM 2670 C CA . GLY A 1 362 ? 8.761 -8.241 -12.183 1.00 90.94 362 GLY A CA 1
ATOM 2671 C C . GLY A 1 362 ? 10.175 -8.796 -11.986 1.00 90.94 362 GLY A C 1
ATOM 2672 O O . GLY A 1 362 ? 10.874 -8.478 -11.017 1.00 90.94 362 GLY A O 1
ATOM 2673 N N . ALA A 1 363 ? 10.614 -9.632 -12.930 1.00 82.19 363 ALA A N 1
ATOM 2674 C CA . ALA A 1 363 ? 11.965 -10.194 -12.939 1.00 82.19 363 ALA A CA 1
ATOM 2675 C C . ALA A 1 363 ? 13.035 -9.093 -12.872 1.00 82.19 363 ALA A C 1
ATOM 2677 O O . ALA A 1 363 ? 12.805 -7.972 -13.306 1.00 82.19 363 ALA A O 1
ATOM 2678 N N . HIS A 1 364 ? 14.213 -9.417 -12.339 1.00 78.75 364 HIS A N 1
ATOM 2679 C CA . HIS A 1 364 ? 15.271 -8.433 -12.070 1.00 78.75 364 HIS A CA 1
ATOM 2680 C C . HIS A 1 364 ? 14.863 -7.379 -11.028 1.00 78.75 364 HIS A C 1
ATOM 2682 O O . HIS A 1 364 ? 15.143 -6.192 -11.161 1.00 78.75 364 HIS A O 1
ATOM 2688 N N . GLN A 1 365 ? 14.286 -7.857 -9.923 1.00 87.94 365 GLN A N 1
ATOM 2689 C CA . GLN A 1 365 ? 14.118 -7.114 -8.672 1.00 87.94 365 GLN A CA 1
ATOM 2690 C C . GLN A 1 365 ? 13.027 -6.023 -8.660 1.00 87.94 365 GLN A C 1
ATOM 2692 O O . GLN A 1 365 ? 13.149 -5.026 -7.946 1.00 87.94 365 GLN A O 1
ATOM 2697 N N . GLY A 1 366 ? 11.943 -6.210 -9.420 1.00 92.00 366 GLY A N 1
ATOM 2698 C CA . GLY A 1 366 ? 10.709 -5.451 -9.198 1.00 92.00 366 GLY A CA 1
ATOM 2699 C C . GLY A 1 366 ? 10.214 -5.612 -7.763 1.00 92.00 366 GLY A C 1
ATOM 2700 O O . GLY A 1 366 ? 10.288 -6.704 -7.204 1.00 92.00 366 GLY A O 1
ATOM 2701 N N . GLY A 1 367 ? 9.731 -4.538 -7.145 1.00 97.12 367 GLY A N 1
ATOM 2702 C CA . GLY A 1 367 ? 9.181 -4.608 -5.795 1.00 97.12 367 GLY A CA 1
ATOM 2703 C C . GLY A 1 367 ? 7.879 -5.413 -5.756 1.00 97.12 367 GLY A C 1
ATOM 2704 O O . GLY A 1 367 ? 7.001 -5.222 -6.597 1.00 97.12 367 GLY A O 1
ATOM 2705 N N . PHE A 1 368 ? 7.723 -6.299 -4.771 1.00 98.31 368 PHE A N 1
ATOM 2706 C CA . PHE A 1 368 ? 6.432 -6.922 -4.449 1.00 98.31 368 PHE A CA 1
ATOM 2707 C C . PHE A 1 368 ? 5.336 -5.862 -4.289 1.00 98.31 368 PHE A C 1
ATOM 2709 O O . PHE A 1 368 ? 5.601 -4.793 -3.753 1.00 98.31 368 PHE A O 1
ATOM 2716 N N . GLY A 1 369 ? 4.122 -6.150 -4.749 1.00 98.25 369 GLY A N 1
ATOM 2717 C CA . GLY A 1 369 ? 3.079 -5.162 -5.039 1.00 98.25 369 GLY A CA 1
ATOM 2718 C C . GLY A 1 369 ? 3.030 -4.765 -6.517 1.00 98.25 369 GLY A C 1
ATOM 2719 O O . GLY A 1 369 ? 2.521 -3.696 -6.850 1.00 98.25 369 GLY A O 1
ATOM 2720 N N . GLY A 1 370 ? 3.579 -5.600 -7.403 1.00 97.81 370 GLY A N 1
ATOM 2721 C CA . GLY A 1 370 ? 3.514 -5.420 -8.851 1.00 97.81 370 GLY A CA 1
ATOM 2722 C C . GLY A 1 370 ? 4.503 -4.402 -9.423 1.00 97.81 370 GLY A C 1
ATOM 2723 O O . GLY A 1 370 ? 4.266 -3.885 -10.507 1.00 97.81 370 GLY A O 1
ATOM 2724 N N . GLY A 1 371 ? 5.606 -4.086 -8.749 1.00 97.31 371 GLY A N 1
ATOM 2725 C CA . GLY A 1 371 ? 6.671 -3.280 -9.350 1.00 97.31 371 GLY A CA 1
ATOM 2726 C C . GLY A 1 371 ? 7.263 -3.987 -10.571 1.00 97.31 371 GLY A C 1
ATOM 2727 O O . GLY A 1 371 ? 7.610 -5.161 -10.501 1.00 97.31 371 GLY A O 1
ATOM 2728 N N . GLY A 1 372 ? 7.361 -3.299 -11.701 1.00 94.06 372 GLY A N 1
ATOM 2729 C CA . GLY A 1 372 ? 7.943 -3.801 -12.940 1.00 94.06 372 GLY A CA 1
ATOM 2730 C C . GLY A 1 372 ? 9.455 -3.988 -12.837 1.00 94.06 372 GLY A C 1
ATOM 2731 O O . GLY A 1 372 ? 10.151 -3.257 -12.126 1.00 94.06 372 GLY A O 1
ATOM 2732 N N . GLY A 1 373 ? 9.964 -4.981 -13.556 1.00 90.06 373 GLY A N 1
ATOM 2733 C CA . GLY A 1 373 ? 11.377 -5.325 -13.593 1.00 90.06 373 GLY A CA 1
ATOM 2734 C C . GLY A 1 373 ? 12.218 -4.381 -14.445 1.00 90.06 373 GLY A C 1
ATOM 2735 O O . GLY A 1 373 ? 11.798 -3.978 -15.531 1.00 90.06 373 GLY A O 1
ATOM 2736 N N . SER A 1 374 ? 13.431 -4.072 -13.997 1.00 84.94 374 SER A N 1
ATOM 2737 C CA . SER A 1 374 ? 14.460 -3.493 -14.866 1.00 84.94 374 SER A CA 1
ATOM 2738 C C . SER A 1 374 ? 14.928 -4.509 -15.912 1.00 84.94 374 SER A C 1
ATOM 2740 O O . SER A 1 374 ? 14.736 -5.720 -15.772 1.00 84.94 374 SER A O 1
ATOM 2742 N N . ARG A 1 375 ? 15.524 -4.028 -17.003 1.00 75.06 375 ARG A N 1
ATOM 2743 C CA . ARG A 1 375 ? 16.122 -4.910 -18.009 1.00 75.06 375 ARG A CA 1
ATOM 2744 C C . ARG A 1 375 ? 17.548 -5.296 -17.612 1.00 75.06 375 ARG A C 1
ATOM 2746 O O . ARG A 1 375 ? 18.289 -4.472 -17.085 1.00 75.06 375 ARG A O 1
ATOM 2753 N N . PHE A 1 376 ? 17.955 -6.530 -17.921 1.00 63.69 376 PHE A N 1
ATOM 2754 C CA . PHE A 1 376 ? 19.322 -6.992 -17.676 1.00 63.69 376 PHE A CA 1
ATOM 2755 C C . PHE A 1 376 ? 20.359 -6.225 -18.518 1.00 63.69 376 PHE A C 1
ATOM 2757 O O . PHE A 1 376 ? 21.417 -5.900 -18.008 1.00 63.69 376 PHE A O 1
ATOM 2764 N N . THR A 1 377 ? 20.061 -5.872 -19.774 1.00 63.28 377 THR A N 1
ATOM 2765 C CA . THR A 1 377 ? 20.968 -5.122 -20.670 1.00 63.28 377 THR A CA 1
ATOM 2766 C C . THR A 1 377 ? 20.381 -3.772 -21.085 1.00 63.28 377 THR A C 1
ATOM 2768 O O . THR A 1 377 ? 19.270 -3.737 -21.615 1.00 63.28 377 THR A O 1
ATOM 2771 N N . GLY A 1 378 ? 21.149 -2.687 -20.974 1.00 63.25 378 GLY A N 1
ATOM 2772 C CA . GLY A 1 378 ? 20.668 -1.337 -21.282 1.00 63.25 378 GLY A CA 1
ATOM 2773 C C . GLY A 1 378 ? 19.935 -0.748 -20.082 1.00 63.25 378 GLY A C 1
ATOM 2774 O O . GLY A 1 378 ? 19.112 -1.407 -19.458 1.00 63.25 378 GLY A O 1
ATOM 2775 N N . GLU A 1 379 ? 20.293 0.480 -19.727 1.00 76.00 379 GLU A N 1
ATOM 2776 C CA . GLU A 1 379 ? 19.945 1.174 -18.484 1.00 76.00 379 GLU A CA 1
ATOM 2777 C C . GLU A 1 379 ? 18.455 1.547 -18.453 1.00 76.00 379 GLU A C 1
ATOM 2779 O O . GLU A 1 379 ? 18.080 2.702 -18.658 1.00 76.00 379 GLU A O 1
ATOM 2784 N N . ILE A 1 380 ? 17.600 0.537 -18.276 1.00 85.38 380 ILE A N 1
ATOM 2785 C CA . ILE A 1 380 ? 16.171 0.646 -18.539 1.00 85.38 380 ILE A CA 1
ATOM 2786 C C . ILE A 1 380 ? 15.371 0.237 -17.297 1.00 85.38 380 ILE A C 1
ATOM 2788 O O . ILE A 1 380 ? 15.378 -0.938 -16.904 1.00 85.38 380 ILE A O 1
ATOM 2792 N N . PRO A 1 381 ? 14.682 1.200 -16.670 1.00 89.38 381 PRO A N 1
ATOM 2793 C CA . PRO A 1 381 ? 13.968 0.969 -15.428 1.00 89.38 381 PRO A CA 1
ATOM 2794 C C . PRO A 1 381 ? 12.562 0.392 -15.617 1.00 89.38 381 PRO A C 1
ATOM 2796 O O . PRO A 1 381 ? 11.959 0.490 -16.686 1.00 89.38 381 PRO A O 1
ATOM 2799 N N . GLY A 1 382 ? 12.029 -0.197 -14.546 1.00 92.00 382 GLY A N 1
ATOM 2800 C CA . GLY A 1 382 ? 10.670 -0.748 -14.505 1.00 92.00 382 GLY A CA 1
ATOM 2801 C C . GLY A 1 382 ? 9.617 0.239 -13.988 1.00 92.00 382 GLY A C 1
ATOM 2802 O O . GLY A 1 382 ? 9.934 1.166 -13.240 1.00 92.00 382 GLY A O 1
ATOM 2803 N N . GLY A 1 383 ? 8.356 0.033 -14.372 1.00 94.94 383 GLY A N 1
ATOM 2804 C CA . GLY A 1 383 ? 7.216 0.836 -13.908 1.00 94.94 383 GLY A CA 1
ATOM 2805 C C . GLY A 1 383 ? 6.766 0.489 -12.486 1.00 94.94 383 GLY A C 1
ATOM 2806 O O . GLY A 1 383 ? 6.931 -0.638 -12.037 1.00 94.94 383 GLY A O 1
ATOM 2807 N N . GLY A 1 384 ? 6.185 1.436 -11.755 1.00 97.25 384 GLY A N 1
ATOM 2808 C CA . GLY A 1 384 ? 5.642 1.207 -10.413 1.00 97.25 384 GLY A CA 1
ATOM 2809 C C . GLY A 1 384 ? 4.327 0.419 -10.432 1.00 97.25 384 GLY A C 1
ATOM 2810 O O . GLY A 1 384 ? 3.511 0.585 -11.338 1.00 97.25 384 GLY A O 1
ATOM 2811 N N . GLY A 1 385 ? 4.099 -0.438 -9.438 1.00 98.25 385 GLY A N 1
ATOM 2812 C CA . GLY A 1 385 ? 2.823 -1.145 -9.262 1.00 98.25 385 GLY A CA 1
ATOM 2813 C C . GLY A 1 385 ? 1.746 -0.257 -8.629 1.00 98.25 385 GLY A C 1
ATOM 2814 O O . GLY A 1 385 ? 2.056 0.777 -8.043 1.00 98.25 385 GLY A O 1
ATOM 2815 N N . GLY A 1 386 ? 0.471 -0.631 -8.715 1.00 98.38 386 GLY A N 1
ATOM 2816 C CA . GLY A 1 386 ? -0.607 0.153 -8.099 1.00 98.38 386 GLY A CA 1
ATOM 2817 C C . GLY A 1 386 ? -2.001 -0.326 -8.477 1.00 98.38 386 GLY A C 1
ATOM 2818 O O . GLY A 1 386 ? -2.171 -1.443 -8.959 1.00 98.38 386 GLY A O 1
ATOM 2819 N N . TYR A 1 387 ? -3.008 0.535 -8.289 1.00 98.50 387 TYR A N 1
ATOM 2820 C CA . TYR A 1 387 ? -4.354 0.270 -8.802 1.00 98.50 387 TYR A CA 1
ATOM 2821 C C . TYR A 1 387 ? -4.296 0.063 -10.311 1.00 98.50 387 TYR A C 1
ATOM 2823 O O . TYR A 1 387 ? -4.749 -0.961 -10.799 1.00 98.50 387 TYR A O 1
ATOM 2831 N N . SER A 1 388 ? -3.648 0.974 -11.034 1.00 98.44 388 SER A N 1
ATOM 2832 C CA . SER A 1 388 ? -3.152 0.690 -12.381 1.00 98.44 388 SER A CA 1
ATOM 2833 C C . SER A 1 388 ? -1.629 0.731 -12.368 1.00 98.44 388 SER A C 1
ATOM 2835 O O . SER A 1 388 ? -1.040 1.527 -11.639 1.00 98.44 388 SER A O 1
ATOM 2837 N N . GLY A 1 389 ? -0.977 -0.102 -13.169 1.00 97.62 389 GLY A N 1
ATOM 2838 C CA . GLY A 1 389 ? 0.482 -0.120 -13.229 1.00 97.62 389 GLY A CA 1
ATOM 2839 C C . GLY A 1 389 ? 1.053 1.075 -13.988 1.00 97.62 389 GLY A C 1
ATOM 2840 O O . GLY A 1 389 ? 0.444 1.558 -14.936 1.00 97.62 389 GLY A O 1
ATOM 2841 N N . GLY A 1 390 ? 2.230 1.557 -13.613 1.00 96.06 390 GLY A N 1
ATOM 2842 C CA . GLY A 1 390 ? 2.976 2.539 -14.396 1.00 96.06 390 GLY A CA 1
ATOM 2843 C C . GLY A 1 390 ? 3.655 1.899 -15.606 1.00 96.06 390 GLY A C 1
ATOM 2844 O O . GLY A 1 390 ? 3.905 0.691 -15.621 1.00 96.06 390 GLY A O 1
ATOM 2845 N N . SER A 1 391 ? 3.931 2.678 -16.651 1.00 93.31 391 SER A N 1
ATOM 2846 C CA . SER A 1 391 ? 4.593 2.127 -17.839 1.00 93.31 391 SER A CA 1
ATOM 2847 C C . SER A 1 391 ? 6.026 1.679 -17.546 1.00 93.31 391 SER A C 1
ATOM 2849 O O . SER A 1 391 ? 6.671 2.186 -16.626 1.00 93.31 391 SER A O 1
ATOM 2851 N N . GLY A 1 392 ? 6.562 0.785 -18.378 1.00 89.62 392 GLY A N 1
ATOM 2852 C CA . GLY A 1 392 ? 8.007 0.547 -18.412 1.00 89.62 392 GLY A CA 1
ATOM 2853 C C . GLY A 1 392 ? 8.788 1.836 -18.701 1.00 89.62 392 GLY A C 1
ATOM 2854 O O . GLY A 1 392 ? 8.227 2.804 -19.220 1.00 89.62 392 GLY A O 1
ATOM 2855 N N . GLY A 1 393 ? 10.068 1.870 -18.343 1.00 85.62 393 GLY A N 1
ATOM 2856 C CA . GLY A 1 393 ? 10.984 2.930 -18.760 1.00 85.62 393 GLY A CA 1
ATOM 2857 C C . GLY A 1 393 ? 11.629 2.635 -20.116 1.00 85.62 393 GLY A C 1
ATOM 2858 O O . GLY A 1 393 ? 11.586 1.504 -20.609 1.00 85.62 393 GLY A O 1
ATOM 2859 N N . ALA A 1 394 ? 12.270 3.656 -20.683 1.00 78.25 394 ALA A N 1
ATOM 2860 C CA . ALA A 1 394 ? 13.105 3.580 -21.884 1.00 78.25 394 ALA A CA 1
ATOM 2861 C C . ALA A 1 394 ? 14.583 3.891 -21.549 1.00 78.25 394 ALA A C 1
ATOM 2863 O O . ALA A 1 394 ? 14.929 4.107 -20.384 1.00 78.25 394 ALA A O 1
ATOM 2864 N N . ASN A 1 395 ? 15.472 3.906 -22.550 1.00 72.44 395 ASN A N 1
ATOM 2865 C CA . ASN A 1 395 ? 16.898 4.214 -22.354 1.00 72.44 395 ASN A CA 1
ATOM 2866 C C . ASN A 1 395 ? 17.101 5.559 -21.635 1.00 72.44 395 ASN A C 1
ATOM 2868 O O . ASN A 1 395 ? 16.610 6.577 -22.119 1.00 72.44 395 ASN A O 1
ATOM 2872 N N . ILE A 1 396 ? 17.881 5.554 -20.542 1.00 71.12 396 ILE A N 1
ATOM 2873 C CA . ILE A 1 396 ? 18.291 6.756 -19.787 1.00 71.12 396 ILE A CA 1
ATOM 2874 C C . ILE A 1 396 ? 17.059 7.577 -19.376 1.00 71.12 396 ILE A C 1
ATOM 2876 O O . ILE A 1 396 ? 16.810 8.682 -19.862 1.00 71.12 396 ILE A O 1
ATOM 2880 N N . SER A 1 397 ? 16.208 6.974 -18.551 1.00 83.62 397 SER A N 1
ATOM 2881 C CA . SER A 1 397 ? 14.936 7.578 -18.163 1.00 83.62 397 SER A CA 1
ATOM 2882 C C . SER A 1 397 ? 14.415 7.020 -16.837 1.00 83.62 397 SER A C 1
ATOM 2884 O O . SER A 1 397 ? 15.172 6.473 -16.034 1.00 83.62 397 SER A O 1
ATOM 2886 N N . CYS A 1 398 ? 13.108 7.145 -16.606 1.00 89.94 398 CYS A N 1
ATOM 2887 C CA . CYS A 1 398 ? 12.410 6.481 -15.520 1.00 89.94 398 CYS A CA 1
ATOM 2888 C C . CYS A 1 398 ? 11.186 5.718 -16.024 1.00 89.94 398 CYS A C 1
ATOM 2890 O O . CYS A 1 398 ? 10.565 6.106 -17.015 1.00 89.94 398 CYS A O 1
ATOM 2892 N N . GLY A 1 399 ? 10.831 4.647 -15.315 1.00 92.31 399 GLY A N 1
ATOM 2893 C CA . GLY A 1 399 ? 9.536 3.999 -15.482 1.00 92.31 399 GLY A CA 1
ATOM 2894 C C . GLY A 1 399 ? 8.432 4.888 -14.923 1.00 92.31 399 GLY A C 1
ATOM 2895 O O . GLY A 1 399 ? 8.681 5.718 -14.050 1.00 92.31 399 GLY A O 1
ATOM 2896 N N . GLY A 1 400 ? 7.212 4.722 -15.421 1.00 94.75 400 GLY A N 1
ATOM 2897 C CA . GLY A 1 400 ? 6.061 5.447 -14.899 1.00 94.75 400 GLY A CA 1
ATOM 2898 C C . GLY A 1 400 ? 5.709 4.981 -13.487 1.00 94.75 400 GLY A C 1
ATOM 2899 O O . GLY A 1 400 ? 5.823 3.792 -13.192 1.00 94.75 400 GLY A O 1
ATOM 2900 N N . GLY A 1 401 ? 5.261 5.873 -12.606 1.00 96.81 401 GLY A N 1
ATOM 2901 C CA . GLY A 1 401 ? 4.689 5.480 -11.314 1.00 96.81 401 GLY A CA 1
ATOM 2902 C C . GLY A 1 401 ? 3.284 4.880 -11.441 1.00 96.81 401 GLY A C 1
ATOM 2903 O O . GLY A 1 401 ? 2.544 5.169 -12.383 1.00 96.81 401 GLY A O 1
ATOM 2904 N N . GLY A 1 402 ? 2.903 4.028 -10.492 1.00 98.00 402 GLY A N 1
ATOM 2905 C CA . GLY A 1 402 ? 1.586 3.394 -10.448 1.00 98.00 402 GLY A CA 1
ATOM 2906 C C . GLY A 1 402 ? 0.461 4.367 -10.086 1.00 98.00 402 GLY A C 1
ATOM 2907 O O . GLY A 1 402 ? 0.677 5.378 -9.419 1.00 98.00 402 GLY A O 1
ATOM 2908 N N . GLY A 1 403 ? -0.754 4.051 -10.527 1.00 98.25 403 GLY A N 1
ATOM 2909 C CA . GLY A 1 403 ? -1.983 4.744 -10.147 1.00 98.25 403 GLY A CA 1
ATOM 2910 C C . GLY A 1 403 ? -2.477 4.321 -8.765 1.00 98.25 403 GLY A C 1
ATOM 2911 O O . GLY A 1 403 ? -2.224 3.202 -8.318 1.00 98.25 403 GLY A O 1
ATOM 2912 N N . SER A 1 404 ? -3.222 5.199 -8.107 1.00 98.62 404 SER A N 1
ATOM 2913 C CA . SER A 1 404 ? -3.812 4.985 -6.783 1.00 98.62 404 SER A CA 1
ATOM 2914 C C . SER A 1 404 ? -5.336 4.905 -6.851 1.00 98.62 404 SER A C 1
ATOM 2916 O O . SER A 1 404 ? -5.958 5.258 -7.847 1.00 98.62 404 SER A O 1
ATOM 2918 N N . PHE A 1 405 ? -5.965 4.434 -5.783 1.00 98.62 405 PHE A N 1
ATOM 2919 C CA . PHE A 1 405 ? -7.416 4.336 -5.675 1.00 98.62 405 PHE A CA 1
ATOM 2920 C C . PHE A 1 405 ? -7.846 4.612 -4.239 1.00 98.62 405 PHE A C 1
ATOM 2922 O O . PHE A 1 405 ? -7.189 4.169 -3.302 1.00 98.62 405 PHE A O 1
ATOM 2929 N N . ASN A 1 406 ? -8.947 5.331 -4.050 1.00 98.31 406 ASN A N 1
ATOM 2930 C CA . ASN A 1 406 ? -9.504 5.586 -2.727 1.00 98.31 406 ASN A CA 1
ATOM 2931 C C . ASN A 1 406 ? -11.020 5.742 -2.841 1.00 98.31 406 ASN A C 1
ATOM 2933 O O . ASN A 1 406 ? -11.505 6.708 -3.429 1.00 98.31 406 ASN A O 1
ATOM 2937 N N . ASN A 1 407 ? -11.759 4.781 -2.289 1.00 97.50 407 ASN A N 1
ATOM 2938 C CA . ASN A 1 407 ? -13.223 4.802 -2.240 1.00 97.50 407 ASN A CA 1
ATOM 2939 C C . ASN A 1 407 ? -13.758 5.240 -0.863 1.00 97.50 407 ASN A C 1
ATOM 2941 O O . ASN A 1 407 ? -14.923 5.026 -0.536 1.00 97.50 407 ASN A O 1
ATOM 2945 N N . GLY A 1 408 ? -12.888 5.794 -0.017 1.00 96.44 408 GLY A N 1
ATOM 2946 C CA . GLY A 1 408 ? -13.231 6.254 1.320 1.00 96.44 408 GLY A CA 1
ATOM 2947 C C . GLY A 1 408 ? -13.801 7.667 1.321 1.00 96.44 408 GLY A C 1
ATOM 2948 O O . GLY A 1 408 ? -13.688 8.423 0.356 1.00 96.44 408 GLY A O 1
ATOM 2949 N N . THR A 1 409 ? -14.377 8.052 2.455 1.00 93.38 409 THR A N 1
ATOM 2950 C CA . THR A 1 409 ? -14.772 9.445 2.728 1.00 93.38 409 THR A CA 1
ATOM 2951 C C . THR A 1 409 ? -13.621 10.216 3.384 1.00 93.38 409 THR A C 1
ATOM 2953 O O . THR A 1 409 ? -12.659 9.604 3.842 1.00 93.38 409 THR A O 1
ATOM 2956 N N . ASN A 1 410 ? -13.704 11.550 3.466 1.00 91.69 410 ASN A N 1
ATOM 2957 C CA . ASN A 1 410 ? -12.674 12.400 4.093 1.00 91.69 410 ASN A CA 1
ATOM 2958 C C . ASN A 1 410 ? -11.252 12.131 3.554 1.00 91.69 410 ASN A C 1
ATOM 2960 O O . ASN A 1 410 ? -10.317 11.846 4.314 1.00 91.69 410 ASN A O 1
ATOM 2964 N N . GLN A 1 411 ? -11.130 12.146 2.224 1.00 94.56 411 GLN A N 1
ATOM 2965 C CA . GLN A 1 411 ? -9.898 11.764 1.551 1.00 94.56 411 GLN A CA 1
ATOM 2966 C C . GLN A 1 411 ? -8.802 12.813 1.723 1.00 94.56 411 GLN A C 1
ATOM 2968 O O . GLN A 1 411 ? -9.042 14.009 1.568 1.00 94.56 411 GLN A O 1
ATOM 2973 N N . GLN A 1 412 ? -7.587 12.347 1.993 1.00 93.88 412 GLN A N 1
ATOM 2974 C CA . GLN A 1 412 ? -6.370 13.155 1.955 1.00 93.88 412 GLN A CA 1
ATOM 2975 C C . GLN A 1 412 ? -5.339 12.363 1.163 1.00 93.88 412 GLN A C 1
ATOM 2977 O O . GLN A 1 412 ? -4.768 11.397 1.665 1.00 93.88 412 GLN A O 1
ATOM 2982 N N . ASN A 1 413 ? -5.173 12.732 -0.103 1.00 94.75 413 ASN A N 1
ATOM 2983 C CA . ASN A 1 413 ? -4.318 12.017 -1.038 1.00 94.75 413 ASN A CA 1
ATOM 2984 C C . ASN A 1 413 ? -3.146 12.920 -1.406 1.00 94.75 413 ASN A C 1
ATOM 2986 O O . ASN A 1 413 ? -3.337 14.077 -1.779 1.00 94.75 413 ASN A O 1
ATOM 2990 N N . GLU A 1 414 ? -1.943 12.380 -1.309 1.00 95.56 414 GLU A N 1
ATOM 2991 C CA . GLU A 1 414 ? -0.702 13.093 -1.545 1.00 95.56 414 GLU A CA 1
ATOM 2992 C C . GLU A 1 414 ? 0.150 12.266 -2.503 1.00 95.56 414 GLU A C 1
ATOM 2994 O O . GLU A 1 414 ? 0.529 11.123 -2.228 1.00 95.56 414 GLU A O 1
ATOM 2999 N N . CYS A 1 415 ? 0.417 12.833 -3.675 1.00 91.19 415 CYS A N 1
ATOM 3000 C CA . CYS A 1 415 ? 1.355 12.230 -4.604 1.00 91.19 415 CYS A CA 1
ATOM 3001 C C . CYS A 1 415 ? 2.769 12.340 -4.033 1.00 91.19 415 CYS A C 1
ATOM 3003 O O . CYS A 1 415 ? 3.101 13.301 -3.341 1.00 91.19 415 CYS A O 1
ATOM 3005 N N . CYS A 1 416 ? 3.624 11.395 -4.414 1.00 88.50 416 CYS A N 1
ATOM 3006 C CA . CYS A 1 416 ? 5.064 11.539 -4.237 1.00 88.50 416 CYS A CA 1
ATOM 3007 C C . CYS A 1 416 ? 5.552 11.674 -2.771 1.00 88.50 416 CYS A C 1
ATOM 3009 O O . CYS A 1 416 ? 6.547 12.353 -2.511 1.00 88.50 416 CYS A O 1
ATOM 3011 N N . TYR A 1 417 ? 4.866 11.021 -1.831 1.00 94.38 417 TYR A N 1
ATOM 3012 C CA . TYR A 1 417 ? 5.129 11.077 -0.390 1.00 94.38 417 TYR A CA 1
ATOM 3013 C C . TYR A 1 417 ? 6.343 10.239 0.039 1.00 94.38 417 TYR A C 1
ATOM 3015 O O . TYR A 1 417 ? 7.220 10.709 0.763 1.00 94.38 417 TYR A O 1
ATOM 3023 N N . ASN A 1 418 ? 6.414 8.981 -0.406 1.00 95.44 418 ASN A N 1
ATOM 3024 C CA . ASN A 1 418 ? 7.437 8.042 0.053 1.00 95.44 418 ASN A CA 1
ATOM 3025 C C . ASN A 1 418 ? 8.693 8.137 -0.815 1.00 95.44 418 ASN A C 1
ATOM 3027 O O . ASN A 1 418 ? 8.739 7.571 -1.911 1.00 95.44 418 ASN A O 1
ATOM 3031 N N . THR A 1 419 ? 9.692 8.878 -0.337 1.00 92.56 419 THR A N 1
ATOM 3032 C CA . THR A 1 419 ? 10.916 9.175 -1.094 1.00 92.56 419 THR A CA 1
ATOM 3033 C C . THR A 1 419 ? 11.858 7.986 -1.204 1.00 92.56 419 THR A C 1
ATOM 3035 O O . THR A 1 419 ? 12.416 7.746 -2.272 1.00 92.56 419 THR A O 1
ATOM 3038 N N . VAL A 1 420 ? 12.020 7.233 -0.117 1.00 92.62 420 VAL A N 1
ATOM 3039 C CA . VAL A 1 420 ? 12.801 5.999 -0.066 1.00 92.62 420 VAL A CA 1
ATOM 3040 C C . VAL A 1 420 ? 12.182 5.083 0.979 1.00 92.62 420 VAL A C 1
ATOM 3042 O O . VAL A 1 420 ? 12.211 5.391 2.168 1.00 92.62 420 VAL A O 1
ATOM 3045 N N . GLY A 1 421 ? 11.698 3.920 0.555 1.00 96.31 421 GLY A N 1
ATOM 3046 C CA . GLY A 1 421 ? 11.254 2.897 1.491 1.00 96.31 421 GLY A CA 1
ATOM 3047 C C . GLY A 1 421 ? 10.191 1.967 0.940 1.00 96.31 421 GLY A C 1
ATOM 3048 O O . GLY A 1 421 ? 9.661 2.143 -0.160 1.00 96.31 421 GLY A O 1
ATOM 3049 N N . HIS A 1 422 ? 9.885 0.955 1.744 1.00 98.31 422 HIS A N 1
ATOM 3050 C CA . HIS A 1 422 ? 8.727 0.095 1.538 1.00 98.31 422 HIS A CA 1
ATOM 3051 C C . HIS A 1 422 ? 7.436 0.878 1.782 1.00 98.31 422 HIS A C 1
ATOM 3053 O O . HIS A 1 422 ? 7.440 1.976 2.344 1.00 98.31 422 HIS A O 1
ATOM 3059 N N . GLY A 1 423 ? 6.326 0.299 1.351 1.00 98.44 423 GLY A N 1
ATOM 3060 C CA . GLY A 1 423 ? 5.006 0.775 1.694 1.00 98.44 423 GLY A CA 1
ATOM 3061 C C . GLY A 1 423 ? 4.677 0.565 3.170 1.00 98.44 423 GLY A C 1
ATOM 3062 O O . GLY A 1 423 ? 5.429 -0.044 3.936 1.00 98.44 423 GLY A O 1
ATOM 3063 N N . LYS A 1 424 ? 3.512 1.071 3.560 1.00 98.38 424 LYS A N 1
ATOM 3064 C CA . LYS A 1 424 ? 2.983 0.963 4.920 1.00 98.38 424 LYS A CA 1
ATOM 3065 C C . LYS A 1 424 ? 1.467 1.102 4.888 1.00 98.38 424 LYS A C 1
ATOM 3067 O O . LYS A 1 424 ? 0.947 1.846 4.057 1.00 98.38 424 LYS A O 1
ATOM 3072 N N . VAL A 1 425 ? 0.771 0.433 5.802 1.00 98.88 425 VAL A N 1
ATOM 3073 C CA . VAL A 1 425 ? -0.652 0.688 6.064 1.00 98.88 425 VAL A CA 1
ATOM 3074 C C . VAL A 1 425 ? -0.837 0.991 7.542 1.00 98.88 425 VAL A C 1
ATOM 3076 O O . VAL A 1 425 ? -0.265 0.311 8.387 1.00 98.88 425 VAL A O 1
ATOM 3079 N N . ILE A 1 426 ? -1.614 2.021 7.853 1.00 97.88 426 ILE A N 1
ATOM 3080 C CA . ILE A 1 426 ? -2.003 2.385 9.215 1.00 97.88 426 ILE A CA 1
ATOM 3081 C C . ILE A 1 426 ? -3.529 2.417 9.249 1.00 97.88 426 ILE A C 1
ATOM 3083 O O . ILE A 1 426 ? -4.151 3.110 8.445 1.00 97.88 426 ILE A O 1
ATOM 3087 N N . ILE A 1 427 ? -4.127 1.650 10.155 1.00 97.38 427 ILE A N 1
ATOM 3088 C CA . ILE A 1 427 ? -5.575 1.550 10.334 1.00 97.38 427 ILE A CA 1
ATOM 3089 C C . ILE A 1 427 ? -5.907 1.990 11.754 1.00 97.38 427 ILE A C 1
ATOM 3091 O O . ILE A 1 427 ? -5.527 1.311 12.700 1.00 97.38 427 ILE A O 1
ATOM 3095 N N . THR A 1 428 ? -6.631 3.096 11.898 1.00 91.06 428 THR A N 1
ATOM 3096 C CA . THR A 1 428 ? -7.025 3.661 13.196 1.00 91.06 428 THR A CA 1
ATOM 3097 C C . THR A 1 428 ? -8.540 3.620 13.350 1.00 91.06 428 THR A C 1
ATOM 3099 O O . THR A 1 428 ? -9.263 4.102 12.475 1.00 91.06 428 THR A O 1
ATOM 3102 N N . PHE A 1 429 ? -9.034 3.062 14.452 1.00 86.25 429 PHE A N 1
ATOM 3103 C CA . PHE A 1 429 ? -10.457 3.082 14.793 1.00 86.25 429 PHE A CA 1
ATOM 3104 C C . PHE A 1 429 ? -10.883 4.481 15.267 1.00 86.25 429 PHE A C 1
ATOM 3106 O O . PHE A 1 429 ? -10.178 5.103 16.056 1.00 86.25 429 PHE A O 1
ATOM 3113 N N . LEU A 1 430 ? -12.011 4.993 14.766 1.00 75.75 430 LEU A N 1
ATOM 3114 C CA . LEU A 1 430 ? -12.475 6.368 15.004 1.00 75.75 430 LEU A CA 1
ATOM 3115 C C . LEU A 1 430 ? -13.719 6.486 15.904 1.00 75.75 430 LEU A C 1
ATOM 3117 O O . LEU A 1 430 ? -14.114 7.617 16.182 1.00 75.75 430 LEU A O 1
ATOM 3121 N N . HIS A 1 431 ? -14.271 5.361 16.376 1.00 62.22 431 HIS A N 1
ATOM 3122 C CA . HIS A 1 431 ? -15.576 5.229 17.048 1.00 62.22 431 HIS A CA 1
ATOM 3123 C C . HIS A 1 431 ? -16.799 5.319 16.125 1.00 62.22 431 HIS A C 1
ATOM 3125 O O . HIS A 1 431 ? -16.788 6.083 15.128 1.00 62.22 431 HIS A O 1
#

Nearest PDB structures (foldseek):
  7nx1-assembly1_A  TM=7.356E-01  e=1.653E-14  Homo sapiens
  7nx0-assembly1_B  TM=7.459E-01  e=2.443E-14  Homo sapiens
  7nwz-assembly1_E  TM=7.165E-01  e=2.443E-14  Homo sapiens
  7mzy-assembly1_B  TM=7.122E-01  e=5.882E-14  Homo sapiens
  7ls0-assembly1_C  TM=7.073E-01  e=6.176E-14  Homo sapiens

Organism: NCBI:txid46732

Sequence (431 aa):
APLGSIPELPARSCREITASEGKNTASNNYWLDPSGTGKAVLVYCDMNLEGKSSLRDNDVVCVCETWLNNSVMDCELLYGYSIYRRGRKGSVGGGVLFAIETDLQAFRRFDLEKENAELIVVEIKTLNCFPLSCTLFIARLYHNLYSFVYVLYEGFTAVFTNLGKSGTKGPDSVGSHYTGQDHDGQVTVSSGIQLWTVPHTGKYRIETIGASGGYGEDSVINGGRGARMIGNFMLTKDENISILVGQKGERSNSYKNAASGGGGTFVVREDNKPLIIAGGGGGVAKMTEQHSGCDASINTTGNAGYNSSFLSGGSNGNGGKTDKSHPGGGGGGFYSNGEDTKIPFGDGGRGGKGFLAGGEGGAHQGGFGGGGGSRFTGEIPGGGGGYSGGSGGANISCGGGGGSFNNGTNQQNECCYNTVGHGKVIITFLH

InterPro domains:
  IPR036056 Fibrinogen-like, C-terminal [SSF56496] (6-52)
  IPR036691 Endonuclease/exonuclease/phosphatase superfamily [G3DSA:3.60.10.10] (46-144)
  IPR036691 Endonuclease/exonuclease/phosphatase superfamily [SSF56219] (56-128)
  IPR055163 ALK/LTK-like, glycine-rich domain [PF12810] (200-415)

Radius of gyration: 29.54 Å; Cα contacts (8 Å, |Δi|>4): 1669; chains: 1; bounding box: 58×48×89 Å

Secondary structure (DSSP, 8-state):
--TTSSTTS-BS-HHHHHHHH-TTPPSEEEEE-TT-SS--EEEEE-TT-PPPSS--TTSEEEEES----TTS-GGGT-TTEEEEEE--TT-SS--EEEEEETTSEEEE-GGG--TTS---EEEEE-TT--TT--EEEE----SSS----EEE----EEEE--TT--SSS--S--TTTTTTSTTTTSEEEETTEEEEE-SSSEEEEEEEEPPPPP--TT-SS-SPPEEEEEEEEEE-TT-EEEEE-PPPP-B-SS-TTBBPPPPPEEEEEGGGEEEEEEPPPPPBBS-SS--GGGSPPSSSSPPPPTT-TT-----TTPPPP--SSSPPPPPP-SSSPPPPP--SSS---PPPPPGGGT-PPPTTTPPTTTPPPPPSSSS-PPPPPSSSPPPPP-SSSBPPPPP-EE--EEEEEEEEEESSS--EEEEEE--

Foldseek 3Di:
DQAQADLQRHDLDLVVSCVRVHLPDAFAWGWHDVPPPSGTDTDTDHSPDDADQDDDPPQKDKDKFPQDDPVDDPCVPDPQWDKDKDDDDPDRTIIIIMIGGPSWDKDWDVVPDDPPWRWTWMWTDGPPDDPPFIFIWTFTDDPDDDGDTDGDGPFQKDKDAQCPDAFQWGDPFNPCVCPPHSQVPQWTDDRNKIKGFAAAWAKKKKKKWFAFEQAAPLEPAGFAFKKIKIFMDGDHGRWIKIWHWKHYWYAFPQHRQKIWWIAKIFIAGPVLHTAKIIWTFWIAGNHHDDDLQRWEAQALWWGAWPPCVPWGFFHPQAWGEEDPDAWAWTFAGQPAWTCWYPDPDDWTWHWFGHVVRSQGATPRTAIRNTIIHATRDARWYTWIYMNIIWYTGDHRIITGIHYIDHPHHPMDIGIRDGRHGIMMMMMTGDD